Protein AF-A0A3D2JY95-F1 (afdb_monomer)

Solvent-accessible surface area (backbone atoms only — not comparable to full-atom values): 22530 Å² total; per-residue (Å²): 127,67,73,64,56,60,53,50,53,56,52,49,57,53,34,53,53,24,46,53,44,18,43,74,23,46,90,79,36,56,69,62,10,51,57,19,38,54,50,34,49,48,37,31,49,43,74,55,65,35,70,68,65,44,42,55,45,31,49,66,33,18,31,88,82,45,77,68,47,86,55,98,54,49,91,80,36,68,70,51,53,50,50,51,42,48,57,61,66,71,39,62,92,80,47,58,69,67,50,43,29,54,26,26,48,54,50,41,61,71,54,58,82,61,59,80,87,37,64,70,59,46,49,45,43,46,52,28,45,30,64,58,69,70,40,70,64,64,39,47,54,51,51,54,55,58,55,67,75,48,88,88,47,72,70,57,51,52,54,49,35,60,71,29,55,94,40,63,64,61,19,51,54,49,46,59,64,67,41,48,70,57,57,70,74,49,53,60,70,57,42,56,53,46,25,47,40,28,45,52,87,66,63,36,56,68,60,16,51,54,43,52,74,68,52,78,67,81,90,52,54,53,74,58,47,49,55,50,37,61,56,44,54,77,78,51,54,70,67,62,37,50,56,51,41,70,68,36,80,54,61,66,59,24,40,50,51,52,28,52,58,22,56,78,53,22,82,98,28,58,72,32,30,53,57,23,56,68,34,43,73,64,37,57,73,34,78,93,57,29,74,69,39,41,44,52,48,13,54,42,29,44,72,67,66,42,29,73,62,12,35,55,25,18,62,72,41,64,47,80,68,61,24,51,52,53,33,24,55,31,27,47,75,69,64,39,46,75,58,21,41,59,53,31,55,59,39,41,78,73,36,73,70,56,19,42,50,23,45,47,48,43,21,53,50,24,52,78,67,70,35,58,73,59,16,56,54,34,31,46,48,31,26,67,75,31,65,91,38,74,52,14,56,54,30,50,55,52,38,55,77,67,73,46,87,83,76,66,77,80,72,75,80,80,128

Structure (mmCIF, N/CA/C/O backbone):
data_AF-A0A3D2JY95-F1
#
_entry.id   AF-A0A3D2JY95-F1
#
loop_
_atom_site.group_PDB
_atom_site.id
_atom_site.type_symbol
_atom_site.label_atom_id
_atom_site.label_alt_id
_atom_site.label_comp_id
_atom_site.label_asym_id
_atom_site.label_entity_id
_atom_site.label_seq_id
_atom_site.pdbx_PDB_ins_code
_atom_site.Cartn_x
_atom_site.Cartn_y
_atom_site.Cartn_z
_atom_site.occupancy
_atom_site.B_iso_or_equiv
_atom_site.auth_seq_id
_atom_site.auth_comp_id
_atom_site.auth_asym_id
_atom_site.auth_atom_id
_atom_site.pdbx_PDB_model_num
ATOM 1 N N . THR A 1 1 ? 53.333 -5.840 -16.979 1.00 43.12 1 THR A N 1
ATOM 2 C CA . THR A 1 1 ? 52.426 -6.506 -17.954 1.00 43.12 1 THR A CA 1
ATOM 3 C C . THR A 1 1 ? 52.250 -8.017 -17.753 1.00 43.12 1 THR A C 1
ATOM 5 O O . THR A 1 1 ? 51.285 -8.548 -18.286 1.00 43.12 1 THR A O 1
ATOM 8 N N . SER A 1 2 ? 53.069 -8.711 -16.944 1.00 40.81 2 SER A N 1
ATOM 9 C CA . SER A 1 2 ? 52.968 -10.172 -16.707 1.00 40.81 2 SER A CA 1
ATOM 10 C C . SER A 1 2 ? 51.783 -10.614 -15.810 1.00 40.81 2 SER A C 1
ATOM 12 O O . SER A 1 2 ? 51.039 -11.524 -16.170 1.00 40.81 2 SER A O 1
ATOM 14 N N . GLY A 1 3 ? 51.497 -9.908 -14.706 1.00 38.59 3 GLY A N 1
ATOM 15 C CA . GLY A 1 3 ? 50.463 -10.329 -13.737 1.00 38.59 3 GLY A CA 1
ATOM 16 C C . GLY A 1 3 ? 49.000 -10.265 -14.214 1.00 38.59 3 GLY A C 1
ATOM 17 O O . GLY A 1 3 ? 48.144 -10.959 -13.676 1.00 38.59 3 GLY A O 1
ATOM 18 N N . ARG A 1 4 ? 48.685 -9.469 -15.249 1.00 46.84 4 ARG A N 1
ATOM 19 C CA . ARG A 1 4 ? 47.310 -9.360 -15.786 1.00 46.84 4 ARG A CA 1
ATOM 20 C C . ARG A 1 4 ? 46.940 -10.548 -16.684 1.00 46.84 4 ARG A C 1
ATOM 22 O O . ARG A 1 4 ? 45.778 -10.935 -16.715 1.00 46.84 4 ARG A O 1
ATOM 29 N N . ARG A 1 5 ? 47.921 -11.136 -17.387 1.00 45.56 5 ARG A N 1
ATOM 30 C CA . ARG A 1 5 ? 47.721 -12.309 -18.261 1.00 45.56 5 ARG A CA 1
ATOM 31 C C . ARG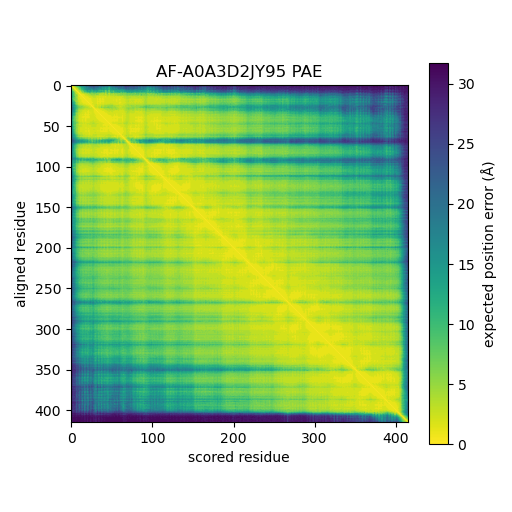 A 1 5 ? 47.575 -13.607 -17.461 1.00 45.56 5 ARG A C 1
ATOM 33 O O . ARG A 1 5 ? 46.701 -14.400 -17.786 1.00 45.56 5 ARG A O 1
ATOM 40 N N . SER A 1 6 ? 48.352 -13.789 -16.389 1.00 51.56 6 SER A N 1
ATOM 41 C CA . SER A 1 6 ? 48.241 -14.976 -15.524 1.00 51.56 6 SER A CA 1
ATOM 42 C C . SER A 1 6 ? 46.922 -15.022 -14.742 1.00 51.56 6 SER A C 1
ATOM 44 O O . SER A 1 6 ? 46.347 -16.093 -14.572 1.00 51.56 6 SER A O 1
ATOM 46 N N . GLY A 1 7 ? 46.400 -13.864 -14.318 1.00 59.66 7 GLY A N 1
ATOM 47 C CA . GLY A 1 7 ? 45.073 -13.767 -13.706 1.00 59.66 7 GLY A CA 1
ATOM 48 C C . GLY A 1 7 ? 43.942 -14.118 -14.677 1.00 59.66 7 GLY A C 1
ATOM 49 O O . GLY A 1 7 ? 43.044 -14.870 -14.314 1.00 59.66 7 GLY A O 1
ATOM 50 N N . LEU A 1 8 ? 44.002 -13.627 -15.921 1.00 62.28 8 LEU A N 1
ATOM 51 C CA . LEU A 1 8 ? 42.998 -13.921 -16.954 1.00 62.28 8 LEU A CA 1
ATOM 52 C C . LEU A 1 8 ? 42.913 -15.418 -17.294 1.00 62.28 8 LEU A C 1
ATOM 54 O O . LEU A 1 8 ? 41.803 -15.929 -17.395 1.00 62.28 8 LEU A O 1
ATOM 58 N N . GLY A 1 9 ? 44.049 -16.119 -17.394 1.00 65.50 9 GLY A N 1
ATOM 59 C CA . GLY A 1 9 ? 44.073 -17.568 -17.650 1.00 65.50 9 GLY A CA 1
ATOM 60 C C . GLY A 1 9 ? 43.337 -18.379 -16.577 1.00 65.50 9 GLY A C 1
ATOM 61 O O . GLY A 1 9 ? 42.472 -19.187 -16.900 1.00 65.50 9 GLY A O 1
ATOM 62 N N . LYS A 1 10 ? 43.568 -18.067 -15.294 1.00 75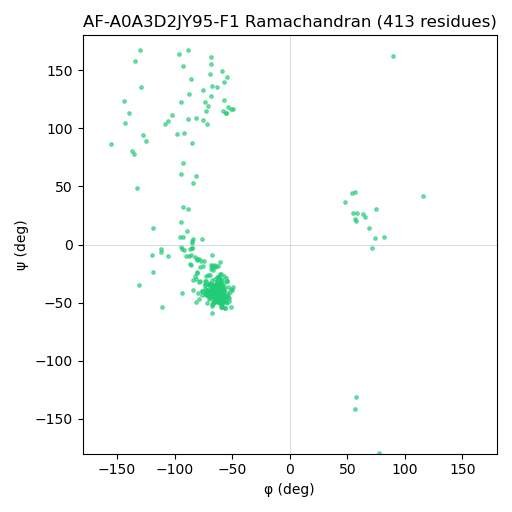.38 10 LYS A N 1
ATOM 63 C CA . LYS A 1 10 ? 42.876 -18.724 -14.168 1.00 75.38 10 LYS A CA 1
ATOM 64 C C . LYS A 1 10 ? 41.362 -18.484 -14.168 1.00 75.38 10 LYS A C 1
ATOM 66 O O . LYS A 1 10 ? 40.597 -19.349 -13.751 1.00 75.38 10 LYS A O 1
ATOM 71 N N . PHE A 1 11 ? 40.912 -17.308 -14.613 1.00 80.38 11 PHE A N 1
ATOM 72 C CA . PHE A 1 11 ? 39.479 -17.017 -14.714 1.00 80.38 11 PHE A CA 1
ATOM 73 C C . PHE A 1 11 ? 38.807 -17.740 -15.883 1.00 80.38 11 PHE A C 1
ATOM 75 O O . PHE A 1 11 ? 37.628 -18.073 -15.765 1.00 80.38 11 PHE A O 1
ATOM 82 N N . GLU A 1 12 ? 39.521 -17.984 -16.982 1.00 84.19 12 GLU A N 1
ATOM 83 C CA . GLU A 1 12 ? 38.985 -18.743 -18.115 1.00 84.19 12 GLU A CA 1
ATOM 84 C C . GLU A 1 12 ? 38.821 -20.224 -17.749 1.00 84.19 12 GLU A C 1
ATOM 86 O O . GLU A 1 12 ? 37.728 -20.760 -17.894 1.00 84.19 12 GLU A O 1
ATOM 91 N N . GLU A 1 13 ? 39.837 -20.841 -17.137 1.00 84.56 13 GLU A N 1
ATOM 92 C CA . GLU A 1 13 ? 39.771 -22.229 -16.645 1.00 84.56 13 GLU A CA 1
ATOM 93 C C . GLU A 1 13 ? 38.618 -22.436 -15.649 1.00 84.56 13 GLU A C 1
ATOM 95 O O . GLU A 1 13 ? 37.829 -23.379 -15.763 1.00 84.56 13 GLU A O 1
ATOM 100 N N . ALA A 1 14 ? 38.460 -21.512 -14.694 1.00 88.56 14 ALA A N 1
ATOM 101 C CA . ALA A 1 14 ? 37.341 -21.539 -13.755 1.00 88.56 14 ALA A CA 1
ATOM 102 C C . ALA A 1 14 ? 35.983 -21.374 -14.464 1.00 88.56 14 ALA A C 1
ATOM 104 O O . ALA A 1 14 ? 34.993 -22.002 -14.081 1.00 88.56 14 ALA A O 1
ATOM 105 N N . THR A 1 15 ? 35.921 -20.548 -15.511 1.00 93.38 15 THR A N 1
ATOM 106 C CA . THR A 1 15 ? 34.693 -20.344 -16.290 1.00 93.38 15 THR A CA 1
ATOM 107 C C . THR A 1 15 ? 34.332 -21.584 -17.101 1.00 93.38 15 THR A C 1
ATOM 109 O O . THR A 1 15 ? 33.161 -21.958 -17.122 1.00 93.38 15 THR A O 1
ATOM 112 N N . GLU A 1 16 ? 35.304 -22.279 -17.692 1.00 92.81 16 GLU A N 1
ATOM 113 C CA . GLU A 1 16 ? 35.070 -23.554 -18.377 1.00 92.81 16 GLU A CA 1
ATOM 114 C C . GLU A 1 16 ? 34.552 -24.637 -17.422 1.00 92.81 16 GLU A C 1
ATOM 116 O O . GLU A 1 16 ? 33.631 -25.384 -17.765 1.00 92.81 16 GLU A O 1
ATOM 121 N N . TYR A 1 17 ? 35.085 -24.704 -16.198 1.00 93.88 17 TYR A N 1
ATOM 122 C CA . TYR A 1 17 ? 34.559 -25.607 -15.173 1.00 93.88 17 TYR A CA 1
ATOM 123 C C . TYR A 1 17 ? 33.089 -25.296 -14.846 1.00 93.88 17 TYR A C 1
ATOM 125 O O . TYR A 1 17 ? 32.240 -26.197 -14.820 1.00 93.88 17 TYR A O 1
ATOM 133 N N . HIS A 1 18 ? 32.753 -24.017 -14.651 1.00 94.50 18 HIS A N 1
ATOM 134 C CA . HIS A 1 18 ? 31.371 -23.598 -14.424 1.00 94.50 18 HIS A CA 1
ATOM 135 C C . HIS A 1 18 ? 30.473 -23.853 -15.639 1.00 94.50 18 HIS A C 1
ATOM 137 O O . HIS A 1 18 ? 29.326 -24.258 -15.468 1.00 94.50 18 HIS A O 1
ATOM 143 N N . TRP A 1 19 ? 30.983 -23.707 -16.860 1.00 96.38 19 TRP A N 1
ATOM 144 C CA . TRP A 1 19 ? 30.250 -24.066 -18.070 1.00 96.38 19 TRP A CA 1
ATOM 145 C C . TRP A 1 19 ? 29.855 -25.539 -18.055 1.00 96.38 19 TRP A C 1
ATOM 147 O O . TRP A 1 19 ? 28.674 -25.866 -18.180 1.00 96.38 19 TRP A O 1
ATOM 157 N N . ARG A 1 20 ? 30.828 -26.438 -17.863 1.00 94.81 20 ARG A N 1
ATOM 158 C CA . ARG A 1 20 ? 30.582 -27.888 -17.820 1.00 94.81 20 ARG A CA 1
ATOM 159 C C . ARG A 1 20 ? 29.593 -28.241 -16.713 1.00 94.81 20 ARG A C 1
ATOM 161 O O . ARG A 1 20 ? 28.662 -29.000 -16.953 1.00 94.81 20 ARG A O 1
ATOM 168 N N . THR A 1 21 ? 29.743 -27.627 -15.540 1.00 93.81 21 THR A N 1
ATOM 169 C CA . THR A 1 21 ? 28.829 -27.804 -14.401 1.00 93.81 21 THR A CA 1
ATOM 170 C C . THR A 1 21 ? 27.402 -27.368 -14.750 1.00 93.81 21 THR A C 1
ATOM 172 O O . THR A 1 21 ? 26.452 -28.106 -14.502 1.00 93.81 21 THR A O 1
ATOM 175 N N . ALA A 1 22 ? 27.230 -26.197 -15.368 1.00 93.38 22 ALA A N 1
ATOM 176 C CA . ALA A 1 22 ? 25.919 -25.678 -15.752 1.00 93.38 22 ALA A CA 1
ATOM 177 C C . ALA A 1 22 ? 25.178 -26.593 -16.738 1.00 93.38 22 ALA A C 1
ATOM 179 O O . ALA A 1 22 ? 23.964 -26.759 -16.619 1.00 93.38 22 ALA A O 1
ATOM 180 N N . VAL A 1 23 ? 25.904 -27.184 -17.692 1.00 92.44 23 VAL A N 1
ATOM 181 C CA . VAL A 1 23 ? 25.340 -28.074 -18.716 1.00 92.44 23 VAL A CA 1
ATOM 182 C C . VAL A 1 23 ? 25.082 -29.477 -18.157 1.00 92.44 23 VAL A C 1
ATOM 184 O O . VAL A 1 23 ? 23.992 -30.015 -18.335 1.00 92.44 23 VAL A O 1
ATOM 187 N N . ALA A 1 24 ? 26.045 -30.062 -17.439 1.00 92.00 24 ALA A N 1
ATOM 188 C CA . ALA A 1 24 ? 25.946 -31.432 -16.930 1.00 92.00 24 ALA A CA 1
ATOM 189 C C . ALA A 1 24 ? 24.852 -31.593 -15.864 1.00 92.00 24 ALA A C 1
ATOM 191 O O . ALA A 1 24 ? 24.145 -32.600 -15.844 1.00 92.00 24 ALA A O 1
ATOM 192 N N . PHE A 1 25 ? 24.678 -30.589 -15.000 1.00 90.56 25 PHE A N 1
ATOM 193 C CA . PHE A 1 25 ? 23.698 -30.637 -13.913 1.00 90.56 25 PHE A CA 1
ATOM 194 C C . PHE A 1 25 ? 22.333 -30.045 -14.272 1.00 90.56 25 PHE A C 1
ATOM 196 O O . PHE A 1 25 ? 21.457 -29.971 -13.411 1.00 90.56 25 PHE A O 1
ATOM 203 N N . LEU A 1 26 ? 22.117 -29.665 -15.537 1.00 85.06 26 LEU A N 1
ATOM 204 C CA . LEU A 1 26 ? 20.910 -28.976 -15.999 1.00 85.06 26 LEU A CA 1
ATOM 205 C C . LEU A 1 26 ? 19.604 -29.677 -15.583 1.00 85.06 26 LEU A C 1
ATOM 207 O O . LEU A 1 26 ? 18.636 -29.008 -15.237 1.00 85.06 26 LEU A O 1
ATOM 211 N N . LYS A 1 27 ? 19.582 -31.016 -15.604 1.00 85.69 27 LYS A N 1
ATOM 212 C CA . LYS A 1 27 ? 18.397 -31.835 -15.282 1.00 85.69 27 LYS A CA 1
ATOM 213 C C . LYS A 1 27 ? 18.454 -32.519 -13.914 1.00 85.69 27 LYS A C 1
ATOM 215 O O . LYS A 1 27 ? 17.462 -33.102 -13.494 1.00 85.69 27 LYS A O 1
ATOM 220 N N . THR A 1 28 ? 19.606 -32.497 -13.248 1.00 88.81 28 THR A N 1
ATOM 221 C CA . THR A 1 28 ? 19.886 -33.343 -12.075 1.00 88.81 28 THR A CA 1
ATOM 222 C C . THR A 1 28 ? 20.171 -32.536 -10.811 1.00 88.81 28 THR A C 1
ATOM 224 O O . THR A 1 28 ? 19.962 -33.046 -9.715 1.00 88.81 28 THR A O 1
ATOM 227 N N . ASN A 1 29 ? 20.606 -31.275 -10.928 1.00 88.50 29 ASN A N 1
ATOM 228 C CA . ASN A 1 29 ? 20.814 -30.373 -9.795 1.00 88.50 29 ASN A CA 1
ATOM 229 C C . ASN A 1 29 ? 20.701 -28.899 -10.231 1.00 88.50 29 ASN A C 1
ATOM 231 O O . ASN A 1 29 ? 21.701 -28.237 -10.528 1.00 88.50 29 ASN A O 1
ATOM 235 N N . ASP A 1 30 ? 19.473 -28.367 -10.241 1.00 86.69 30 ASP A N 1
ATOM 236 C CA . ASP A 1 30 ? 19.208 -27.008 -10.736 1.00 86.69 30 ASP A CA 1
ATOM 237 C C . ASP A 1 30 ? 19.917 -25.924 -9.912 1.00 86.69 30 ASP A C 1
ATOM 239 O O . ASP A 1 30 ? 20.403 -24.945 -10.471 1.00 86.69 30 ASP A O 1
ATOM 243 N N . ARG A 1 31 ? 20.074 -26.108 -8.594 1.00 89.19 31 ARG A N 1
ATOM 244 C CA . ARG A 1 31 ? 20.762 -25.121 -7.746 1.00 89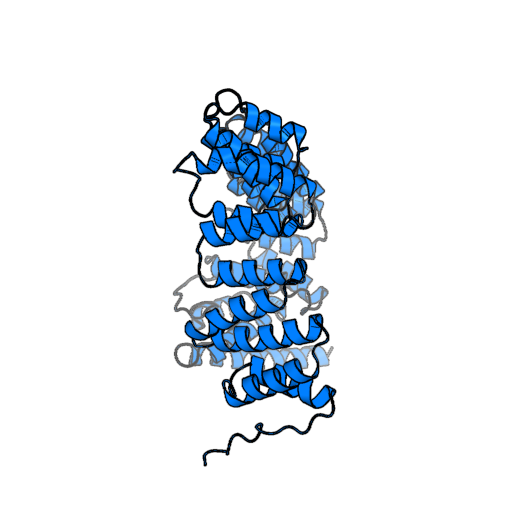.19 31 ARG A CA 1
ATOM 245 C C . ARG A 1 31 ? 22.236 -24.977 -8.130 1.00 89.19 31 ARG A C 1
ATOM 247 O O . ARG A 1 31 ? 22.717 -23.852 -8.282 1.00 89.19 31 ARG A O 1
ATOM 254 N N . ALA A 1 32 ? 22.946 -26.095 -8.293 1.00 88.81 32 ALA A N 1
ATOM 255 C CA . ALA A 1 32 ? 24.346 -26.086 -8.716 1.00 88.81 32 ALA A CA 1
ATOM 256 C C . ALA A 1 32 ? 24.489 -25.533 -10.143 1.00 88.81 32 ALA A C 1
ATOM 258 O O . ALA A 1 32 ? 25.347 -24.686 -10.401 1.00 88.81 32 ALA A O 1
ATOM 259 N N . ALA A 1 33 ? 23.595 -25.944 -11.046 1.00 90.94 33 ALA A N 1
ATOM 260 C CA . ALA A 1 33 ? 23.586 -25.465 -12.419 1.00 90.94 33 ALA A CA 1
ATOM 261 C C . ALA A 1 33 ? 23.307 -23.951 -12.500 1.00 90.94 33 ALA A C 1
ATOM 263 O O . ALA A 1 33 ? 23.991 -23.243 -13.234 1.00 90.94 33 ALA A O 1
ATOM 264 N N . ALA A 1 34 ? 22.374 -23.420 -11.705 1.00 92.19 34 ALA A N 1
ATOM 265 C CA . ALA A 1 34 ? 22.054 -21.993 -11.651 1.00 92.19 34 ALA A CA 1
ATOM 266 C C . ALA A 1 34 ? 23.229 -21.145 -11.144 1.00 92.19 34 ALA A C 1
ATOM 268 O O . ALA A 1 34 ? 23.543 -20.110 -11.737 1.00 92.19 34 ALA A O 1
ATOM 269 N N . ALA A 1 35 ? 23.908 -21.587 -10.081 1.00 92.38 35 ALA A N 1
ATOM 270 C CA . ALA A 1 35 ? 25.099 -20.906 -9.576 1.00 92.38 35 ALA A CA 1
ATOM 271 C C . ALA A 1 35 ? 26.208 -20.860 -10.641 1.00 92.38 35 ALA A C 1
ATOM 273 O O . ALA A 1 35 ? 26.792 -19.802 -10.888 1.00 92.38 35 ALA A O 1
ATOM 274 N N . ALA A 1 36 ? 2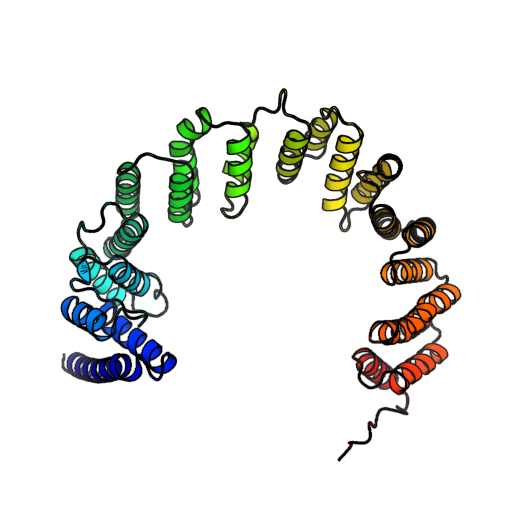6.437 -21.982 -11.325 1.00 93.88 36 ALA A N 1
ATOM 275 C CA . ALA A 1 36 ? 27.425 -22.079 -12.389 1.00 93.88 36 ALA A CA 1
ATOM 276 C C . ALA A 1 36 ? 27.054 -21.220 -13.617 1.00 93.88 36 ALA A C 1
ATOM 278 O O . ALA A 1 36 ? 27.903 -20.485 -14.121 1.00 93.88 36 ALA A O 1
ATOM 279 N N . ARG A 1 37 ? 25.775 -21.196 -14.036 1.00 94.62 37 ARG A N 1
ATOM 280 C CA . ARG A 1 37 ? 25.271 -20.286 -15.087 1.00 94.62 37 ARG A CA 1
ATOM 281 C C . ARG A 1 37 ? 25.563 -18.827 -14.750 1.00 94.62 37 ARG A C 1
ATOM 283 O O . ARG A 1 37 ? 26.121 -18.108 -15.574 1.00 94.62 37 ARG A O 1
ATOM 290 N N . ASN A 1 38 ? 25.253 -18.400 -13.526 1.00 93.38 38 ASN A N 1
ATOM 291 C CA . ASN A 1 38 ? 25.497 -17.026 -13.082 1.00 93.38 38 ASN A CA 1
ATOM 292 C C . ASN A 1 38 ? 26.984 -16.643 -13.106 1.00 93.38 38 ASN A C 1
ATOM 294 O O . ASN A 1 38 ? 27.299 -15.483 -13.387 1.00 93.38 38 ASN A O 1
ATOM 298 N N . ALA A 1 39 ? 27.886 -17.590 -12.826 1.00 93.81 39 ALA A N 1
ATOM 299 C CA . ALA A 1 39 ? 29.329 -17.379 -12.897 1.00 93.81 39 ALA A CA 1
ATOM 300 C C . ALA A 1 39 ? 29.814 -17.208 -14.347 1.00 93.81 39 ALA A C 1
ATOM 302 O O . ALA A 1 39 ? 30.535 -16.251 -14.634 1.00 93.81 39 ALA A O 1
ATOM 303 N N . VAL A 1 40 ? 29.356 -18.065 -15.268 1.00 96.12 40 VAL A N 1
ATOM 304 C CA . VAL A 1 40 ? 29.685 -17.966 -16.702 1.00 96.12 40 VAL A CA 1
ATOM 305 C C . VAL A 1 40 ? 29.160 -16.661 -17.302 1.00 96.12 40 VAL A C 1
ATOM 307 O O . VAL A 1 40 ? 29.906 -15.941 -17.965 1.00 96.12 40 VAL A O 1
ATOM 310 N N . ILE A 1 41 ? 27.904 -16.304 -17.004 1.00 95.56 41 ILE A N 1
ATOM 311 C CA . ILE A 1 41 ? 27.297 -15.039 -17.441 1.00 95.56 41 ILE A CA 1
ATOM 312 C C . ILE A 1 41 ? 28.115 -13.860 -16.909 1.00 95.56 41 ILE A C 1
ATOM 314 O O . ILE A 1 41 ? 28.488 -12.980 -17.676 1.00 95.56 41 ILE A O 1
ATOM 318 N N . ALA A 1 42 ? 28.454 -13.841 -15.617 1.00 93.38 42 ALA A N 1
ATOM 319 C CA . ALA A 1 42 ? 29.261 -12.766 -15.042 1.00 93.38 42 ALA A CA 1
ATOM 320 C C . ALA A 1 42 ? 30.619 -12.616 -15.746 1.00 93.38 42 ALA A C 1
ATOM 322 O O . ALA A 1 42 ? 31.072 -11.495 -15.987 1.00 93.38 42 ALA A O 1
ATOM 323 N N . HIS A 1 43 ? 31.260 -13.730 -16.102 1.00 94.69 43 HIS A N 1
ATOM 324 C CA . HIS A 1 43 ? 32.537 -13.700 -16.802 1.00 94.69 43 HIS A CA 1
ATOM 325 C C . HIS A 1 43 ? 32.399 -13.140 -18.219 1.00 94.69 43 HIS A C 1
ATOM 327 O O . HIS A 1 43 ? 32.999 -12.106 -18.508 1.00 94.69 43 HIS A O 1
ATOM 333 N N . TYR A 1 44 ? 31.572 -13.751 -19.071 1.00 96.81 44 TYR A N 1
ATOM 334 C CA . TYR A 1 44 ? 31.472 -13.359 -20.482 1.00 96.81 44 TYR A CA 1
ATOM 335 C C . TYR A 1 44 ? 30.636 -12.109 -20.743 1.00 96.81 44 TYR A C 1
ATOM 337 O O . TYR A 1 44 ? 30.700 -11.573 -21.844 1.00 96.81 44 TYR A O 1
ATOM 345 N N . VAL A 1 45 ? 29.867 -11.618 -19.770 1.00 96.12 45 VAL A N 1
ATOM 346 C CA . VAL A 1 45 ? 29.141 -10.346 -19.891 1.00 96.12 45 VAL A CA 1
ATOM 347 C C . VAL A 1 45 ? 29.950 -9.183 -19.320 1.00 96.12 45 VAL A C 1
ATOM 349 O O . VAL A 1 45 ? 29.987 -8.118 -19.932 1.00 96.12 45 VAL A O 1
ATOM 352 N N . VAL A 1 46 ? 30.606 -9.365 -18.170 1.00 93.25 46 VAL A N 1
ATOM 353 C CA . VAL A 1 46 ? 31.255 -8.265 -17.435 1.00 93.25 46 VAL A CA 1
ATOM 354 C C . VAL A 1 46 ? 32.775 -8.366 -17.467 1.00 93.25 46 VAL A C 1
ATOM 356 O O . VAL A 1 46 ? 33.447 -7.388 -17.798 1.00 93.25 46 VAL A O 1
ATOM 359 N N . ARG A 1 47 ? 33.337 -9.514 -17.065 1.00 91.19 47 ARG A N 1
ATOM 360 C CA . ARG A 1 47 ? 34.780 -9.621 -16.806 1.00 91.19 47 ARG A CA 1
ATOM 361 C C . ARG A 1 47 ? 35.605 -9.589 -18.085 1.00 91.19 47 ARG A C 1
ATOM 363 O O . ARG A 1 47 ? 36.558 -8.816 -18.171 1.00 91.19 47 ARG A O 1
ATOM 370 N N . SER A 1 48 ? 35.218 -10.426 -19.039 1.00 93.44 48 SER A N 1
ATOM 371 C CA . SER A 1 48 ? 35.822 -10.591 -20.356 1.00 93.44 48 SER A CA 1
ATOM 372 C C . SER A 1 48 ? 34.698 -10.660 -21.398 1.00 93.44 48 SER A C 1
ATOM 374 O O . SER A 1 48 ? 34.309 -11.758 -21.802 1.00 93.44 48 SER A O 1
ATOM 376 N N . PRO A 1 49 ? 34.101 -9.506 -21.776 1.00 96.06 49 PRO A N 1
ATOM 377 C CA . PRO A 1 49 ? 32.964 -9.462 -22.690 1.00 96.06 49 PRO A CA 1
ATOM 378 C C . PRO A 1 49 ? 33.217 -10.249 -23.985 1.00 96.06 49 PRO A C 1
ATOM 380 O O . PRO A 1 49 ? 34.108 -9.900 -24.759 1.00 96.06 49 PRO A O 1
ATOM 383 N N . ASN A 1 50 ? 32.441 -11.311 -24.224 1.00 97.12 50 ASN A N 1
ATOM 384 C CA . ASN A 1 50 ? 32.595 -12.175 -25.395 1.00 97.12 50 ASN A CA 1
ATOM 385 C C . ASN A 1 50 ? 31.232 -12.654 -25.909 1.00 97.12 50 ASN A C 1
ATOM 387 O O . ASN A 1 50 ? 30.611 -13.550 -25.340 1.00 97.12 50 ASN A O 1
ATOM 391 N N . HIS A 1 51 ? 30.784 -12.057 -27.015 1.00 97.06 51 HIS A N 1
ATOM 392 C CA . HIS A 1 51 ? 29.480 -12.345 -27.613 1.00 97.06 51 HIS A CA 1
ATOM 393 C C . HIS A 1 51 ? 29.357 -13.802 -28.073 1.00 97.06 51 HIS A C 1
ATOM 395 O O . HIS A 1 51 ? 28.409 -14.481 -27.694 1.00 97.06 51 HIS A O 1
ATOM 401 N N . ASN A 1 52 ? 30.344 -14.303 -28.821 1.00 96.75 52 ASN A N 1
ATOM 402 C CA . ASN A 1 52 ? 30.289 -15.633 -29.429 1.00 96.75 52 ASN A CA 1
ATOM 403 C C . ASN A 1 52 ? 30.267 -16.731 -28.363 1.00 96.75 52 ASN A C 1
ATOM 405 O O . ASN A 1 52 ? 29.385 -17.586 -28.382 1.00 96.75 52 ASN A O 1
ATOM 409 N N . LYS A 1 53 ? 31.160 -16.644 -27.367 1.00 96.69 53 LYS A N 1
ATOM 410 C CA . LYS A 1 53 ? 31.179 -17.604 -26.255 1.00 96.69 53 LYS A CA 1
ATOM 411 C C . LYS A 1 53 ? 29.900 -17.567 -25.433 1.00 96.69 53 LYS A C 1
ATOM 413 O O . LYS A 1 53 ? 29.408 -18.609 -25.013 1.00 96.69 53 LYS A O 1
ATOM 418 N N . LEU A 1 54 ? 29.317 -16.388 -25.239 1.00 96.50 54 LEU A N 1
ATOM 419 C CA . LEU A 1 54 ? 28.062 -16.284 -24.511 1.00 96.50 54 LEU A CA 1
ATOM 420 C C . LEU A 1 54 ? 26.873 -16.874 -25.296 1.00 96.50 54 LEU A C 1
ATOM 422 O O . LEU A 1 54 ? 25.990 -17.464 -24.679 1.00 96.50 54 LEU A O 1
ATOM 426 N N . MET A 1 55 ? 26.839 -16.750 -26.629 1.00 95.75 55 MET A N 1
ATOM 427 C CA . MET A 1 55 ? 25.817 -17.392 -27.477 1.00 95.75 55 MET A CA 1
ATOM 428 C C . MET A 1 55 ? 25.959 -18.921 -27.495 1.00 95.75 55 MET A C 1
ATOM 430 O O . MET A 1 55 ? 24.970 -19.636 -27.315 1.00 95.75 55 MET A O 1
ATOM 434 N N . GLU A 1 56 ? 27.191 -19.424 -27.636 1.00 95.12 56 GLU A N 1
ATOM 435 C CA . GLU A 1 56 ? 27.509 -20.851 -27.492 1.00 95.12 56 GLU A CA 1
ATOM 436 C C . GLU A 1 56 ? 27.002 -21.376 -26.136 1.00 95.12 56 GLU A C 1
ATOM 438 O O . GLU A 1 56 ? 26.330 -22.408 -26.074 1.00 95.12 56 GLU A O 1
ATOM 443 N N . PHE A 1 57 ? 27.246 -20.626 -25.053 1.00 95.31 57 PHE A N 1
ATOM 444 C CA . PHE A 1 57 ? 26.795 -21.003 -23.715 1.00 95.31 57 PHE A CA 1
ATOM 445 C C . PHE A 1 57 ? 25.280 -21.006 -23.588 1.00 95.31 57 PHE A C 1
ATOM 447 O O . PHE A 1 57 ? 24.717 -21.946 -23.036 1.00 95.31 57 PHE A O 1
ATOM 454 N N . TYR A 1 58 ? 24.617 -19.962 -24.091 1.00 94.56 58 TYR A N 1
ATOM 455 C CA . TYR A 1 58 ? 23.163 -19.858 -24.049 1.00 94.56 58 TYR A CA 1
ATOM 456 C C . TYR A 1 58 ? 22.508 -21.083 -24.686 1.00 94.56 58 TYR A C 1
ATOM 458 O O . TYR A 1 58 ? 21.593 -21.664 -24.108 1.00 94.56 58 TYR A O 1
ATOM 466 N N . THR A 1 59 ? 23.031 -21.515 -25.833 1.00 92.62 59 THR A N 1
ATOM 467 C CA . THR A 1 59 ? 22.546 -22.697 -26.550 1.00 92.62 59 THR A CA 1
ATOM 468 C C . THR A 1 59 ? 22.819 -23.973 -25.751 1.00 92.62 59 THR A C 1
ATOM 470 O O . THR A 1 59 ? 21.899 -24.741 -25.470 1.00 92.62 59 THR A O 1
ATOM 473 N N . ALA A 1 60 ? 24.063 -24.174 -25.299 1.00 91.75 60 ALA A N 1
ATOM 474 C CA . ALA A 1 60 ? 24.463 -25.372 -24.558 1.00 91.75 60 ALA A CA 1
ATOM 475 C C . ALA A 1 60 ? 23.720 -25.530 -23.218 1.00 91.75 60 ALA A C 1
ATOM 477 O O . ALA A 1 60 ? 23.354 -26.638 -22.828 1.00 91.75 60 ALA A O 1
ATOM 478 N N . ALA A 1 61 ? 23.466 -24.424 -22.519 1.00 90.62 61 ALA A N 1
ATOM 479 C CA . ALA A 1 61 ? 22.767 -24.402 -21.238 1.00 90.62 61 ALA A CA 1
ATOM 480 C C . ALA A 1 61 ? 21.232 -24.382 -21.375 1.00 90.62 61 ALA A C 1
ATOM 482 O O . ALA A 1 61 ? 20.541 -24.321 -20.359 1.00 90.62 61 ALA A O 1
ATOM 483 N N . SER A 1 62 ? 20.689 -24.455 -22.600 1.00 88.81 62 SER A N 1
ATOM 484 C CA . SER A 1 62 ? 19.245 -24.361 -22.880 1.00 88.81 62 SER A CA 1
ATOM 485 C C . SER A 1 62 ? 18.598 -23.072 -22.347 1.00 88.81 62 SER A C 1
ATOM 487 O O . SER A 1 62 ? 17.526 -23.096 -21.727 1.00 88.81 62 SER A O 1
ATOM 489 N N . GLY A 1 63 ? 19.274 -21.947 -22.583 1.00 90.50 63 GLY A N 1
ATOM 490 C CA . GLY A 1 63 ? 18.947 -20.614 -22.090 1.00 90.50 63 GLY A CA 1
ATOM 491 C C . GLY A 1 63 ? 19.596 -20.289 -20.741 1.00 90.50 63 GLY A C 1
ATOM 492 O O . GLY A 1 63 ? 20.003 -21.163 -19.977 1.00 90.50 63 GLY A O 1
ATOM 493 N N . PHE A 1 64 ? 19.655 -19.004 -20.382 1.00 91.69 64 PHE A N 1
ATOM 494 C CA . PHE A 1 64 ? 20.263 -18.582 -19.107 1.00 91.69 64 PHE A CA 1
ATOM 495 C C . PHE A 1 64 ? 19.489 -19.027 -17.858 1.00 91.69 64 PHE A C 1
ATOM 497 O O . PHE A 1 64 ? 20.053 -19.075 -16.764 1.00 91.69 64 PHE A O 1
ATOM 504 N N . ASN A 1 65 ? 18.212 -19.384 -18.003 1.00 85.69 65 ASN A N 1
ATOM 505 C CA . ASN A 1 65 ? 17.401 -19.933 -16.916 1.00 85.69 65 ASN A CA 1
ATOM 506 C C . ASN A 1 65 ? 17.397 -21.471 -16.872 1.00 85.69 65 ASN A C 1
ATOM 508 O O . ASN A 1 65 ? 16.805 -22.028 -15.952 1.00 85.69 65 ASN A O 1
ATOM 512 N N . GLY A 1 66 ? 18.030 -22.149 -17.836 1.00 77.44 66 GLY A N 1
ATOM 513 C CA . GLY A 1 66 ? 18.102 -23.607 -17.903 1.00 77.44 66 GLY A CA 1
ATOM 514 C C . GLY A 1 66 ? 16.783 -24.326 -18.212 1.00 77.44 66 GLY A C 1
ATOM 515 O O . GLY A 1 66 ? 16.690 -25.534 -18.021 1.00 77.44 66 GLY A O 1
ATOM 516 N N . ARG A 1 67 ? 15.740 -23.623 -18.674 1.00 78.88 67 ARG A N 1
ATOM 517 C CA . ARG A 1 67 ? 14.384 -24.188 -18.835 1.00 78.88 67 ARG A CA 1
ATOM 518 C C . ARG A 1 67 ? 14.099 -24.761 -20.228 1.00 78.88 67 ARG A C 1
ATOM 520 O O . ARG A 1 67 ? 12.962 -24.711 -20.687 1.00 78.88 67 ARG A O 1
ATOM 527 N N . GLY A 1 68 ? 15.109 -25.307 -20.904 1.00 71.06 68 GLY A N 1
ATOM 528 C CA . GLY A 1 68 ? 14.894 -26.047 -22.155 1.00 71.06 68 GLY A CA 1
ATOM 529 C C . GLY A 1 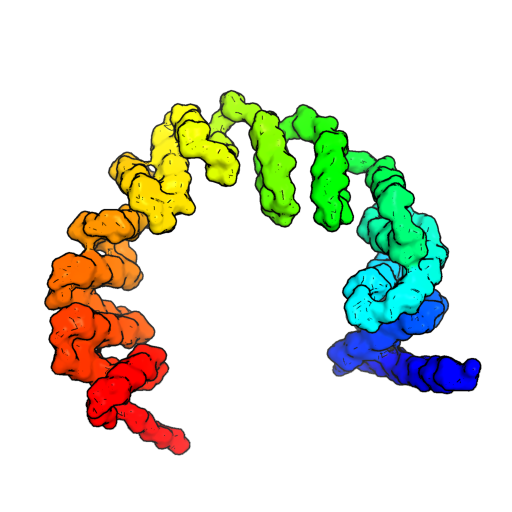68 ? 14.600 -25.167 -23.375 1.00 71.06 68 GLY A C 1
ATOM 530 O O . GLY A 1 68 ? 13.857 -25.585 -24.260 1.00 71.06 68 GLY A O 1
ATOM 531 N N . GLN A 1 69 ? 15.138 -23.945 -23.432 1.00 73.62 69 GLN A N 1
ATOM 532 C CA . GLN A 1 69 ? 14.924 -23.049 -24.572 1.00 73.62 69 GLN A CA 1
ATOM 533 C C . GLN A 1 69 ? 15.719 -23.549 -25.788 1.00 73.62 69 GLN A C 1
ATOM 535 O O . GLN A 1 69 ? 16.947 -23.557 -25.757 1.00 73.62 69 GLN A O 1
ATOM 540 N N . LYS A 1 70 ? 15.024 -23.965 -26.855 1.00 68.44 70 LYS A N 1
ATOM 541 C CA . LYS A 1 70 ? 15.638 -24.248 -28.161 1.00 68.44 70 LYS A CA 1
ATOM 542 C C . LYS A 1 70 ? 15.660 -22.962 -28.975 1.00 68.44 70 LYS A C 1
ATOM 544 O O . LYS A 1 70 ? 14.603 -22.474 -29.366 1.00 68.44 70 LYS A O 1
ATOM 549 N N . VAL A 1 71 ? 16.844 -22.390 -29.155 1.00 75.06 71 VAL A N 1
ATOM 550 C CA . VAL A 1 71 ? 17.039 -21.148 -29.902 1.00 75.06 71 VAL A CA 1
ATOM 551 C C . VAL A 1 71 ? 18.297 -21.305 -30.736 1.00 75.06 71 VAL A C 1
ATOM 553 O O . VAL A 1 71 ? 19.390 -21.374 -30.183 1.00 75.06 71 VAL A O 1
ATOM 556 N N . ASP A 1 72 ? 18.131 -21.343 -32.054 1.00 78.81 72 ASP A N 1
ATOM 557 C CA . ASP A 1 72 ? 19.247 -21.527 -32.990 1.00 78.81 72 ASP A CA 1
ATOM 558 C C . ASP A 1 72 ? 20.019 -20.218 -33.242 1.00 78.81 72 ASP A C 1
ATOM 560 O O . ASP A 1 72 ? 21.125 -20.237 -33.775 1.00 78.81 72 ASP A O 1
ATOM 564 N N . LYS A 1 73 ? 19.446 -19.077 -32.829 1.00 90.00 73 LYS A N 1
ATOM 565 C CA . LYS A 1 73 ? 20.025 -17.730 -32.955 1.00 90.00 73 LYS A CA 1
ATOM 566 C C . LYS A 1 73 ? 19.840 -16.905 -31.675 1.00 90.00 73 LYS A C 1
ATOM 568 O O . LYS A 1 73 ? 18.892 -16.117 -31.577 1.00 90.00 73 LYS A O 1
ATOM 573 N N . PRO A 1 74 ? 20.684 -17.099 -30.648 1.00 92.38 74 PRO A N 1
ATOM 574 C CA . PRO A 1 74 ? 20.560 -16.390 -29.373 1.00 92.38 74 PRO A CA 1
ATOM 575 C C . PRO A 1 74 ? 20.526 -14.857 -29.506 1.00 92.38 74 PRO A C 1
ATOM 577 O O . PRO A 1 74 ? 19.854 -14.180 -28.735 1.00 92.38 74 PRO A O 1
ATOM 580 N N . GLU A 1 75 ? 21.203 -14.295 -30.504 1.00 93.44 75 GLU A N 1
ATOM 581 C CA . GLU A 1 75 ? 21.253 -12.861 -30.789 1.00 93.44 75 GLU A CA 1
ATOM 582 C C . GLU A 1 75 ? 19.925 -12.262 -31.285 1.00 93.44 75 GLU A C 1
ATOM 584 O O . GLU A 1 75 ? 19.760 -11.039 -31.230 1.00 93.44 75 GLU A O 1
ATOM 589 N N . GLU A 1 76 ? 18.983 -13.092 -31.744 1.00 92.88 76 GLU A N 1
ATOM 590 C CA . GLU A 1 76 ? 17.615 -12.701 -32.116 1.00 92.88 76 GLU A CA 1
ATOM 591 C C . GLU A 1 76 ? 16.618 -12.901 -30.949 1.00 92.88 76 GLU A C 1
ATOM 593 O O . GLU A 1 76 ? 15.453 -12.525 -31.059 1.00 92.88 76 GLU A O 1
ATOM 598 N N . ASP A 1 77 ? 17.060 -13.425 -29.798 1.00 93.19 77 ASP A N 1
ATOM 599 C CA . ASP A 1 77 ? 16.212 -13.671 -28.626 1.00 93.19 77 ASP A CA 1
ATOM 600 C C . ASP A 1 77 ? 16.245 -12.502 -27.628 1.00 93.19 77 ASP A C 1
ATOM 602 O O . ASP A 1 77 ? 17.287 -12.154 -27.064 1.00 93.19 77 ASP A O 1
ATOM 606 N N . THR A 1 78 ? 15.083 -11.922 -27.322 1.00 94.25 78 THR A N 1
ATOM 607 C CA . THR A 1 78 ? 14.971 -10.822 -26.349 1.00 94.25 78 THR A CA 1
ATOM 608 C C . THR A 1 78 ? 15.448 -11.217 -24.950 1.00 94.25 78 THR A C 1
ATOM 610 O O . THR A 1 78 ? 16.012 -10.396 -24.223 1.00 94.25 78 THR A O 1
ATOM 613 N N . ARG A 1 79 ? 15.289 -12.490 -24.568 1.00 93.06 79 ARG A N 1
ATOM 614 C CA . ARG A 1 79 ? 15.674 -13.016 -23.248 1.00 93.06 79 ARG A CA 1
ATOM 615 C C . ARG A 1 79 ? 17.188 -13.040 -23.069 1.00 93.06 79 ARG A C 1
ATOM 617 O O . ARG A 1 79 ? 17.671 -12.783 -21.965 1.00 93.06 79 ARG A O 1
ATOM 624 N N . TYR A 1 80 ? 17.929 -13.299 -24.147 1.00 95.38 80 TYR A N 1
ATOM 625 C CA . TYR A 1 80 ? 19.387 -13.220 -24.162 1.00 95.38 80 TYR A CA 1
ATOM 626 C C . TYR A 1 80 ? 19.841 -11.801 -23.805 1.00 95.38 80 TYR A C 1
ATOM 628 O O . TYR A 1 80 ? 20.568 -11.591 -22.830 1.00 95.38 80 TYR A O 1
ATOM 636 N N . TRP A 1 81 ? 19.325 -10.807 -24.531 1.00 97.00 81 TRP A N 1
ATOM 637 C CA . TRP A 1 81 ? 19.696 -9.405 -24.341 1.00 97.00 81 TRP A CA 1
ATOM 638 C C . TRP A 1 81 ? 19.231 -8.837 -23.001 1.00 97.00 81 TRP A C 1
ATOM 640 O O . TRP A 1 81 ? 19.973 -8.083 -22.368 1.00 97.00 81 TRP A O 1
ATOM 650 N N . ALA A 1 82 ? 18.058 -9.244 -22.513 1.00 95.62 82 ALA A N 1
ATOM 651 C CA . ALA A 1 82 ? 17.565 -8.833 -21.202 1.00 95.62 82 ALA A CA 1
ATOM 652 C C . ALA A 1 82 ? 18.531 -9.251 -20.078 1.00 95.62 82 ALA A C 1
ATOM 654 O O . ALA A 1 82 ? 18.821 -8.463 -19.173 1.00 95.62 82 ALA A O 1
ATOM 655 N N . VAL A 1 83 ? 19.087 -10.467 -20.143 1.00 95.38 83 VAL A N 1
ATOM 656 C CA . VAL A 1 83 ? 20.077 -10.941 -19.163 1.00 95.38 83 VAL A CA 1
ATOM 657 C C . VAL A 1 83 ? 21.419 -10.231 -19.326 1.00 95.38 83 VAL A C 1
ATOM 659 O O . VAL A 1 83 ? 22.014 -9.840 -18.320 1.00 95.38 83 VAL A O 1
ATOM 662 N N . VAL A 1 84 ? 21.881 -10.005 -20.561 1.00 96.94 84 VAL A N 1
ATOM 663 C CA . VAL A 1 84 ? 23.118 -9.251 -20.828 1.00 96.94 84 VAL A CA 1
ATOM 664 C C . VAL A 1 84 ? 23.054 -7.861 -20.191 1.00 96.94 84 VAL A C 1
ATOM 666 O O . VAL A 1 84 ? 23.910 -7.518 -19.369 1.00 96.94 84 VAL A O 1
ATOM 669 N N . PHE A 1 85 ? 22.019 -7.074 -20.501 1.00 96.69 85 PHE A N 1
ATOM 670 C CA . PHE A 1 85 ? 21.916 -5.712 -19.980 1.00 96.69 85 PHE A CA 1
ATOM 671 C C . PHE A 1 85 ? 21.614 -5.670 -18.482 1.00 96.69 85 PHE A C 1
ATOM 673 O O . PHE A 1 85 ? 22.238 -4.891 -17.763 1.00 96.69 85 PHE A O 1
ATOM 680 N N . SER A 1 86 ? 20.727 -6.527 -17.966 1.00 94.62 86 SER A N 1
ATOM 681 C CA . SER A 1 86 ? 20.474 -6.570 -16.517 1.00 94.62 86 SER A CA 1
ATOM 682 C C . SER A 1 86 ? 21.733 -6.937 -15.725 1.00 94.62 86 SER A C 1
ATOM 684 O O . SER A 1 86 ? 21.986 -6.345 -14.675 1.00 94.62 86 SER A O 1
ATOM 686 N N . THR A 1 87 ? 22.578 -7.833 -16.246 1.00 93.94 87 THR A N 1
ATOM 687 C CA . THR A 1 87 ? 23.841 -8.218 -15.600 1.00 93.94 87 THR A CA 1
ATOM 688 C C . THR A 1 87 ? 24.815 -7.041 -15.499 1.00 93.94 87 THR A C 1
ATOM 690 O O . THR A 1 87 ? 25.396 -6.843 -14.431 1.00 93.94 87 THR A O 1
ATOM 693 N N . ILE A 1 88 ? 24.990 -6.237 -16.558 1.00 93.56 88 ILE A N 1
ATOM 694 C CA . ILE A 1 88 ? 25.917 -5.084 -16.530 1.00 93.56 88 ILE A CA 1
ATOM 695 C C . ILE A 1 88 ? 25.338 -3.854 -15.813 1.00 93.56 88 ILE A C 1
ATOM 697 O O . ILE A 1 88 ? 26.084 -3.089 -15.194 1.00 93.56 88 ILE A O 1
ATOM 701 N N . LEU A 1 89 ? 24.020 -3.638 -15.880 1.00 92.56 89 LEU A N 1
ATOM 702 C CA . LEU A 1 89 ? 23.383 -2.443 -15.323 1.00 92.56 89 LEU A CA 1
ATOM 703 C C . LEU A 1 89 ? 23.098 -2.580 -13.823 1.00 92.56 89 LEU A C 1
ATOM 705 O O . LEU A 1 89 ? 23.347 -1.623 -13.087 1.00 92.56 89 LEU A O 1
ATOM 709 N N . ASN A 1 90 ? 22.663 -3.756 -13.352 1.00 88.25 90 ASN A N 1
ATOM 710 C CA . ASN A 1 90 ? 22.208 -3.940 -11.965 1.00 88.25 90 ASN A CA 1
ATOM 711 C C . ASN A 1 90 ? 23.341 -4.246 -10.974 1.00 88.25 90 ASN A C 1
ATOM 713 O O . ASN A 1 90 ? 23.178 -4.068 -9.771 1.00 88.25 90 ASN A O 1
ATOM 717 N N . ARG A 1 91 ? 24.520 -4.666 -11.444 1.00 80.94 91 ARG A N 1
ATOM 718 C CA . ARG A 1 91 ? 25.661 -5.037 -10.585 1.00 80.94 91 ARG A CA 1
ATOM 719 C C . ARG A 1 91 ? 26.583 -3.858 -10.237 1.00 80.94 91 ARG A C 1
ATOM 721 O O . ARG A 1 91 ? 27.776 -4.044 -10.018 1.00 80.94 91 ARG A O 1
ATOM 728 N N . ARG A 1 92 ? 26.051 -2.631 -10.157 1.00 74.44 92 ARG A N 1
ATOM 729 C CA . ARG A 1 92 ? 26.842 -1.395 -9.962 1.00 74.44 92 ARG A CA 1
ATOM 730 C C . ARG A 1 92 ? 27.782 -1.440 -8.748 1.00 74.44 92 ARG A C 1
ATOM 732 O O . ARG A 1 92 ? 28.874 -0.900 -8.834 1.00 74.44 92 ARG A O 1
ATOM 739 N N . ALA A 1 93 ? 27.372 -2.071 -7.648 1.00 74.50 93 ALA A N 1
ATOM 740 C CA . ALA A 1 93 ? 28.174 -2.166 -6.422 1.00 74.50 93 ALA A CA 1
ATOM 741 C C . ALA A 1 93 ? 29.223 -3.298 -6.439 1.00 74.50 93 ALA A C 1
ATOM 743 O O . ALA A 1 93 ? 30.060 -3.365 -5.549 1.00 74.50 93 ALA A O 1
ATOM 744 N N . GLN A 1 94 ? 29.165 -4.203 -7.422 1.00 79.69 94 GLN A N 1
ATOM 745 C CA . GLN A 1 94 ? 29.978 -5.428 -7.476 1.00 79.69 94 GLN A CA 1
ATOM 746 C C . GLN A 1 94 ? 31.021 -5.407 -8.601 1.00 79.69 94 GLN A C 1
ATOM 748 O O . GLN A 1 94 ? 31.776 -6.365 -8.757 1.00 79.69 94 GLN A O 1
ATOM 753 N N . ILE A 1 95 ? 31.028 -4.357 -9.424 1.00 84.81 95 ILE A N 1
ATOM 754 C CA . ILE A 1 95 ? 31.878 -4.245 -10.608 1.00 84.81 95 ILE A CA 1
ATOM 755 C C . ILE A 1 95 ? 32.602 -2.904 -10.555 1.00 84.81 95 ILE A C 1
ATOM 757 O O . ILE A 1 95 ? 31.987 -1.870 -10.297 1.00 84.81 95 ILE A O 1
ATOM 761 N N . ASP A 1 96 ? 33.896 -2.931 -10.859 1.00 89.25 96 ASP A N 1
ATOM 762 C CA . ASP A 1 96 ? 34.699 -1.734 -11.085 1.00 89.25 96 ASP A CA 1
ATOM 763 C C . ASP A 1 96 ? 34.084 -0.818 -12.168 1.00 89.25 96 ASP A C 1
ATOM 765 O O . ASP A 1 96 ? 33.515 -1.284 -13.162 1.00 89.25 96 ASP A O 1
ATOM 769 N N . ALA A 1 97 ? 34.204 0.501 -11.991 1.00 89.38 97 ALA A N 1
ATOM 770 C CA . ALA A 1 97 ? 33.563 1.485 -12.862 1.00 89.38 97 ALA A CA 1
ATOM 771 C C . ALA A 1 97 ? 34.093 1.429 -14.305 1.00 89.38 97 ALA A C 1
ATOM 773 O O . ALA A 1 97 ? 33.301 1.503 -15.251 1.00 89.38 97 ALA A O 1
ATOM 774 N N . ASP A 1 98 ? 35.403 1.238 -14.486 1.00 91.38 98 ASP A N 1
ATOM 775 C CA . ASP A 1 98 ? 36.013 1.140 -15.814 1.00 91.38 98 ASP A CA 1
ATOM 776 C C . ASP A 1 98 ? 35.658 -0.181 -16.491 1.00 91.38 98 ASP A C 1
ATOM 778 O O . ASP A 1 98 ? 35.381 -0.222 -17.693 1.00 91.38 98 ASP A O 1
ATOM 782 N N . GLN A 1 99 ? 35.626 -1.276 -15.729 1.00 91.44 99 GLN A N 1
ATOM 783 C CA . GLN A 1 99 ? 35.141 -2.561 -16.224 1.00 91.44 99 GLN A CA 1
ATOM 784 C C . GLN A 1 99 ? 33.681 -2.477 -16.679 1.00 91.44 99 GLN A C 1
ATOM 786 O O . GLN A 1 99 ? 33.361 -2.918 -17.784 1.00 91.44 99 GLN A O 1
ATOM 791 N N . ARG A 1 100 ? 32.812 -1.847 -15.881 1.00 93.75 100 ARG A N 1
ATOM 792 C CA . ARG A 1 100 ? 31.409 -1.616 -16.238 1.00 93.75 100 ARG A CA 1
ATOM 793 C C . ARG A 1 100 ? 31.285 -0.761 -17.498 1.00 93.75 100 ARG A C 1
ATOM 795 O O . ARG A 1 100 ? 30.506 -1.114 -18.381 1.00 93.75 100 ARG A O 1
ATOM 802 N N . LYS A 1 101 ? 32.073 0.314 -17.619 1.00 95.25 101 LYS A N 1
ATOM 803 C CA . LYS A 1 101 ? 32.100 1.167 -18.816 1.00 95.25 101 LYS A CA 1
ATOM 804 C C . LYS A 1 101 ? 32.507 0.381 -20.066 1.00 95.25 101 LYS A C 1
ATOM 806 O O . LYS A 1 101 ? 31.811 0.460 -21.075 1.00 95.25 101 LYS A O 1
ATOM 811 N N . ARG A 1 102 ? 33.584 -0.416 -20.001 1.00 95.69 102 ARG A N 1
ATOM 812 C CA . ARG A 1 102 ? 34.039 -1.261 -21.125 1.00 95.69 102 ARG A CA 1
ATOM 813 C C . ARG A 1 102 ? 32.988 -2.292 -21.539 1.00 95.69 102 ARG A C 1
ATOM 815 O O . ARG A 1 102 ? 32.732 -2.441 -22.730 1.00 95.69 102 ARG A O 1
ATOM 822 N N . ALA A 1 103 ? 32.364 -2.967 -20.573 1.00 96.62 103 ALA A N 1
ATOM 823 C CA . ALA A 1 103 ? 31.303 -3.931 -20.849 1.00 96.62 103 ALA A CA 1
ATOM 824 C C . ALA A 1 103 ? 30.080 -3.258 -21.498 1.00 96.62 103 ALA A C 1
ATOM 826 O O . ALA A 1 103 ? 29.592 -3.742 -22.516 1.00 96.62 103 ALA A O 1
ATOM 827 N N . CYS A 1 104 ? 29.630 -2.110 -20.975 1.00 97.31 104 CYS A N 1
ATOM 828 C CA . CYS A 1 104 ? 28.526 -1.348 -21.571 1.00 97.31 104 CYS A CA 1
ATOM 829 C C . CYS A 1 104 ? 28.837 -0.918 -23.009 1.00 97.31 104 CYS A C 1
ATOM 831 O O . CYS A 1 104 ? 28.000 -1.116 -23.885 1.00 97.31 104 CYS A O 1
ATOM 833 N N . ALA A 1 105 ? 30.045 -0.409 -23.275 1.00 97.62 105 ALA A N 1
ATOM 834 C CA . ALA A 1 105 ? 30.462 -0.029 -24.624 1.00 97.62 105 ALA A CA 1
ATOM 835 C C . ALA A 1 105 ? 30.451 -1.226 -25.588 1.00 97.62 105 ALA A C 1
ATOM 837 O O . ALA A 1 105 ? 29.888 -1.137 -26.678 1.00 97.62 105 ALA A O 1
ATOM 838 N N . PHE A 1 106 ? 31.018 -2.363 -25.171 1.00 98.31 106 PHE A N 1
ATOM 839 C CA . PHE A 1 106 ? 31.038 -3.584 -25.977 1.00 98.31 106 PHE A CA 1
ATOM 840 C C . PHE A 1 106 ? 29.622 -4.053 -26.334 1.00 98.31 106 PHE A C 1
ATOM 842 O O . PHE A 1 106 ? 29.313 -4.275 -27.506 1.00 98.31 106 PHE A O 1
ATOM 849 N N . TRP A 1 107 ? 28.743 -4.172 -25.337 1.00 98.00 107 TRP A N 1
ATOM 850 C CA . TRP A 1 107 ? 27.397 -4.712 -25.532 1.00 98.00 107 TRP A CA 1
ATOM 851 C C . TRP A 1 107 ? 26.453 -3.751 -26.253 1.00 98.00 107 TRP A C 1
ATOM 853 O O . TRP A 1 107 ? 25.649 -4.203 -27.069 1.00 98.00 107 TRP A O 1
ATOM 863 N N . ALA A 1 108 ? 26.590 -2.438 -26.040 1.00 97.00 108 ALA A N 1
ATOM 864 C CA . ALA A 1 108 ? 25.833 -1.440 -26.792 1.00 97.00 108 ALA A CA 1
ATOM 865 C C . ALA A 1 108 ? 26.141 -1.515 -28.298 1.00 97.00 108 ALA A C 1
ATOM 867 O O . ALA A 1 108 ? 25.218 -1.494 -29.115 1.00 97.00 108 ALA A O 1
ATOM 868 N N . VAL A 1 109 ? 27.418 -1.687 -28.668 1.00 97.25 109 VAL A N 1
ATOM 869 C CA . VAL A 1 109 ? 27.831 -1.882 -30.069 1.00 97.25 109 VAL A CA 1
ATOM 870 C C . VAL A 1 109 ? 27.318 -3.214 -30.620 1.00 97.25 109 VAL A C 1
ATOM 872 O O . VAL A 1 109 ? 26.804 -3.253 -31.736 1.00 97.25 109 VAL A O 1
ATOM 875 N N . LYS A 1 110 ? 27.416 -4.309 -29.852 1.00 97.44 110 LYS A N 1
ATOM 876 C CA . LYS A 1 110 ? 26.972 -5.636 -30.315 1.00 97.44 110 LYS A CA 1
ATOM 877 C C . LYS A 1 110 ? 25.465 -5.718 -30.551 1.00 97.44 110 LYS A C 1
ATOM 879 O O . LYS A 1 110 ? 25.065 -6.306 -31.555 1.00 97.44 110 LYS A O 1
ATOM 884 N N . MET A 1 111 ? 24.645 -5.121 -29.681 1.00 95.94 111 MET A N 1
ATOM 885 C CA . MET A 1 111 ? 23.191 -5.086 -29.878 1.00 95.94 111 MET A CA 1
ATOM 886 C C . MET A 1 111 ? 22.821 -4.247 -31.106 1.00 95.94 111 MET A C 1
ATOM 888 O O . MET A 1 111 ? 22.021 -4.688 -31.937 1.00 95.94 111 MET A O 1
ATOM 892 N N . GLY A 1 112 ? 23.429 -3.064 -31.242 1.00 93.00 112 GLY A N 1
ATOM 893 C CA . GLY A 1 112 ? 23.160 -2.131 -32.333 1.00 93.00 112 GLY A CA 1
ATOM 894 C C . GLY A 1 112 ? 21.685 -1.716 -32.401 1.00 93.00 112 GLY A C 1
ATOM 895 O O . GLY A 1 112 ? 21.075 -1.347 -31.397 1.00 93.00 112 GLY A O 1
ATOM 896 N N . ASN A 1 113 ? 21.103 -1.800 -33.599 1.00 90.69 113 ASN A N 1
ATOM 897 C CA . ASN A 1 113 ? 19.714 -1.412 -33.873 1.00 90.69 113 ASN A CA 1
ATOM 898 C C . ASN A 1 113 ? 18.722 -2.585 -33.792 1.00 90.69 113 ASN A C 1
ATOM 900 O O . ASN A 1 113 ? 17.633 -2.505 -34.349 1.00 90.69 113 ASN A O 1
ATOM 904 N N . ARG A 1 114 ? 19.073 -3.692 -33.130 1.00 93.94 114 ARG A N 1
ATOM 905 C CA . ARG A 1 114 ? 18.122 -4.794 -32.923 1.00 93.94 114 ARG A CA 1
ATOM 906 C C . ARG A 1 114 ? 17.000 -4.381 -31.966 1.00 93.94 114 ARG A C 1
ATOM 908 O O . ARG A 1 114 ? 17.189 -3.502 -31.121 1.00 93.94 114 ARG A O 1
ATOM 915 N N . PHE A 1 115 ? 15.859 -5.060 -32.092 1.00 95.00 115 PHE A N 1
ATOM 916 C CA . PHE A 1 115 ? 14.679 -4.908 -31.231 1.00 95.00 115 PHE A CA 1
ATOM 917 C C . PHE A 1 115 ? 14.176 -3.464 -31.126 1.00 95.00 115 PHE A C 1
ATOM 919 O O . PHE A 1 115 ? 13.880 -2.991 -30.035 1.00 95.00 115 PHE A O 1
ATOM 926 N N . VAL A 1 116 ? 14.096 -2.749 -32.253 1.00 93.25 116 VAL A N 1
ATOM 927 C CA . VAL A 1 116 ? 13.642 -1.343 -32.297 1.00 93.25 116 VAL A CA 1
ATOM 928 C C . VAL A 1 116 ? 12.263 -1.172 -31.650 1.00 93.25 116 VAL A C 1
ATOM 930 O O . VAL A 1 116 ? 12.007 -0.167 -30.998 1.00 93.25 116 VAL A O 1
ATOM 933 N N . GLU A 1 117 ? 11.422 -2.201 -31.749 1.00 91.62 117 GLU A N 1
ATOM 934 C CA . GLU A 1 117 ? 10.081 -2.241 -31.171 1.00 91.62 117 GLU A CA 1
ATOM 935 C C . GLU A 1 117 ? 10.037 -2.732 -29.708 1.00 91.62 117 GLU A C 1
ATOM 937 O O . GLU A 1 117 ? 8.963 -2.754 -29.114 1.00 91.62 117 GLU A O 1
ATOM 942 N N . ASP A 1 118 ? 11.146 -3.147 -29.091 1.00 94.88 118 ASP A N 1
ATOM 943 C CA . ASP A 1 118 ? 11.157 -3.604 -27.691 1.00 94.88 118 ASP A CA 1
ATOM 944 C C . ASP A 1 118 ? 11.620 -2.480 -26.762 1.00 94.88 118 ASP A C 1
ATOM 946 O O . ASP A 1 118 ? 12.809 -2.271 -26.527 1.00 94.88 118 ASP A O 1
ATOM 950 N N . ASP A 1 119 ? 10.666 -1.751 -26.195 1.00 95.31 119 ASP A N 1
ATOM 951 C CA . ASP A 1 119 ? 10.964 -0.568 -25.390 1.00 95.31 119 ASP A CA 1
ATOM 952 C C . ASP A 1 119 ? 11.806 -0.870 -24.142 1.00 95.31 119 ASP A C 1
ATOM 954 O O . ASP A 1 119 ? 12.641 -0.053 -23.752 1.00 95.31 119 ASP A O 1
ATOM 958 N N . ALA A 1 120 ? 11.643 -2.050 -23.536 1.00 95.25 120 ALA A N 1
ATOM 959 C CA . ALA A 1 120 ? 12.406 -2.431 -22.352 1.00 95.25 120 ALA A CA 1
ATOM 960 C C . ALA A 1 120 ? 13.875 -2.697 -22.703 1.00 95.25 120 ALA A C 1
ATOM 962 O O . ALA A 1 120 ? 14.778 -2.209 -22.015 1.00 95.25 120 ALA A O 1
ATOM 963 N N . LEU A 1 121 ? 14.131 -3.419 -23.797 1.00 96.38 121 LEU A N 1
ATOM 964 C CA . LEU A 1 121 ? 15.494 -3.640 -24.277 1.00 96.38 121 LEU A CA 1
ATOM 965 C C . LEU A 1 121 ? 16.130 -2.358 -24.806 1.00 96.38 121 LEU A C 1
ATOM 967 O O . LEU A 1 121 ? 17.300 -2.096 -24.520 1.00 96.38 121 LEU A O 1
ATOM 971 N N . ARG A 1 122 ? 15.375 -1.526 -25.530 1.00 96.69 122 ARG A N 1
ATOM 972 C CA . ARG A 1 122 ? 15.871 -0.232 -26.014 1.00 96.69 122 ARG A CA 1
ATOM 973 C C . ARG A 1 122 ? 16.206 0.702 -24.858 1.00 96.69 122 ARG A C 1
ATOM 975 O O . ARG A 1 122 ? 17.267 1.318 -24.895 1.00 96.69 122 ARG A O 1
ATOM 982 N N . LYS A 1 123 ? 15.402 0.742 -23.790 1.00 96.38 123 LYS A N 1
ATOM 983 C CA . LYS A 1 123 ? 15.745 1.465 -22.555 1.00 96.38 123 LYS A CA 1
ATOM 984 C C . LYS A 1 123 ? 17.064 0.975 -21.960 1.00 96.38 123 LYS A C 1
ATOM 986 O O . LYS A 1 123 ? 17.927 1.790 -21.649 1.00 96.38 123 LYS A O 1
ATOM 991 N N . ALA A 1 124 ? 17.239 -0.338 -21.827 1.00 96.81 124 ALA A N 1
ATOM 992 C CA . ALA A 1 124 ? 18.457 -0.912 -21.259 1.00 96.81 124 ALA A CA 1
ATOM 993 C C . ALA A 1 124 ? 19.701 -0.617 -22.124 1.00 96.81 124 ALA A C 1
ATOM 995 O O . ALA A 1 124 ? 20.775 -0.314 -21.602 1.00 96.81 124 ALA A O 1
ATOM 996 N N . TRP A 1 125 ? 19.548 -0.625 -23.449 1.00 97.75 125 TRP A N 1
ATOM 997 C CA . TRP A 1 125 ? 20.589 -0.208 -24.388 1.00 97.75 125 TRP A CA 1
ATOM 998 C C . TRP A 1 125 ? 20.943 1.280 -24.247 1.00 97.75 125 TRP A C 1
ATOM 1000 O O . TRP A 1 125 ? 22.121 1.620 -24.142 1.00 97.75 125 TRP A O 1
ATOM 1010 N N . ILE A 1 126 ? 19.939 2.160 -24.162 1.00 96.94 126 ILE A N 1
ATOM 1011 C CA . ILE A 1 126 ? 20.123 3.604 -23.945 1.00 96.94 126 ILE A CA 1
ATOM 1012 C C . ILE A 1 126 ? 20.814 3.870 -22.593 1.00 96.94 126 ILE A C 1
ATOM 1014 O O . ILE A 1 126 ? 21.720 4.699 -22.508 1.00 96.94 126 ILE A O 1
ATOM 1018 N N . ASP A 1 127 ? 20.465 3.124 -21.543 1.00 96.12 127 ASP A N 1
ATOM 1019 C CA . ASP A 1 127 ? 21.136 3.211 -20.239 1.00 96.12 127 ASP A CA 1
ATOM 1020 C C . ASP A 1 127 ? 22.598 2.765 -20.301 1.00 96.12 127 ASP A C 1
ATOM 1022 O O . ASP A 1 127 ? 23.463 3.379 -19.672 1.00 96.12 127 ASP A O 1
ATOM 1026 N N . ALA A 1 128 ? 22.902 1.716 -21.069 1.00 96.56 128 ALA A N 1
ATOM 1027 C CA . ALA A 1 128 ? 24.279 1.292 -21.290 1.00 96.56 128 ALA A CA 1
ATOM 1028 C C . ALA A 1 128 ? 25.089 2.377 -22.019 1.00 96.56 128 ALA A C 1
ATOM 1030 O O . ALA A 1 128 ? 26.239 2.618 -21.653 1.00 96.56 128 ALA A O 1
ATOM 1031 N N . GLN A 1 129 ? 24.491 3.081 -22.987 1.00 96.75 129 GLN A N 1
ATOM 1032 C CA . GLN A 1 129 ? 25.129 4.229 -23.642 1.00 96.75 129 GLN A CA 1
ATOM 1033 C C . GLN A 1 129 ? 25.375 5.387 -22.669 1.00 96.75 129 GLN A C 1
ATOM 1035 O O . GLN A 1 129 ? 26.479 5.927 -22.649 1.00 96.75 129 GLN A O 1
ATOM 1040 N N . LEU A 1 130 ? 24.420 5.701 -21.785 1.00 95.69 130 LEU A N 1
ATOM 1041 C CA . LEU A 1 130 ? 24.600 6.723 -20.745 1.00 95.69 130 LEU A CA 1
ATOM 1042 C C . LEU A 1 130 ? 25.792 6.417 -19.827 1.00 95.69 130 LEU A C 1
ATOM 1044 O O . LEU A 1 130 ? 26.530 7.326 -19.455 1.00 95.69 130 LEU A O 1
ATOM 1048 N N . VAL A 1 131 ? 26.034 5.147 -19.485 1.00 94.94 131 VAL A N 1
ATOM 1049 C CA . VAL A 1 131 ? 27.215 4.760 -18.689 1.00 94.94 131 VAL A CA 1
ATOM 1050 C C . VAL A 1 131 ? 28.527 5.095 -19.412 1.00 94.94 131 VAL A C 1
ATOM 1052 O O . VAL A 1 131 ? 29.520 5.440 -18.764 1.00 94.94 131 VAL A O 1
ATOM 1055 N N . VAL A 1 132 ? 28.550 4.987 -20.742 1.00 95.81 132 VAL A N 1
ATOM 1056 C CA . VAL A 1 132 ? 29.742 5.216 -21.569 1.00 95.81 132 VAL A CA 1
ATOM 1057 C C . VAL A 1 132 ? 29.971 6.701 -21.822 1.00 95.81 132 VAL A C 1
ATOM 1059 O O . VAL A 1 132 ? 31.087 7.188 -21.621 1.00 95.81 132 VAL A O 1
ATOM 1062 N N . GLU A 1 133 ? 28.916 7.389 -22.248 1.00 95.81 133 GLU A N 1
ATOM 1063 C CA . GLU A 1 133 ? 28.940 8.770 -22.730 1.00 95.81 133 GLU A CA 1
ATOM 1064 C C . GLU A 1 133 ? 28.860 9.782 -21.587 1.00 95.81 133 GLU A C 1
ATOM 1066 O O . GLU A 1 133 ? 29.443 10.856 -21.682 1.00 95.81 133 GLU A O 1
ATOM 1071 N N . LYS A 1 134 ? 28.187 9.423 -20.483 1.00 94.31 134 LYS A N 1
ATOM 1072 C CA . LYS A 1 134 ? 27.862 10.318 -19.358 1.00 94.31 134 LYS A CA 1
ATOM 1073 C C . LYS A 1 134 ? 27.099 11.582 -19.779 1.00 94.31 134 LYS A C 1
ATOM 1075 O O . LYS A 1 134 ? 27.156 12.592 -19.085 1.00 94.31 134 LYS A O 1
ATOM 1080 N N . ASP A 1 135 ? 26.360 11.495 -20.879 1.00 95.06 135 ASP A N 1
ATOM 1081 C CA . ASP A 1 135 ? 25.561 12.583 -21.432 1.00 95.06 135 ASP A CA 1
ATOM 1082 C C . ASP A 1 135 ? 24.070 12.337 -21.156 1.00 95.06 135 ASP A C 1
ATOM 1084 O O . ASP A 1 135 ? 23.429 11.457 -21.743 1.00 95.06 135 ASP A O 1
ATOM 1088 N N . ALA A 1 136 ? 23.525 13.102 -20.210 1.00 91.56 136 ALA A N 1
ATOM 1089 C CA . ALA A 1 136 ? 22.130 12.994 -19.799 1.00 91.56 136 ALA A CA 1
ATOM 1090 C C . ALA A 1 136 ? 21.150 13.553 -20.845 1.00 91.56 136 ALA A C 1
ATOM 1092 O O . ALA A 1 136 ? 20.003 13.097 -20.899 1.00 91.56 136 ALA A O 1
ATOM 1093 N N . ASP A 1 137 ? 21.582 14.505 -21.673 1.00 91.56 137 ASP A N 1
ATOM 1094 C CA . ASP A 1 137 ? 20.738 15.126 -22.692 1.00 91.56 137 ASP A CA 1
ATOM 1095 C C . ASP A 1 137 ? 20.640 14.219 -23.919 1.00 91.56 137 ASP A C 1
ATOM 1097 O O . ASP A 1 137 ? 19.539 13.964 -24.412 1.00 91.56 137 ASP A O 1
ATOM 1101 N N . ALA A 1 138 ? 21.754 13.607 -24.335 1.00 95.12 138 ALA A N 1
ATOM 1102 C CA . ALA A 1 138 ? 21.745 12.576 -25.370 1.00 95.12 138 ALA A CA 1
ATOM 1103 C C . ALA A 1 138 ? 20.951 11.331 -24.936 1.00 95.12 138 ALA A C 1
ATOM 1105 O O . ALA A 1 138 ? 20.240 10.727 -25.743 1.00 95.12 138 ALA A O 1
ATOM 1106 N N . TRP A 1 139 ? 21.032 10.937 -23.660 1.00 95.00 139 TRP A N 1
ATOM 1107 C CA . TRP A 1 139 ? 20.190 9.870 -23.106 1.00 95.00 139 TRP A CA 1
ATOM 1108 C C . TRP A 1 139 ? 18.700 10.207 -23.219 1.00 95.00 139 TRP A C 1
ATOM 1110 O O . TRP A 1 139 ? 17.927 9.389 -23.726 1.00 95.00 139 TRP A O 1
ATOM 1120 N N . LYS A 1 140 ? 18.307 11.427 -22.829 1.00 90.94 140 LYS A N 1
ATOM 1121 C CA . LYS A 1 140 ? 16.921 11.898 -22.939 1.00 90.94 140 LYS A CA 1
ATOM 1122 C C . LYS A 1 140 ? 16.455 11.903 -24.395 1.00 90.94 140 LYS A C 1
ATOM 1124 O O . LYS A 1 140 ? 15.437 11.297 -24.709 1.00 90.94 140 LYS A O 1
ATOM 1129 N N . ALA A 1 141 ? 17.231 12.500 -25.298 1.00 93.94 141 ALA A N 1
ATOM 1130 C CA . ALA A 1 141 ? 16.885 12.576 -26.715 1.00 93.94 141 ALA A CA 1
ATOM 1131 C C . ALA A 1 141 ? 16.655 11.186 -27.338 1.00 93.94 141 ALA A C 1
ATOM 1133 O O . ALA A 1 141 ? 15.752 11.009 -28.157 1.00 93.94 141 ALA A O 1
ATOM 1134 N N . ARG A 1 142 ? 17.427 10.169 -26.929 1.00 95.62 142 ARG A N 1
ATOM 1135 C CA . ARG A 1 142 ? 17.212 8.782 -27.373 1.00 95.62 142 ARG A CA 1
ATOM 1136 C C . ARG A 1 142 ? 15.940 8.167 -26.801 1.00 95.62 142 ARG A C 1
ATOM 1138 O O . ARG A 1 142 ? 15.269 7.437 -27.528 1.00 95.62 142 ARG A O 1
ATOM 1145 N N . LEU A 1 143 ? 15.604 8.441 -25.540 1.00 95.25 143 LEU A N 1
ATOM 1146 C CA . LEU A 1 143 ? 14.350 7.970 -24.946 1.00 95.25 143 LEU A CA 1
ATOM 1147 C C . LEU A 1 143 ? 13.127 8.621 -25.573 1.00 95.25 143 LEU A C 1
ATOM 1149 O O . LEU A 1 143 ? 12.158 7.914 -25.843 1.00 95.25 143 LEU A O 1
ATOM 1153 N N . ASP A 1 144 ? 13.184 9.923 -25.839 1.00 92.88 144 ASP A N 1
ATOM 1154 C CA . ASP A 1 144 ? 12.106 10.655 -26.503 1.00 92.88 144 ASP A CA 1
ATOM 1155 C C . ASP A 1 144 ? 11.940 10.149 -27.947 1.00 92.88 144 ASP A C 1
ATOM 1157 O O . ASP A 1 144 ? 10.829 9.849 -28.387 1.00 92.88 144 ASP A O 1
ATOM 1161 N N . LYS A 1 145 ? 13.054 9.909 -28.657 1.00 95.06 145 LYS A N 1
ATOM 1162 C CA . LYS A 1 145 ? 13.034 9.269 -29.981 1.00 95.06 145 LYS A CA 1
ATOM 1163 C C . LYS A 1 145 ? 12.427 7.865 -29.936 1.00 95.06 145 LYS A C 1
ATOM 1165 O O . LYS A 1 145 ? 11.645 7.524 -30.816 1.00 95.06 145 LYS A O 1
ATOM 1170 N N . GLN A 1 146 ? 12.770 7.056 -28.931 1.00 96.50 146 GLN A N 1
ATOM 1171 C CA . GLN A 1 146 ? 12.194 5.720 -28.757 1.00 96.50 146 GLN A CA 1
ATOM 1172 C C . GLN A 1 146 ? 10.696 5.795 -28.440 1.00 96.50 146 GLN A C 1
ATOM 1174 O O . GLN A 1 146 ? 9.920 5.003 -28.972 1.00 96.50 146 GLN A O 1
ATOM 1179 N N . PHE A 1 147 ? 10.265 6.746 -27.609 1.00 96.06 147 PHE A N 1
ATOM 1180 C CA . PHE A 1 147 ? 8.852 6.942 -27.295 1.00 96.06 147 PHE A CA 1
ATOM 1181 C C . PHE A 1 147 ? 8.037 7.205 -28.565 1.00 96.06 147 PHE A C 1
ATOM 1183 O O . PHE A 1 147 ? 7.037 6.521 -28.781 1.00 96.06 147 PHE A O 1
ATOM 1190 N N . ALA A 1 148 ? 8.537 8.103 -29.423 1.00 94.06 148 ALA A N 1
ATOM 1191 C CA . ALA A 1 148 ? 7.900 8.550 -30.661 1.00 94.06 148 ALA A CA 1
ATOM 1192 C C . ALA A 1 148 ? 7.796 7.484 -31.771 1.00 94.06 148 ALA A C 1
ATOM 1194 O O . ALA A 1 148 ? 7.127 7.719 -32.773 1.00 94.06 148 ALA A O 1
ATOM 1195 N N . THR A 1 149 ? 8.429 6.314 -31.618 1.00 94.00 149 THR A N 1
ATOM 1196 C CA . THR A 1 149 ? 8.319 5.212 -32.599 1.00 94.00 149 THR A CA 1
ATOM 1197 C C . THR A 1 149 ? 6.917 4.610 -32.676 1.00 94.00 149 THR A C 1
ATOM 1199 O O . THR A 1 149 ? 6.561 4.001 -33.681 1.00 94.00 149 THR A O 1
ATOM 1202 N N . LYS A 1 150 ? 6.109 4.783 -31.625 1.00 91.88 150 LYS A N 1
ATOM 1203 C CA . LYS A 1 150 ? 4.762 4.224 -31.511 1.00 91.88 150 LYS A CA 1
ATOM 1204 C C . LYS A 1 150 ? 3.792 5.280 -31.012 1.00 91.88 150 LYS A C 1
ATOM 1206 O O . LYS A 1 150 ? 4.184 6.235 -30.344 1.00 91.88 150 LYS A O 1
ATOM 1211 N N . ALA A 1 151 ? 2.510 5.064 -31.289 1.00 91.06 151 ALA A N 1
ATOM 1212 C CA . ALA A 1 151 ? 1.452 5.900 -30.744 1.00 91.06 151 ALA A CA 1
ATOM 1213 C C . ALA A 1 151 ? 1.499 5.920 -29.206 1.00 91.06 151 ALA A C 1
ATOM 1215 O O . ALA A 1 151 ? 1.734 4.896 -28.556 1.00 91.06 151 ALA A O 1
ATOM 1216 N N . ALA A 1 152 ? 1.268 7.100 -28.633 1.00 92.81 152 ALA A N 1
ATOM 1217 C CA . ALA A 1 152 ? 1.189 7.273 -27.194 1.00 92.81 152 ALA A CA 1
ATOM 1218 C C . ALA A 1 152 ? -0.149 6.744 -26.661 1.00 92.81 152 ALA A C 1
ATOM 1220 O O . ALA A 1 152 ? -1.217 7.087 -27.166 1.00 92.81 152 ALA A O 1
ATOM 1221 N N . ASP A 1 153 ? -0.081 5.967 -25.586 1.00 94.81 153 ASP A N 1
ATOM 1222 C CA . ASP A 1 153 ? -1.210 5.670 -24.713 1.00 94.81 153 ASP A CA 1
ATOM 1223 C C . ASP A 1 153 ? -0.800 5.924 -23.255 1.00 94.81 153 ASP A C 1
ATOM 1225 O O . ASP A 1 153 ? 0.380 6.105 -22.940 1.00 94.81 153 ASP A O 1
ATOM 1229 N N . ILE A 1 154 ? -1.772 5.952 -22.343 1.00 95.44 154 ILE A N 1
ATOM 1230 C CA . ILE A 1 154 ? -1.511 6.268 -20.932 1.00 95.44 154 ILE A CA 1
ATOM 1231 C C . ILE A 1 154 ? -0.570 5.253 -20.280 1.00 95.44 154 ILE A C 1
ATOM 1233 O O . ILE A 1 154 ? 0.279 5.637 -19.480 1.00 95.44 154 ILE A O 1
ATOM 1237 N N . LYS A 1 155 ? -0.666 3.970 -20.641 1.00 95.12 155 LYS A N 1
ATOM 1238 C CA . LYS A 1 155 ? 0.205 2.931 -20.087 1.00 95.12 155 LYS A CA 1
ATOM 1239 C C . LYS A 1 155 ? 1.657 3.168 -20.509 1.00 95.12 155 LYS A C 1
ATOM 1241 O O . LYS A 1 155 ? 2.556 3.072 -19.675 1.00 95.12 155 LYS A O 1
ATOM 1246 N N . ARG A 1 15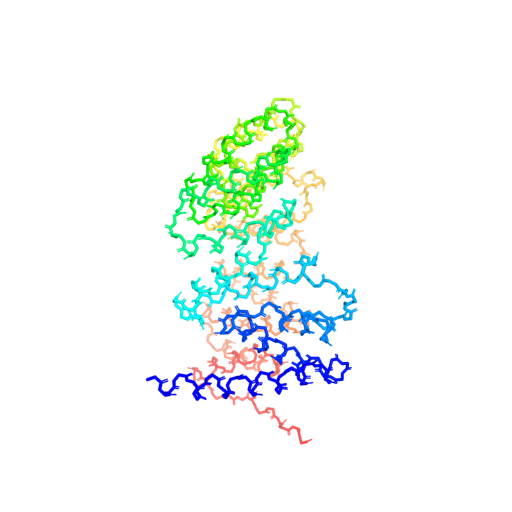6 ? 1.883 3.525 -21.775 1.00 95.25 156 ARG A N 1
ATOM 1247 C CA . ARG A 1 156 ? 3.194 3.881 -22.326 1.00 95.25 156 ARG A CA 1
ATOM 1248 C C . ARG A 1 156 ? 3.737 5.149 -21.672 1.00 95.25 156 ARG A C 1
ATOM 1250 O O . ARG A 1 156 ? 4.903 5.173 -21.290 1.00 95.25 156 ARG A O 1
ATOM 1257 N N . VAL A 1 157 ? 2.902 6.172 -21.483 1.00 96.88 157 VAL A N 1
ATOM 1258 C CA . VAL A 1 157 ? 3.300 7.402 -20.776 1.00 96.88 157 VAL A CA 1
ATOM 1259 C C . VAL A 1 157 ? 3.764 7.079 -19.354 1.00 96.88 157 VAL A C 1
ATOM 1261 O O . VAL A 1 157 ? 4.872 7.454 -18.981 1.00 96.88 157 VAL A O 1
ATOM 1264 N N . LEU A 1 158 ? 2.983 6.312 -18.586 1.00 96.88 158 LEU A N 1
ATOM 1265 C CA . LEU A 1 158 ? 3.344 5.919 -17.218 1.00 96.88 158 LEU A CA 1
ATOM 1266 C C . LEU A 1 158 ? 4.623 5.068 -17.162 1.00 96.88 158 LEU A C 1
ATOM 1268 O O . LEU A 1 158 ? 5.441 5.239 -16.257 1.00 96.88 158 LEU A O 1
ATOM 1272 N N . GLN A 1 159 ? 4.845 4.192 -18.145 1.00 95.88 159 GLN A N 1
ATOM 1273 C CA . GLN A 1 159 ? 6.090 3.429 -18.261 1.00 95.88 159 GLN A CA 1
ATOM 1274 C C . GLN A 1 159 ? 7.310 4.346 -18.438 1.00 95.88 159 GLN A C 1
ATOM 1276 O O . GLN A 1 159 ? 8.335 4.137 -17.787 1.00 95.88 159 GLN A O 1
ATOM 1281 N N . TRP A 1 160 ? 7.208 5.387 -19.269 1.00 96.62 160 TRP A N 1
ATOM 1282 C CA . TRP A 1 160 ? 8.284 6.371 -19.415 1.00 96.62 160 TRP A CA 1
ATOM 1283 C C . TRP A 1 160 ? 8.448 7.246 -18.177 1.00 96.62 160 TRP A C 1
ATOM 1285 O O . TRP A 1 160 ? 9.575 7.570 -17.805 1.00 96.62 160 TRP A O 1
ATOM 1295 N N . CYS A 1 161 ? 7.362 7.573 -17.479 1.00 96.62 161 CYS A N 1
ATOM 1296 C CA . CYS A 1 161 ? 7.462 8.245 -16.189 1.00 96.62 161 CYS A CA 1
ATOM 1297 C C . CYS A 1 161 ? 8.277 7.416 -15.180 1.00 96.62 161 CYS A C 1
ATOM 1299 O O . CYS A 1 161 ? 9.087 7.984 -14.448 1.00 96.62 161 CYS A O 1
ATOM 1301 N N . GLU A 1 162 ? 8.154 6.083 -15.175 1.00 95.00 162 GLU A N 1
ATOM 1302 C CA . GLU A 1 162 ? 9.030 5.225 -14.361 1.00 95.00 162 GLU A CA 1
ATOM 1303 C C . GLU A 1 162 ? 10.493 5.265 -14.826 1.00 95.00 162 GLU A C 1
ATOM 1305 O O . GLU A 1 162 ? 11.403 5.255 -13.997 1.00 95.00 162 GLU A O 1
ATOM 1310 N N . TYR A 1 163 ? 10.750 5.372 -16.130 1.00 94.81 163 TYR A N 1
ATOM 1311 C CA . TYR A 1 163 ? 12.108 5.553 -16.657 1.00 94.81 163 TYR A CA 1
ATOM 1312 C C . TYR A 1 163 ? 12.740 6.879 -16.232 1.00 94.81 163 TYR A C 1
ATOM 1314 O O . TYR A 1 163 ? 13.938 6.913 -15.943 1.00 94.81 163 TYR A O 1
ATOM 1322 N N . TYR A 1 164 ? 11.937 7.937 -16.128 1.00 94.62 164 TYR A N 1
ATOM 1323 C CA . TYR A 1 164 ? 12.358 9.246 -15.637 1.00 94.62 164 TYR A CA 1
ATOM 1324 C C . TYR A 1 164 ? 12.319 9.381 -14.109 1.00 94.62 164 TYR A C 1
ATOM 1326 O O . TYR A 1 164 ? 12.697 10.424 -13.593 1.00 94.62 164 TYR A O 1
ATOM 1334 N N . LYS A 1 165 ? 11.941 8.343 -13.352 1.00 91.81 165 LYS A N 1
ATOM 1335 C CA . LYS A 1 165 ? 11.841 8.382 -11.880 1.00 91.81 165 LYS A CA 1
ATOM 1336 C C . LYS A 1 165 ? 13.060 8.955 -11.138 1.00 91.81 165 LYS A C 1
ATOM 1338 O O . LYS A 1 165 ? 12.838 9.639 -10.141 1.00 91.81 165 LYS A O 1
ATOM 1343 N N . PRO A 1 166 ? 14.319 8.726 -11.569 1.00 89.25 166 PRO A N 1
ATOM 1344 C CA . PRO A 1 166 ? 15.478 9.356 -10.933 1.00 89.25 166 PRO A CA 1
ATOM 1345 C C . PRO A 1 166 ? 15.523 10.890 -11.049 1.00 89.25 166 PRO A C 1
ATOM 1347 O O . PRO A 1 166 ? 16.243 11.519 -10.281 1.00 89.25 166 PRO A O 1
ATOM 1350 N N . ASP A 1 167 ? 14.776 11.484 -11.984 1.00 90.56 167 ASP A N 1
ATOM 1351 C CA . ASP A 1 167 ? 14.674 12.928 -12.217 1.00 90.56 167 ASP A CA 1
ATOM 1352 C C . ASP A 1 167 ? 13.192 13.361 -12.156 1.00 90.56 167 ASP A C 1
ATOM 1354 O O . ASP A 1 167 ? 12.485 13.362 -13.172 1.00 90.56 167 ASP A O 1
ATOM 1358 N N . PRO A 1 168 ? 12.686 13.717 -10.957 1.00 92.00 168 PRO A N 1
ATOM 1359 C CA . PRO A 1 168 ? 11.278 14.051 -10.759 1.00 92.00 168 PRO A CA 1
ATOM 1360 C C . PRO A 1 168 ? 10.786 15.199 -11.641 1.00 92.00 168 PRO A C 1
ATOM 1362 O O . PRO A 1 168 ? 9.634 15.170 -12.067 1.00 92.00 168 PRO A O 1
ATOM 1365 N N . LYS A 1 169 ? 11.652 16.175 -11.948 1.00 93.38 169 LYS A N 1
ATOM 1366 C CA . LYS A 1 169 ? 11.297 17.310 -12.803 1.00 93.38 169 LYS A CA 1
ATOM 1367 C C . LYS A 1 169 ? 11.062 16.843 -14.236 1.00 93.38 169 LYS A C 1
ATOM 1369 O O . LYS A 1 169 ? 9.991 17.087 -14.778 1.00 93.38 169 LYS A O 1
ATOM 1374 N N . LYS A 1 170 ? 12.005 16.091 -14.820 1.00 91.25 170 LYS A N 1
ATOM 1375 C CA . LYS A 1 170 ? 11.827 15.533 -16.175 1.00 91.25 170 LYS A CA 1
ATOM 1376 C C . LYS A 1 170 ? 10.619 14.609 -16.260 1.00 91.25 170 LYS A C 1
ATOM 1378 O O . LYS A 1 170 ? 9.911 14.625 -17.261 1.00 91.25 170 LYS A O 1
ATOM 1383 N N . ARG A 1 171 ? 10.373 13.816 -15.214 1.00 95.44 171 ARG A N 1
ATOM 1384 C CA . ARG A 1 171 ? 9.194 12.949 -15.130 1.00 95.44 171 ARG A CA 1
ATOM 1385 C C . ARG A 1 171 ? 7.891 13.750 -15.192 1.00 95.44 171 ARG A C 1
ATOM 1387 O O . ARG A 1 171 ? 6.997 13.359 -15.943 1.00 95.44 171 ARG A O 1
ATOM 1394 N N . ALA A 1 172 ? 7.799 14.834 -14.424 1.00 95.94 172 ALA A N 1
ATOM 1395 C CA . ALA A 1 172 ? 6.632 15.709 -14.397 1.00 95.94 172 ALA A CA 1
ATOM 1396 C C . ALA A 1 172 ? 6.437 16.430 -15.740 1.00 95.94 172 ALA A C 1
ATOM 1398 O O . ALA A 1 172 ? 5.339 16.391 -16.296 1.00 95.94 172 ALA A O 1
ATOM 1399 N N . ASP A 1 173 ? 7.509 17.004 -16.300 1.00 94.88 173 ASP A N 1
ATOM 1400 C CA . ASP A 1 173 ? 7.486 17.690 -17.599 1.00 94.88 173 ASP A CA 1
ATOM 1401 C C . ASP A 1 173 ? 7.015 16.740 -18.715 1.00 94.88 173 ASP A C 1
ATOM 1403 O O . ASP A 1 173 ? 6.097 17.061 -19.472 1.00 94.88 173 ASP A O 1
ATOM 1407 N N . PHE A 1 174 ? 7.573 15.523 -18.763 1.00 95.69 174 PHE A N 1
ATOM 1408 C CA . PHE A 1 174 ? 7.181 14.497 -19.729 1.00 95.69 174 PHE A CA 1
ATOM 1409 C C . PHE A 1 174 ? 5.712 14.089 -19.572 1.00 95.69 174 PHE A C 1
ATOM 1411 O O . PHE A 1 174 ? 4.984 14.001 -20.562 1.00 95.69 174 PHE A O 1
ATOM 1418 N N . PHE A 1 175 ? 5.253 13.850 -18.338 1.00 97.19 175 PHE A N 1
ATOM 1419 C CA . PHE A 1 175 ? 3.853 13.509 -18.101 1.00 97.19 175 PHE A CA 1
ATOM 1420 C C . PHE A 1 175 ? 2.930 14.634 -18.571 1.00 97.19 175 PHE A C 1
ATOM 1422 O O . PHE A 1 175 ? 1.960 14.365 -19.278 1.00 97.19 175 PHE A O 1
ATOM 1429 N N . ALA A 1 176 ? 3.226 15.886 -18.219 1.00 95.25 176 ALA A N 1
ATOM 1430 C CA . ALA A 1 176 ? 2.415 17.037 -18.601 1.00 95.25 176 ALA A CA 1
ATOM 1431 C C . ALA A 1 176 ? 2.315 17.196 -20.128 1.00 95.25 176 ALA A C 1
ATOM 1433 O O . ALA A 1 176 ? 1.225 17.436 -20.651 1.00 95.25 176 ALA A O 1
ATOM 1434 N N . GLU A 1 177 ? 3.427 17.014 -20.841 1.00 94.12 177 GLU A N 1
ATOM 1435 C CA . GLU A 1 177 ? 3.482 17.114 -22.299 1.00 94.12 177 GLU A CA 1
ATOM 1436 C C . GLU A 1 177 ? 2.701 15.980 -22.980 1.00 94.12 177 GLU A C 1
ATOM 1438 O O . GLU A 1 177 ? 1.799 16.230 -23.783 1.00 94.12 177 GLU A O 1
ATOM 1443 N N . GLN A 1 178 ? 3.001 14.728 -22.623 1.00 95.81 178 GLN A N 1
ATOM 1444 C CA . GLN A 1 178 ? 2.490 13.558 -23.344 1.00 95.81 178 GLN A CA 1
ATOM 1445 C C . GLN A 1 178 ? 1.069 13.161 -22.927 1.00 95.81 178 GLN A C 1
ATOM 1447 O O . GLN A 1 178 ? 0.321 12.589 -23.721 1.00 95.81 178 GLN A O 1
ATOM 1452 N N . SER A 1 179 ? 0.655 13.464 -21.692 1.00 94.81 179 SER A N 1
ATOM 1453 C CA . SER A 1 179 ? -0.687 13.108 -21.212 1.00 94.81 179 SER A CA 1
ATOM 1454 C C . SER A 1 179 ? -1.771 14.076 -21.682 1.00 94.81 179 SER A C 1
ATOM 1456 O O . SER A 1 179 ? -2.925 13.669 -21.783 1.00 94.81 179 SER A O 1
ATOM 1458 N N . LYS A 1 180 ? -1.443 15.333 -22.014 1.00 92.69 180 LYS A N 1
ATOM 1459 C CA . LYS A 1 180 ? -2.428 16.369 -22.372 1.00 92.69 180 LYS A CA 1
ATOM 1460 C C . LYS A 1 180 ? -3.438 15.941 -23.456 1.00 92.69 180 LYS A C 1
ATOM 1462 O O . LYS A 1 180 ? -4.639 16.045 -23.188 1.00 92.69 180 LYS A O 1
ATOM 1467 N N . PRO A 1 181 ? -3.029 15.449 -24.645 1.00 92.75 181 PRO A N 1
ATOM 1468 C CA . PRO A 1 181 ? -3.988 15.014 -25.666 1.00 92.75 181 PRO A CA 1
ATOM 1469 C C . PRO A 1 181 ? -4.805 13.792 -25.219 1.00 92.75 181 PRO A C 1
ATOM 1471 O O . PRO A 1 181 ? -5.998 13.700 -25.507 1.00 92.75 181 PRO A O 1
ATOM 1474 N N . LEU A 1 182 ? -4.191 12.885 -24.454 1.00 95.00 182 LEU A N 1
ATOM 1475 C CA . LEU A 1 182 ? -4.838 11.672 -23.953 1.00 95.00 182 LEU A CA 1
ATOM 1476 C C . LEU A 1 182 ? -5.903 12.000 -22.899 1.00 95.00 182 LEU A C 1
ATOM 1478 O O . LEU A 1 182 ? -7.007 11.459 -22.934 1.00 95.00 182 LEU A O 1
ATOM 1482 N N . LEU A 1 183 ? -5.603 12.932 -21.993 1.00 94.75 183 LEU A N 1
ATOM 1483 C CA . LEU A 1 183 ? -6.522 13.419 -20.969 1.00 94.75 183 LEU A CA 1
ATOM 1484 C C . LEU A 1 183 ? -7.700 14.179 -21.572 1.00 94.75 183 LEU A C 1
ATOM 1486 O O . LEU A 1 183 ? -8.797 14.092 -21.027 1.00 94.75 183 LEU A O 1
ATOM 1490 N N . ALA A 1 184 ? -7.510 14.902 -22.679 1.00 92.38 184 ALA A N 1
ATOM 1491 C CA . ALA A 1 184 ? -8.594 15.621 -23.347 1.00 92.38 184 ALA A CA 1
ATOM 1492 C C . ALA A 1 184 ? -9.682 14.663 -23.869 1.00 92.38 184 ALA A C 1
ATOM 1494 O O . ALA A 1 184 ? -10.869 14.915 -23.669 1.00 92.38 184 ALA A O 1
ATOM 1495 N N . ALA A 1 185 ? -9.277 13.535 -24.461 1.00 92.25 185 ALA A N 1
ATOM 1496 C CA . ALA A 1 185 ? -10.188 12.509 -24.972 1.00 92.25 185 ALA A CA 1
ATOM 1497 C C . ALA A 1 185 ? -10.727 11.553 -23.886 1.00 92.25 185 ALA A C 1
ATOM 1499 O O . ALA A 1 185 ? -11.665 10.793 -24.130 1.00 92.25 185 ALA A O 1
ATOM 1500 N N . MET A 1 186 ? -10.142 11.568 -22.685 1.00 95.31 186 MET A N 1
ATOM 1501 C CA . MET A 1 186 ? -10.474 10.626 -21.617 1.00 95.31 186 MET A CA 1
ATOM 1502 C C . MET A 1 186 ? -11.879 10.862 -21.041 1.00 95.31 186 MET A C 1
ATOM 1504 O O . MET A 1 186 ? -12.349 11.996 -20.918 1.00 95.31 186 MET A O 1
ATOM 1508 N N . LYS A 1 187 ? -12.552 9.787 -20.628 1.00 93.88 187 LYS A N 1
ATOM 1509 C CA . LYS A 1 187 ? -13.791 9.840 -19.835 1.00 93.88 187 LYS A CA 1
ATOM 1510 C C . LYS A 1 187 ? -13.480 9.888 -18.332 1.00 93.88 187 LYS A C 1
ATOM 1512 O O . LYS A 1 187 ? -12.336 9.723 -17.915 1.00 93.88 187 LYS A O 1
ATOM 1517 N N . ASN A 1 188 ? -14.480 10.189 -17.504 1.00 92.94 188 ASN A N 1
ATOM 1518 C CA . ASN A 1 188 ? -14.278 10.348 -16.059 1.00 92.94 188 ASN A CA 1
ATOM 1519 C C . ASN A 1 188 ? -13.803 9.067 -15.364 1.00 92.94 188 ASN A C 1
ATOM 1521 O O . ASN A 1 188 ? -12.926 9.150 -14.516 1.00 92.94 188 ASN A O 1
ATOM 1525 N N . ASP A 1 189 ? -14.332 7.907 -15.739 1.00 93.06 189 ASP A N 1
ATOM 1526 C CA . ASP A 1 189 ? -13.885 6.592 -15.269 1.00 93.06 189 ASP A CA 1
ATOM 1527 C C . ASP A 1 189 ? -12.388 6.366 -15.531 1.00 93.06 189 ASP A C 1
ATOM 1529 O O . ASP A 1 189 ? -11.641 6.006 -14.621 1.00 93.06 189 ASP A O 1
ATOM 1533 N N . GLY A 1 190 ? -11.923 6.688 -16.741 1.00 95.50 190 GLY A N 1
ATOM 1534 C CA . GLY A 1 190 ? -10.506 6.654 -17.096 1.00 95.50 190 GLY A CA 1
ATOM 1535 C C . GLY A 1 190 ? -9.668 7.616 -16.250 1.00 95.50 190 GLY A C 1
ATOM 1536 O O . GLY A 1 190 ? -8.611 7.231 -15.750 1.00 95.50 190 GLY A O 1
ATOM 1537 N N . ARG A 1 191 ? -10.157 8.844 -16.021 1.00 96.75 191 ARG A N 1
ATOM 1538 C CA . ARG A 1 191 ? -9.464 9.829 -15.168 1.00 96.75 191 ARG A CA 1
ATOM 1539 C C . ARG A 1 191 ? -9.393 9.370 -13.714 1.00 96.75 191 ARG A C 1
ATOM 1541 O O . ARG A 1 191 ? -8.346 9.522 -13.092 1.00 96.75 191 ARG A O 1
ATOM 1548 N N . MET A 1 192 ? -10.470 8.780 -13.193 1.00 96.00 192 MET A N 1
ATOM 1549 C CA . MET A 1 192 ? -10.513 8.210 -11.845 1.00 96.00 192 MET A CA 1
ATOM 1550 C C . MET A 1 192 ? -9.541 7.031 -11.703 1.00 96.00 192 MET A C 1
ATOM 1552 O O . MET A 1 192 ? -8.805 6.953 -10.726 1.00 96.00 192 MET A O 1
ATOM 1556 N N . SER A 1 193 ? -9.450 6.153 -12.704 1.00 96.25 193 SER A N 1
ATOM 1557 C CA . SER A 1 193 ? -8.437 5.091 -12.691 1.00 96.25 193 SER A CA 1
ATOM 1558 C C . SER A 1 193 ? -7.012 5.652 -12.757 1.00 96.25 193 SER A C 1
ATOM 1560 O O . SER A 1 193 ? -6.105 5.108 -12.128 1.00 96.25 193 SER A O 1
ATOM 1562 N N . LEU A 1 194 ? -6.790 6.717 -13.531 1.00 97.69 194 LEU A N 1
ATOM 1563 C CA . LEU A 1 194 ? -5.469 7.311 -13.702 1.00 97.69 194 LEU A CA 1
ATOM 1564 C C . LEU A 1 194 ? -5.001 8.063 -12.449 1.00 97.69 194 LEU A C 1
ATOM 1566 O O . LEU A 1 194 ? -3.846 7.908 -12.061 1.00 97.69 194 LEU A O 1
ATOM 1570 N N . MET A 1 195 ? -5.870 8.838 -11.788 1.00 97.50 195 MET A N 1
ATOM 1571 C CA . MET A 1 195 ? -5.509 9.524 -10.537 1.00 97.50 195 MET A CA 1
ATOM 1572 C C . MET A 1 195 ? -5.061 8.519 -9.460 1.00 97.50 195 MET A C 1
ATOM 1574 O O . MET A 1 195 ? -4.074 8.767 -8.762 1.00 97.50 195 MET A O 1
ATOM 1578 N N . ASP A 1 196 ? -5.718 7.353 -9.381 1.00 96.31 196 ASP A N 1
ATOM 1579 C CA . ASP A 1 196 ? -5.343 6.279 -8.461 1.00 96.31 196 ASP A CA 1
ATOM 1580 C C . ASP A 1 196 ? -3.974 5.696 -8.806 1.00 96.31 196 ASP A C 1
ATOM 1582 O O . ASP A 1 196 ? -3.121 5.632 -7.922 1.00 96.31 196 ASP A O 1
ATOM 1586 N N . GLN A 1 197 ? -3.727 5.360 -10.079 1.00 96.69 197 GLN A N 1
ATOM 1587 C CA . GLN A 1 197 ? -2.435 4.836 -10.545 1.00 96.69 197 GLN A CA 1
ATOM 1588 C C . GLN A 1 197 ? -1.282 5.815 -10.292 1.00 96.69 197 GLN A C 1
ATOM 1590 O O . GLN A 1 197 ? -0.221 5.420 -9.797 1.00 96.69 197 GLN A O 1
ATOM 1595 N N . LEU A 1 198 ? -1.497 7.100 -10.594 1.00 97.94 198 LEU A N 1
ATOM 1596 C CA . LEU A 1 198 ? -0.515 8.160 -10.367 1.00 97.94 198 LEU A CA 1
ATOM 1597 C C . LEU A 1 198 ? -0.159 8.262 -8.886 1.00 97.94 198 LEU A C 1
ATOM 1599 O O . LEU A 1 198 ? 1.021 8.269 -8.536 1.00 97.94 198 LEU A O 1
ATOM 1603 N N . ARG A 1 199 ? -1.154 8.246 -7.993 1.00 96.81 199 ARG A N 1
ATOM 1604 C CA . ARG A 1 199 ? -0.900 8.241 -6.549 1.00 96.81 199 ARG A CA 1
ATOM 1605 C C . ARG A 1 199 ? -0.200 6.957 -6.101 1.00 96.81 199 ARG A C 1
ATOM 1607 O O . ARG A 1 199 ? 0.782 7.018 -5.362 1.00 96.81 199 ARG A O 1
ATOM 1614 N N . ARG A 1 200 ? -0.709 5.792 -6.509 1.00 93.88 200 ARG A N 1
ATOM 1615 C CA . ARG A 1 200 ? -0.165 4.461 -6.204 1.00 93.88 200 ARG A CA 1
ATOM 1616 C C . ARG A 1 200 ? -0.356 3.532 -7.413 1.00 93.88 200 ARG A C 1
ATOM 1618 O O . ARG A 1 200 ? -1.492 3.295 -7.802 1.00 93.88 200 ARG A O 1
ATOM 1625 N N . PRO A 1 201 ? 0.712 2.924 -7.958 1.00 93.75 201 PRO A N 1
ATOM 1626 C CA . PRO A 1 201 ? 2.033 2.752 -7.347 1.00 93.75 201 PRO A CA 1
ATOM 1627 C C . PRO A 1 201 ? 3.056 3.860 -7.661 1.00 93.75 201 PRO A C 1
ATOM 1629 O O . PRO A 1 201 ? 4.152 3.820 -7.106 1.00 93.75 201 PRO A O 1
ATOM 1632 N N . HIS A 1 202 ? 2.739 4.830 -8.525 1.00 93.62 202 HIS A N 1
ATOM 1633 C CA . HIS A 1 202 ? 3.757 5.716 -9.113 1.00 93.62 202 HIS A CA 1
ATOM 1634 C C . HIS A 1 202 ? 4.264 6.842 -8.188 1.00 93.62 202 HIS A C 1
ATOM 1636 O O . HIS A 1 202 ? 5.356 7.383 -8.407 1.00 93.62 202 HIS A O 1
ATOM 1642 N N . GLY A 1 203 ? 3.517 7.194 -7.135 1.00 95.38 203 GLY A N 1
ATOM 1643 C CA . GLY A 1 203 ? 3.897 8.260 -6.197 1.00 95.38 203 GLY A CA 1
ATOM 1644 C C . GLY A 1 203 ? 3.981 9.648 -6.848 1.00 95.38 203 GLY A C 1
ATOM 1645 O O . GLY A 1 203 ? 4.753 10.497 -6.408 1.00 95.38 203 GLY A O 1
ATOM 1646 N N . MET A 1 204 ? 3.230 9.862 -7.926 1.00 97.38 204 MET A N 1
ATOM 1647 C CA . MET A 1 204 ? 3.121 11.097 -8.706 1.00 97.38 204 MET A CA 1
ATOM 1648 C C . MET A 1 204 ? 1.944 11.923 -8.173 1.00 97.38 204 MET A C 1
ATOM 1650 O O . MET A 1 204 ? 0.860 11.961 -8.754 1.00 97.38 204 MET A O 1
ATOM 1654 N N . HIS A 1 205 ? 2.118 12.475 -6.965 1.00 97.19 205 HIS A N 1
ATOM 1655 C CA . HIS A 1 205 ? 1.037 13.104 -6.198 1.00 97.19 205 HIS A CA 1
ATOM 1656 C C . HIS A 1 205 ? 0.526 14.414 -6.807 1.00 97.19 205 HIS A C 1
ATOM 1658 O O . HIS A 1 205 ? -0.666 14.701 -6.680 1.00 97.19 205 HIS A O 1
ATOM 1664 N N . ASP A 1 206 ? 1.387 15.192 -7.456 1.00 96.75 206 ASP A N 1
ATOM 1665 C CA . ASP A 1 206 ? 0.999 16.466 -8.067 1.00 96.75 206 ASP A CA 1
ATOM 1666 C C . ASP A 1 206 ? 0.243 16.226 -9.374 1.00 96.75 206 ASP A C 1
ATOM 1668 O O . ASP A 1 206 ? -0.798 16.833 -9.625 1.00 96.75 206 ASP A O 1
ATOM 1672 N N . GLU A 1 207 ? 0.690 15.253 -10.164 1.00 97.62 207 GLU A N 1
ATOM 1673 C CA . GLU A 1 207 ? 0.026 14.816 -11.386 1.00 97.62 207 GLU A CA 1
ATOM 1674 C C . GLU A 1 207 ? -1.325 14.164 -11.077 1.00 97.62 207 GLU A C 1
ATOM 1676 O O . GLU A 1 207 ? -2.321 14.442 -11.743 1.00 97.62 207 GLU A O 1
ATOM 1681 N N . ALA A 1 208 ? -1.393 13.359 -10.014 1.00 98.25 208 ALA A N 1
ATOM 1682 C CA . ALA A 1 208 ? -2.641 12.824 -9.483 1.00 98.25 208 ALA A CA 1
ATOM 1683 C C . ALA A 1 208 ? -3.647 13.937 -9.131 1.00 98.25 208 ALA A C 1
ATOM 1685 O O . ALA A 1 208 ? -4.816 13.848 -9.512 1.00 98.25 208 ALA A O 1
ATOM 1686 N N . GLN A 1 209 ? -3.205 15.005 -8.457 1.00 97.50 209 GLN A N 1
ATOM 1687 C CA . GLN A 1 209 ? -4.046 16.169 -8.153 1.00 97.50 209 GLN A CA 1
ATOM 1688 C C . GLN A 1 209 ? -4.438 16.956 -9.412 1.00 97.50 209 GLN A C 1
ATOM 1690 O O . GLN A 1 209 ? -5.573 17.425 -9.516 1.00 97.50 209 GLN A O 1
ATOM 1695 N N . ALA A 1 210 ? -3.539 17.085 -10.389 1.00 96.12 210 ALA A N 1
ATOM 1696 C CA . ALA A 1 210 ? -3.845 17.729 -11.664 1.00 96.12 210 ALA A CA 1
ATOM 1697 C C . ALA A 1 210 ? -4.943 16.968 -12.426 1.00 96.12 210 ALA A C 1
ATOM 1699 O O . ALA A 1 210 ? -5.910 17.576 -12.892 1.00 96.12 210 ALA A O 1
ATOM 1700 N N . VAL A 1 211 ? -4.854 15.633 -12.484 1.00 97.56 211 VAL A N 1
ATOM 1701 C CA . VAL A 1 211 ? -5.898 14.784 -13.078 1.00 97.56 211 VAL A CA 1
ATOM 1702 C C . VAL A 1 211 ? -7.193 14.871 -12.272 1.00 97.56 211 VAL A C 1
ATOM 1704 O O . VAL A 1 211 ? -8.250 15.056 -12.875 1.00 97.56 211 VAL A O 1
ATOM 1707 N N . MET A 1 212 ? -7.127 14.830 -10.936 1.00 97.12 212 MET A N 1
ATOM 1708 C CA . MET A 1 212 ? -8.286 14.997 -10.047 1.00 97.12 212 MET A CA 1
ATOM 1709 C C . MET A 1 212 ? -9.069 16.276 -10.372 1.00 97.12 212 MET A C 1
ATOM 1711 O O . MET A 1 212 ? -10.277 16.215 -10.583 1.00 97.12 212 MET A O 1
ATOM 1715 N N . ARG A 1 213 ? -8.387 17.420 -10.514 1.00 94.81 213 ARG A N 1
ATOM 1716 C CA . ARG A 1 213 ? -9.023 18.709 -10.849 1.00 94.81 213 ARG A CA 1
ATOM 1717 C C . ARG A 1 213 ? -9.672 18.737 -12.238 1.00 94.81 213 ARG A C 1
ATOM 1719 O O . ARG A 1 213 ? -10.524 19.584 -12.489 1.00 94.81 213 ARG A O 1
ATOM 1726 N N . SER A 1 214 ? -9.296 17.825 -13.135 1.00 94.50 214 SER A N 1
ATOM 1727 C CA . SER A 1 214 ? -9.896 17.703 -14.472 1.00 94.50 214 SER A CA 1
ATOM 1728 C C . SER A 1 214 ? -11.165 16.835 -14.511 1.00 94.50 214 SER A C 1
ATOM 1730 O O . SER A 1 214 ? -11.849 16.792 -15.537 1.00 94.50 214 SER A O 1
ATOM 1732 N N . VAL A 1 215 ? -11.500 16.137 -13.418 1.00 95.94 215 VAL A N 1
ATOM 1733 C CA . VAL A 1 215 ? -12.692 15.281 -13.340 1.00 95.94 215 VAL A CA 1
ATOM 1734 C C . VAL A 1 215 ? -13.954 16.139 -13.242 1.00 95.94 215 VAL A C 1
ATOM 1736 O O . VAL A 1 215 ? -14.141 16.922 -12.310 1.00 95.94 215 VAL A O 1
ATOM 1739 N N . LYS A 1 216 ? -14.879 15.957 -14.190 1.00 93.69 216 LYS A N 1
ATOM 1740 C CA . LYS A 1 216 ? -16.173 16.652 -14.174 1.00 93.69 216 LYS A CA 1
ATOM 1741 C C . LYS A 1 216 ? -17.129 15.929 -13.236 1.00 93.69 216 LYS A C 1
ATOM 1743 O O . LYS A 1 216 ? -17.610 14.854 -13.564 1.00 93.69 216 LYS A O 1
ATOM 1748 N N . THR A 1 217 ? -17.443 16.519 -12.091 1.00 95.06 217 THR A N 1
ATOM 1749 C CA . THR A 1 217 ? -18.315 15.872 -11.091 1.00 95.06 217 THR A CA 1
ATOM 1750 C C . THR A 1 217 ? -19.805 16.180 -11.275 1.00 95.06 217 THR A C 1
ATOM 1752 O O . THR A 1 217 ? -20.641 15.587 -10.597 1.00 95.06 217 THR A O 1
ATOM 1755 N N . GLN A 1 218 ? -20.172 17.127 -12.144 1.00 92.44 218 GLN A N 1
ATOM 1756 C CA . GLN A 1 218 ? -21.575 17.484 -12.365 1.00 92.44 218 GLN A CA 1
ATOM 1757 C C . GLN A 1 218 ? -22.323 16.334 -13.049 1.00 92.44 218 GLN A C 1
ATOM 1759 O O . GLN A 1 218 ? -21.882 15.841 -14.083 1.00 92.44 218 GLN A O 1
ATOM 1764 N N . GLY A 1 219 ? -23.453 15.919 -12.471 1.00 90.38 219 GLY A N 1
ATOM 1765 C CA . GLY A 1 219 ? -24.248 14.794 -12.980 1.00 90.38 219 GLY A CA 1
ATOM 1766 C C . GLY A 1 219 ? -23.640 13.409 -12.726 1.00 90.38 219 GLY A C 1
ATOM 1767 O O . GLY A 1 219 ? -24.194 12.422 -13.199 1.00 90.38 219 GLY A O 1
ATOM 1768 N N . MET A 1 220 ? -22.531 13.326 -11.984 1.00 94.62 220 MET A N 1
ATOM 1769 C CA . MET A 1 220 ? -21.911 12.059 -11.596 1.00 94.62 220 MET A CA 1
ATOM 1770 C C . MET A 1 220 ? -22.863 11.245 -10.695 1.00 94.62 220 MET A C 1
ATOM 1772 O O . MET A 1 220 ? -23.453 11.831 -9.782 1.00 94.62 220 MET A O 1
ATOM 1776 N N . PRO A 1 221 ? -23.026 9.927 -10.921 1.00 96.00 221 PRO A N 1
ATOM 1777 C CA . PRO A 1 221 ? -23.784 9.059 -10.024 1.00 96.00 221 PRO A CA 1
ATOM 1778 C C . PRO A 1 221 ? -23.201 9.061 -8.609 1.00 96.00 221 PRO A C 1
ATOM 1780 O O . PRO A 1 221 ? -21.987 9.168 -8.439 1.00 96.00 221 PRO A O 1
ATOM 1783 N N . ASP A 1 222 ? -24.052 8.875 -7.600 1.00 97.06 222 ASP A N 1
ATOM 1784 C CA . ASP A 1 222 ? -23.643 8.942 -6.193 1.00 97.06 222 ASP A CA 1
ATOM 1785 C C . ASP A 1 222 ? -22.470 8.000 -5.865 1.00 97.06 222 ASP A C 1
ATOM 1787 O O . ASP A 1 222 ? -21.516 8.397 -5.200 1.00 97.06 222 ASP A O 1
ATOM 1791 N N . GLU A 1 223 ? -22.479 6.777 -6.400 1.00 95.06 223 GLU A N 1
ATOM 1792 C CA . GLU A 1 223 ? -21.407 5.798 -6.177 1.00 95.06 223 GLU A CA 1
ATOM 1793 C C . GLU A 1 223 ? -20.053 6.249 -6.742 1.00 95.06 223 GLU A C 1
ATOM 1795 O O . GLU A 1 223 ? -19.010 6.041 -6.118 1.00 95.06 223 GLU A O 1
ATOM 1800 N N . GLU A 1 224 ? -20.052 6.880 -7.917 1.00 95.44 224 GLU A N 1
ATOM 1801 C CA . GLU A 1 224 ? -18.840 7.445 -8.513 1.00 95.44 224 GLU A CA 1
ATOM 1802 C C . GLU A 1 224 ? -18.383 8.686 -7.749 1.00 95.44 224 GLU A C 1
ATOM 1804 O O . GLU A 1 224 ? -17.189 8.851 -7.493 1.00 95.44 224 GLU A O 1
ATOM 1809 N N . LEU A 1 225 ? -19.329 9.521 -7.312 1.00 97.19 225 LEU A N 1
ATOM 1810 C CA . LEU A 1 225 ? -19.019 10.718 -6.546 1.00 97.19 225 LEU A CA 1
ATOM 1811 C C . LEU A 1 225 ? -18.411 10.363 -5.189 1.00 97.19 225 LEU A C 1
ATOM 1813 O O . LEU A 1 225 ? -17.473 11.034 -4.763 1.00 97.19 225 LEU A O 1
ATOM 1817 N N . VAL A 1 226 ? -18.855 9.284 -4.538 1.00 96.62 226 VAL A N 1
ATOM 1818 C CA . VAL A 1 226 ? -18.210 8.762 -3.323 1.00 96.62 226 VAL A CA 1
ATOM 1819 C C . VAL A 1 226 ? -16.769 8.341 -3.600 1.00 96.62 226 VAL A C 1
ATOM 1821 O O . VAL A 1 226 ? -15.880 8.763 -2.861 1.00 96.62 226 VAL A O 1
ATOM 1824 N N . LYS A 1 227 ? -16.510 7.562 -4.660 1.00 95.62 227 LYS A N 1
ATOM 1825 C CA . LYS A 1 227 ? -15.142 7.135 -5.022 1.00 95.62 227 LYS A CA 1
ATOM 1826 C C . LYS A 1 227 ? -14.233 8.337 -5.275 1.00 95.62 227 LYS A C 1
ATOM 1828 O O . LYS A 1 227 ? -13.141 8.422 -4.716 1.00 95.62 227 LYS A O 1
ATOM 1833 N N . TYR A 1 228 ? -14.717 9.307 -6.048 1.00 97.56 228 TYR A N 1
ATOM 1834 C CA . TYR A 1 228 ? -14.007 10.558 -6.285 1.00 97.56 228 TYR A CA 1
ATOM 1835 C C . TYR A 1 228 ? -13.751 11.323 -4.976 1.00 97.56 228 TYR A C 1
ATOM 1837 O O . TYR A 1 228 ? -12.629 11.743 -4.711 1.00 97.56 228 TYR A O 1
ATOM 1845 N N . THR A 1 229 ? -14.756 11.444 -4.107 1.00 97.44 229 THR A N 1
ATOM 1846 C CA . THR A 1 229 ? -14.643 12.163 -2.826 1.00 97.44 229 THR A CA 1
ATOM 1847 C C . THR A 1 229 ? -13.643 11.501 -1.875 1.00 97.44 229 THR A C 1
ATOM 1849 O O . THR A 1 229 ? -12.883 12.186 -1.191 1.00 97.44 229 THR A O 1
ATOM 1852 N N . GLN A 1 230 ? -13.592 10.168 -1.849 1.00 95.25 230 GLN A N 1
ATOM 1853 C CA . GLN A 1 230 ? -12.598 9.419 -1.077 1.00 95.25 230 GLN A CA 1
ATOM 1854 C C . GLN A 1 230 ? -11.174 9.718 -1.551 1.00 95.25 230 GLN A C 1
ATOM 1856 O O . GLN A 1 230 ? -10.277 9.871 -0.720 1.00 95.25 230 GLN A O 1
ATOM 1861 N N . PHE A 1 231 ? -10.973 9.857 -2.863 1.00 96.62 231 PHE A N 1
ATOM 1862 C CA . PHE A 1 231 ? -9.690 10.272 -3.415 1.00 96.62 231 PHE A CA 1
ATOM 1863 C C . PHE A 1 231 ? -9.344 11.717 -3.041 1.00 96.62 231 PHE A C 1
ATOM 1865 O O . PHE A 1 231 ? -8.262 11.976 -2.514 1.00 96.62 231 PHE A O 1
ATOM 1872 N N . VAL A 1 232 ? -10.286 12.642 -3.254 1.00 97.00 232 VAL A N 1
ATOM 1873 C CA . VAL A 1 232 ? -10.176 14.068 -2.902 1.00 97.00 232 VAL A CA 1
ATOM 1874 C C . VAL A 1 232 ? -9.732 14.254 -1.454 1.00 97.00 232 VAL A C 1
ATOM 1876 O O . VAL A 1 232 ? -8.877 15.088 -1.167 1.00 97.00 232 VAL A O 1
ATOM 1879 N N . ALA A 1 233 ? -10.240 13.425 -0.544 1.00 96.56 233 ALA A N 1
ATOM 1880 C CA . ALA A 1 233 ? -9.909 13.480 0.872 1.00 96.56 233 ALA A CA 1
ATOM 1881 C C . ALA A 1 233 ? -8.416 13.263 1.191 1.00 96.56 233 ALA A C 1
ATOM 1883 O O . ALA A 1 233 ? -7.985 13.541 2.311 1.00 96.56 233 ALA A O 1
ATOM 1884 N N . HIS A 1 234 ? -7.612 12.747 0.257 1.00 95.19 234 HIS A N 1
ATOM 1885 C CA . HIS A 1 234 ? -6.162 12.652 0.430 1.00 95.19 234 HIS A CA 1
ATOM 1886 C C . HIS A 1 234 ? -5.427 13.988 0.277 1.00 95.19 234 HIS A C 1
ATOM 1888 O O . HIS A 1 234 ? -4.286 14.074 0.726 1.00 95.19 234 HIS A O 1
ATOM 1894 N N . TYR A 1 235 ? -6.052 14.989 -0.343 1.00 95.81 235 TYR A N 1
ATOM 1895 C CA . TYR A 1 235 ? -5.384 16.220 -0.772 1.00 95.81 235 TYR A CA 1
ATOM 1896 C C . TYR A 1 235 ? -6.116 17.490 -0.344 1.00 95.81 235 TYR A C 1
ATOM 1898 O O . TYR A 1 235 ? -5.477 18.489 -0.035 1.00 95.81 235 TYR A O 1
ATOM 1906 N N . GLU A 1 236 ? -7.445 17.453 -0.321 1.00 96.31 236 GLU A N 1
ATOM 1907 C CA . GLU A 1 236 ? -8.274 18.623 -0.051 1.00 96.31 236 GLU A CA 1
ATOM 1908 C C . GLU A 1 236 ? -8.701 18.710 1.421 1.00 96.31 236 GLU A C 1
ATOM 1910 O O . GLU A 1 236 ? -8.631 17.745 2.189 1.00 96.31 236 GLU A O 1
ATOM 1915 N N . THR A 1 237 ? -9.167 19.895 1.815 1.00 96.12 237 THR A N 1
ATOM 1916 C CA . THR A 1 237 ? -9.641 20.178 3.174 1.00 96.12 237 THR A CA 1
ATOM 1917 C C . THR A 1 237 ? -10.937 19.434 3.505 1.00 96.12 237 THR A C 1
ATOM 1919 O O . THR A 1 237 ? -11.691 19.023 2.619 1.00 96.12 237 THR A O 1
ATOM 1922 N N . GLU A 1 238 ? -11.241 19.315 4.804 1.00 96.31 238 GLU A N 1
ATOM 1923 C CA . GLU A 1 238 ? -12.516 18.752 5.266 1.00 96.31 238 GLU A CA 1
ATOM 1924 C C . GLU A 1 238 ? -13.709 19.460 4.615 1.00 96.31 238 GLU A C 1
ATOM 1926 O O . GLU A 1 238 ? -14.606 18.797 4.106 1.00 96.31 238 GLU A O 1
ATOM 1931 N N . GLU A 1 239 ? -13.701 20.792 4.572 1.00 97.56 239 GLU A N 1
ATOM 1932 C CA . GLU A 1 239 ? -14.789 21.570 3.984 1.00 97.56 239 GLU A CA 1
ATOM 1933 C C . GLU A 1 239 ? -15.052 21.177 2.523 1.00 97.56 239 GLU A C 1
ATOM 1935 O O . GLU A 1 239 ? -16.194 20.903 2.147 1.00 97.56 239 GLU A O 1
ATOM 1940 N N . THR A 1 240 ? -13.999 21.078 1.709 1.00 97.31 240 THR A N 1
ATOM 1941 C CA . THR A 1 240 ? -14.110 20.660 0.307 1.00 97.31 240 THR A CA 1
ATOM 1942 C C . THR A 1 240 ? -14.674 19.246 0.189 1.00 97.31 240 THR A C 1
ATOM 1944 O O . THR A 1 240 ? -15.571 19.006 -0.619 1.00 97.31 240 THR A O 1
ATOM 1947 N N . VAL A 1 241 ? -14.201 18.311 1.016 1.00 97.88 241 VAL A N 1
ATOM 1948 C CA . VAL A 1 241 ? -14.695 16.926 1.036 1.00 97.88 241 VAL A CA 1
ATOM 1949 C C . VAL A 1 241 ? -16.184 16.874 1.392 1.00 97.88 241 VAL A C 1
ATOM 1951 O O . VAL A 1 241 ? -16.967 16.213 0.707 1.00 97.88 241 VAL A O 1
ATOM 1954 N N . LEU A 1 242 ? -16.601 17.606 2.427 1.00 97.62 242 LEU A N 1
ATOM 1955 C CA . LEU A 1 242 ? -17.994 17.630 2.872 1.00 97.62 242 LEU A CA 1
ATOM 1956 C C . LEU A 1 242 ? -18.930 18.238 1.824 1.00 97.62 242 LEU A C 1
ATOM 1958 O O . LEU A 1 242 ? -20.047 17.746 1.663 1.00 97.62 242 LEU A O 1
ATOM 1962 N N . ARG A 1 243 ? -18.475 19.238 1.057 1.00 97.44 243 ARG A N 1
ATOM 1963 C CA . ARG A 1 243 ? -19.245 19.787 -0.073 1.00 97.44 243 ARG A CA 1
ATOM 1964 C C . ARG A 1 243 ? -19.548 18.732 -1.138 1.00 97.44 243 ARG A C 1
ATOM 1966 O O . ARG A 1 243 ? -20.613 18.787 -1.746 1.00 97.44 243 ARG A O 1
ATOM 1973 N N . TYR A 1 244 ? -18.660 17.763 -1.365 1.00 97.62 244 TYR A N 1
ATOM 1974 C CA . TYR A 1 244 ? -18.954 16.660 -2.282 1.00 97.62 244 TYR A CA 1
ATOM 1975 C C . TYR A 1 244 ? -19.961 15.671 -1.696 1.00 97.62 244 TYR A C 1
ATOM 1977 O O . TYR A 1 244 ? -20.913 15.313 -2.386 1.00 97.62 244 TYR A O 1
ATOM 1985 N N . PHE A 1 245 ? -19.824 15.290 -0.422 1.00 97.69 245 PHE A N 1
ATOM 1986 C CA . PHE A 1 245 ? -20.823 14.428 0.219 1.00 97.69 245 PHE A CA 1
ATOM 1987 C C . PHE A 1 245 ? -22.211 15.076 0.281 1.00 97.69 245 PHE A C 1
ATOM 1989 O O . PHE A 1 245 ? -23.209 14.380 0.131 1.00 97.69 245 PHE A O 1
ATOM 1996 N N . ALA A 1 246 ? -22.292 16.399 0.440 1.00 96.88 246 ALA A N 1
ATOM 1997 C CA . ALA A 1 246 ? -23.554 17.140 0.433 1.00 96.88 246 ALA A CA 1
ATOM 1998 C C . ALA A 1 246 ? -24.282 17.122 -0.926 1.00 96.88 246 ALA A C 1
ATOM 2000 O O . ALA A 1 246 ? -25.471 17.418 -0.986 1.00 96.88 246 ALA A O 1
ATOM 2001 N N . ARG A 1 247 ? -23.588 16.780 -2.019 1.00 97.00 247 ARG A N 1
ATOM 2002 C CA . ARG A 1 247 ? -24.170 16.689 -3.369 1.00 97.00 247 ARG A CA 1
ATOM 2003 C C . ARG A 1 247 ? -24.770 15.320 -3.686 1.00 97.00 247 ARG A C 1
ATOM 2005 O O . ARG A 1 247 ? -25.407 15.187 -4.729 1.00 97.00 247 ARG A O 1
ATOM 2012 N N . LEU A 1 248 ? -24.540 14.321 -2.834 1.00 97.12 248 LEU A N 1
ATOM 2013 C CA . LEU A 1 248 ? -25.112 12.988 -2.997 1.00 97.12 248 LEU A CA 1
ATOM 2014 C C . LEU A 1 248 ? -26.629 13.043 -2.806 1.00 97.12 248 LEU A C 1
ATOM 2016 O O . LEU A 1 248 ? -27.124 13.683 -1.875 1.00 97.12 248 LEU A O 1
ATOM 2020 N N . LYS A 1 249 ? -27.366 12.359 -3.681 1.00 96.31 249 LYS A N 1
ATOM 2021 C CA . LYS A 1 249 ? -28.831 12.289 -3.605 1.00 96.31 249 LYS A CA 1
ATOM 2022 C C . LYS A 1 249 ? -29.266 11.328 -2.498 1.00 96.31 249 LYS A C 1
ATOM 2024 O O . LYS A 1 249 ? -30.145 11.665 -1.704 1.00 96.31 249 LYS A O 1
ATOM 2029 N N . ASP A 1 250 ? -28.621 10.168 -2.406 1.00 95.62 250 ASP A N 1
ATOM 2030 C CA . ASP A 1 250 ? -28.800 9.196 -1.329 1.00 95.62 250 ASP A CA 1
ATOM 2031 C C . ASP A 1 250 ? -28.181 9.725 -0.024 1.00 95.62 250 ASP A C 1
ATOM 2033 O O . ASP A 1 250 ? -26.966 9.697 0.194 1.00 95.62 250 ASP A O 1
ATOM 2037 N N . GLN A 1 251 ? -29.047 10.187 0.881 1.00 94.62 251 GLN A N 1
ATOM 2038 C CA . GLN A 1 251 ? -28.643 10.736 2.177 1.00 94.62 251 GLN A CA 1
ATOM 2039 C C . GLN A 1 251 ? -27.990 9.697 3.096 1.00 94.62 251 GLN A C 1
ATOM 2041 O O . GLN A 1 251 ? -27.127 10.049 3.903 1.00 94.62 251 GLN A O 1
ATOM 2046 N N . ALA A 1 252 ? -28.354 8.418 2.974 1.00 94.94 252 ALA A N 1
ATOM 2047 C CA . ALA A 1 252 ? -27.715 7.366 3.753 1.00 94.94 252 ALA A CA 1
ATOM 2048 C C . ALA A 1 252 ? -26.299 7.091 3.230 1.00 94.94 252 ALA A C 1
ATOM 2050 O O . ALA A 1 252 ? -25.374 6.923 4.025 1.00 94.94 252 ALA A O 1
ATOM 2051 N N . MET A 1 253 ? -26.105 7.120 1.908 1.00 96.81 253 MET A N 1
ATOM 2052 C CA . MET A 1 253 ? -24.773 7.056 1.304 1.00 96.81 253 MET A CA 1
ATOM 2053 C C . MET A 1 253 ? -23.924 8.276 1.677 1.00 96.81 253 MET A C 1
ATOM 2055 O O . MET A 1 253 ? -22.744 8.119 1.991 1.00 96.81 253 MET A O 1
ATOM 2059 N N . ALA A 1 254 ? -24.518 9.471 1.724 1.00 97.31 254 ALA A N 1
ATOM 2060 C CA . ALA A 1 254 ? -23.842 10.683 2.178 1.00 97.31 254 ALA A CA 1
ATOM 2061 C C . ALA A 1 254 ? -23.366 10.575 3.631 1.00 97.31 254 ALA A C 1
ATOM 2063 O O . ALA A 1 254 ? -22.196 10.839 3.919 1.00 97.31 254 ALA A O 1
ATOM 2064 N N . GLY A 1 255 ? -24.246 10.129 4.535 1.00 97.38 255 GLY A N 1
ATOM 2065 C CA . GLY A 1 255 ? -23.891 9.861 5.931 1.00 97.38 255 GLY A CA 1
ATOM 2066 C C . GLY A 1 255 ? -22.795 8.807 6.055 1.00 97.38 255 GLY A C 1
ATOM 2067 O O . GLY A 1 255 ? -21.835 8.991 6.802 1.00 97.38 255 GLY A O 1
ATOM 2068 N N . LYS A 1 256 ? -22.862 7.742 5.248 1.00 97.62 256 LYS A N 1
ATOM 2069 C CA . LYS A 1 256 ? -21.834 6.697 5.238 1.00 97.62 256 LYS A CA 1
ATOM 2070 C C . LYS A 1 256 ? -20.487 7.232 4.754 1.00 97.62 256 LYS A C 1
ATOM 2072 O O . LYS A 1 256 ? -19.461 6.913 5.348 1.00 97.62 256 LYS A O 1
ATOM 2077 N N . GLY A 1 257 ? -20.488 8.067 3.717 1.00 97.44 257 GLY A N 1
ATOM 2078 C CA . GLY A 1 257 ? -19.290 8.718 3.194 1.00 97.44 257 GLY A CA 1
ATOM 2079 C C . GLY A 1 257 ? -18.606 9.610 4.232 1.00 97.44 257 GLY A C 1
ATOM 2080 O O . GLY A 1 257 ? -17.399 9.481 4.448 1.00 97.44 257 GLY A O 1
ATOM 2081 N N . ARG A 1 258 ? -19.375 10.452 4.939 1.00 98.12 258 ARG A N 1
ATOM 2082 C CA . ARG A 1 258 ? -18.858 11.276 6.047 1.00 98.12 258 ARG A CA 1
ATOM 2083 C C . ARG A 1 258 ? -18.326 10.419 7.192 1.00 98.12 258 ARG A C 1
ATOM 2085 O O . ARG A 1 258 ? -17.212 10.651 7.658 1.00 98.12 258 ARG A O 1
ATOM 2092 N N . PHE A 1 259 ? -19.074 9.393 7.594 1.00 98.12 259 PHE A N 1
ATOM 2093 C CA . PHE A 1 259 ? -18.642 8.441 8.613 1.00 98.12 259 PHE A CA 1
ATOM 2094 C C . PHE A 1 259 ? -17.287 7.808 8.269 1.00 98.12 259 PHE A C 1
ATOM 2096 O O . PHE A 1 259 ? -16.372 7.847 9.090 1.00 98.12 259 PHE A O 1
ATOM 2103 N N . ASP A 1 260 ? -17.123 7.287 7.050 1.00 97.12 260 ASP A N 1
ATOM 2104 C CA . ASP A 1 260 ? -15.871 6.665 6.602 1.00 97.12 260 ASP A CA 1
ATOM 2105 C C . ASP A 1 260 ? -14.713 7.664 6.557 1.00 97.12 260 ASP A C 1
ATOM 2107 O O . ASP A 1 260 ? -13.597 7.349 6.984 1.00 97.12 260 ASP A O 1
ATOM 2111 N N . TYR A 1 261 ? -14.979 8.886 6.086 1.00 97.38 261 TYR A N 1
ATOM 2112 C CA . TYR A 1 261 ? -14.002 9.971 6.064 1.00 97.38 261 TYR A CA 1
ATOM 2113 C C . TYR A 1 261 ? -13.454 10.276 7.465 1.00 97.38 261 TYR A C 1
ATOM 2115 O O . TYR A 1 261 ? -12.230 10.368 7.639 1.00 97.38 261 TYR A O 1
ATOM 2123 N N . TYR A 1 262 ? -14.345 10.392 8.453 1.00 97.88 262 TYR A N 1
ATOM 2124 C CA . TYR A 1 262 ? -13.983 10.668 9.840 1.00 97.88 262 TYR A CA 1
ATOM 2125 C C . TYR A 1 262 ? -13.317 9.473 10.517 1.00 97.88 262 TYR A C 1
ATOM 2127 O O . TYR A 1 262 ? -12.292 9.641 11.175 1.00 97.88 262 TYR A O 1
ATOM 2135 N N . VAL A 1 263 ? -13.826 8.257 10.303 1.00 96.81 263 VAL A N 1
ATOM 2136 C CA . VAL A 1 263 ? -13.243 7.013 10.825 1.00 96.81 263 VAL A CA 1
ATOM 2137 C C . VAL A 1 263 ? -11.800 6.829 10.363 1.00 96.81 263 VAL A C 1
ATOM 2139 O O . VAL A 1 263 ? -10.937 6.517 11.184 1.00 96.81 263 VAL A O 1
ATOM 2142 N N . ALA A 1 264 ? -11.507 7.071 9.084 1.00 95.38 264 ALA A N 1
ATOM 2143 C CA . ALA A 1 264 ? -10.149 6.969 8.550 1.00 95.38 264 ALA A CA 1
ATOM 2144 C C . ALA A 1 264 ? -9.166 7.968 9.196 1.00 95.38 264 ALA A C 1
ATOM 2146 O O . ALA A 1 264 ? -7.954 7.781 9.120 1.00 95.38 264 ALA A O 1
ATOM 2147 N N . ARG A 1 265 ? -9.684 9.022 9.841 1.00 94.94 265 ARG A N 1
ATOM 2148 C CA . ARG A 1 265 ? -8.922 10.113 10.469 1.00 94.94 265 ARG A CA 1
ATOM 2149 C C . ARG A 1 265 ? -9.165 10.215 11.973 1.00 94.94 265 ARG A C 1
ATOM 2151 O O . ARG A 1 265 ? -8.831 11.239 12.565 1.00 94.94 265 ARG A O 1
ATOM 2158 N N . SER A 1 266 ? -9.755 9.190 12.591 1.00 93.44 266 SER A N 1
ATOM 2159 C CA . SER A 1 266 ? -10.106 9.221 14.012 1.00 93.44 266 SER A CA 1
ATOM 2160 C C . SER A 1 266 ? -8.960 8.772 14.913 1.00 93.44 266 SER A C 1
ATOM 2162 O O . SER A 1 266 ? -9.006 9.038 16.110 1.00 93.44 266 SER A O 1
ATOM 2164 N N . HIS A 1 267 ? -7.928 8.100 14.387 1.00 90.94 267 HIS A N 1
ATOM 2165 C CA . HIS A 1 267 ? -6.829 7.597 15.213 1.00 90.94 267 HIS A CA 1
ATOM 2166 C C . HIS A 1 267 ? -6.147 8.743 15.973 1.00 90.94 267 HIS A C 1
ATOM 2168 O O . HIS A 1 267 ? -5.550 9.626 15.362 1.00 90.94 267 HIS A O 1
ATOM 2174 N N . ARG A 1 268 ? -6.252 8.717 17.311 1.00 85.06 268 ARG A N 1
ATOM 2175 C CA . ARG A 1 268 ? -5.763 9.771 18.225 1.00 85.06 268 ARG A CA 1
ATOM 2176 C C . ARG A 1 268 ? -6.333 11.173 17.939 1.00 85.06 268 ARG A C 1
ATOM 2178 O O . ARG A 1 268 ? -5.748 12.168 18.348 1.00 85.06 268 ARG A O 1
ATOM 2185 N N . ASN A 1 269 ? -7.480 11.256 17.266 1.00 92.75 26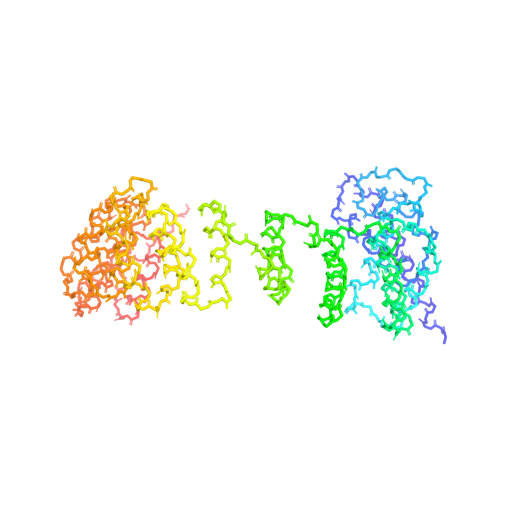9 ASN A N 1
ATOM 2186 C CA . ASN A 1 269 ? -8.181 12.499 16.956 1.00 92.75 269 ASN A CA 1
ATOM 2187 C C . ASN A 1 269 ? -9.637 12.386 17.429 1.00 92.75 269 ASN A C 1
ATOM 2189 O O . ASN A 1 269 ? -10.503 11.852 16.730 1.00 92.75 269 ASN A O 1
ATOM 2193 N N . ASN A 1 270 ? -9.888 12.873 18.645 1.00 93.81 270 ASN A N 1
ATOM 2194 C CA . ASN A 1 270 ? -11.205 12.804 19.278 1.00 93.81 270 ASN A CA 1
ATOM 2195 C C . ASN A 1 270 ? -12.277 13.629 18.548 1.00 93.81 270 ASN A C 1
ATOM 2197 O O . ASN A 1 270 ? -13.368 13.095 18.373 1.00 93.81 270 ASN A O 1
ATOM 2201 N N . PRO A 1 271 ? -12.002 14.847 18.037 1.00 97.12 271 PRO A N 1
ATOM 2202 C CA . PRO A 1 271 ? -12.980 15.575 17.227 1.00 97.12 271 PRO A CA 1
ATOM 2203 C C . PRO A 1 271 ? -13.522 14.769 16.038 1.00 97.12 271 PRO A C 1
ATOM 2205 O O . PRO A 1 271 ? -14.729 14.740 15.817 1.00 97.12 271 PRO A O 1
ATOM 2208 N N . ASN A 1 272 ? -12.664 14.057 15.300 1.00 97.12 272 ASN A N 1
ATOM 2209 C CA . ASN A 1 272 ? -13.127 13.199 14.205 1.00 97.12 272 ASN A CA 1
ATOM 2210 C C . ASN A 1 272 ? -13.888 11.966 14.705 1.00 97.12 272 ASN A C 1
ATOM 2212 O O . ASN A 1 272 ? -14.840 11.538 14.059 1.00 97.12 272 ASN A O 1
ATOM 2216 N N . ALA A 1 273 ? -13.507 11.397 15.851 1.00 97.69 273 ALA A N 1
ATOM 2217 C CA . ALA A 1 273 ? -14.271 10.307 16.451 1.00 97.69 273 ALA A CA 1
ATOM 2218 C C . ALA A 1 273 ? -15.694 10.750 16.839 1.00 97.69 273 ALA A C 1
ATOM 2220 O O . ALA A 1 273 ? -16.643 10.036 16.530 1.00 97.69 273 ALA A O 1
ATOM 2221 N N . GLU A 1 274 ? -15.858 11.940 17.423 1.00 98.12 274 GLU A N 1
ATOM 2222 C CA . GLU A 1 274 ? -17.176 12.507 17.751 1.00 98.12 274 GLU A CA 1
ATOM 2223 C C . GLU A 1 274 ? -18.016 12.776 16.495 1.00 98.12 274 GLU A C 1
ATOM 2225 O O . GLU A 1 274 ? -19.188 12.402 16.435 1.00 98.12 274 GLU A O 1
ATOM 2230 N N . LYS A 1 275 ? -17.413 13.339 15.440 1.00 98.25 275 LYS A N 1
ATOM 2231 C CA . LYS A 1 275 ? -18.104 13.532 14.155 1.00 98.25 275 LYS A CA 1
ATOM 2232 C C . LYS A 1 275 ? -18.540 12.201 13.530 1.00 98.25 275 LYS A C 1
ATOM 2234 O O . LYS A 1 275 ? -19.649 12.104 13.017 1.00 98.25 275 LYS A O 1
ATOM 2239 N N . ALA A 1 276 ? -17.714 11.155 13.617 1.00 98.06 276 ALA A N 1
ATOM 2240 C CA . ALA A 1 276 ? -18.109 9.815 13.184 1.00 98.06 276 ALA A CA 1
ATOM 2241 C C . ALA A 1 276 ? -19.273 9.262 14.024 1.00 98.06 276 ALA A C 1
ATOM 2243 O O . ALA A 1 276 ? -20.215 8.710 13.462 1.00 98.06 276 ALA A O 1
ATOM 2244 N N . LEU A 1 277 ? -19.239 9.427 15.353 1.00 98.38 277 LEU A N 1
ATOM 2245 C CA . LEU A 1 277 ? -20.318 9.000 16.252 1.00 98.38 277 LEU A CA 1
ATOM 2246 C C . LEU A 1 277 ? -21.656 9.671 15.914 1.00 98.38 277 LEU A C 1
ATOM 2248 O O . LEU A 1 277 ? -22.690 9.010 15.994 1.00 98.38 277 LEU A O 1
ATOM 2252 N N . ALA A 1 278 ? -21.642 10.937 15.488 1.00 97.94 278 ALA A N 1
ATOM 2253 C CA . ALA A 1 278 ? -22.847 11.673 15.107 1.00 97.94 278 ALA A CA 1
ATOM 2254 C C . ALA A 1 278 ? -23.587 11.068 13.895 1.00 97.94 278 ALA A C 1
ATOM 2256 O O . ALA A 1 278 ? -24.809 11.173 13.813 1.00 97.94 278 ALA A O 1
ATOM 2257 N N . GLU A 1 279 ? -22.885 10.387 12.982 1.00 97.94 279 GLU A N 1
ATOM 2258 C CA . GLU A 1 279 ? -23.498 9.749 11.803 1.00 97.94 279 GLU A CA 1
ATOM 2259 C C . GLU A 1 279 ? -24.145 8.385 12.128 1.00 97.94 279 GLU A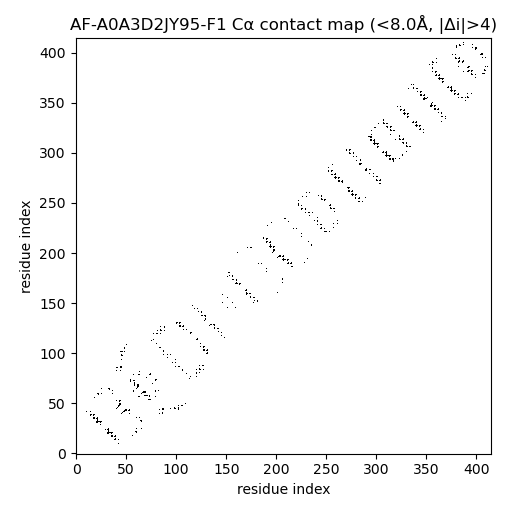 C 1
ATOM 2261 O O . GLU A 1 279 ? -25.054 7.927 11.429 1.00 97.94 279 GLU A O 1
ATOM 2266 N N . ILE A 1 280 ? -23.704 7.716 13.201 1.00 97.12 280 ILE A N 1
ATOM 2267 C CA . ILE A 1 280 ? -24.082 6.328 13.518 1.00 97.12 280 ILE A CA 1
ATOM 2268 C C . ILE A 1 280 ? -25.596 6.119 13.700 1.00 97.12 280 ILE A C 1
ATOM 2270 O O . ILE A 1 280 ? -26.109 5.148 13.138 1.00 97.12 280 ILE A O 1
ATOM 2274 N N . PRO A 1 281 ? -26.352 6.973 14.424 1.00 95.44 281 PRO A N 1
ATOM 2275 C CA . PRO A 1 281 ? -27.780 6.741 14.645 1.00 95.44 281 PRO A CA 1
ATOM 2276 C C . PRO A 1 281 ? -28.600 6.678 13.353 1.00 95.44 281 PRO A C 1
ATOM 2278 O O . PRO A 1 281 ? -29.559 5.910 13.271 1.00 95.44 281 PRO A O 1
ATOM 2281 N N . ALA A 1 282 ? -28.235 7.468 12.339 1.00 94.75 282 ALA A N 1
ATOM 2282 C CA . ALA A 1 282 ? -28.886 7.423 11.033 1.00 94.75 282 ALA A CA 1
ATOM 2283 C C . ALA A 1 282 ? -28.490 6.157 10.259 1.00 94.75 282 ALA A C 1
ATOM 2285 O O . ALA A 1 282 ? -29.345 5.500 9.666 1.00 94.75 282 ALA A O 1
ATOM 2286 N N . LEU A 1 283 ? -27.212 5.773 10.314 1.00 96.94 283 LEU A N 1
ATOM 2287 C CA . LEU A 1 283 ? -26.694 4.591 9.624 1.00 96.94 283 LEU A CA 1
ATOM 2288 C C . LEU A 1 283 ? -27.224 3.271 10.202 1.00 96.94 283 LEU A C 1
ATOM 2290 O O . LEU A 1 283 ? -27.502 2.355 9.434 1.00 96.94 283 LEU A O 1
ATOM 2294 N N . LEU A 1 284 ? -27.442 3.183 11.518 1.00 95.12 284 LEU A N 1
ATOM 2295 C CA . LEU A 1 284 ? -28.048 2.008 12.161 1.00 95.12 284 LEU A CA 1
ATOM 2296 C C . LEU A 1 284 ? -29.482 1.737 11.686 1.00 95.12 284 LEU A C 1
ATOM 2298 O O . LEU A 1 284 ? -29.917 0.590 11.688 1.00 95.12 284 LEU A O 1
ATOM 2302 N N . LYS A 1 285 ? -30.214 2.774 11.258 1.00 95.00 285 LYS A N 1
ATOM 2303 C CA . LYS A 1 285 ? -31.577 2.633 10.720 1.00 95.00 285 LYS A CA 1
ATOM 2304 C C . LYS A 1 285 ? -31.598 2.102 9.288 1.00 95.00 285 LYS A C 1
ATOM 2306 O O . LYS A 1 285 ? -32.659 1.705 8.817 1.00 95.00 285 LYS A O 1
ATOM 2311 N N . ASN A 1 286 ? -30.461 2.107 8.589 1.00 94.31 286 ASN A N 1
ATOM 2312 C CA . ASN A 1 286 ? -30.357 1.597 7.230 1.00 94.31 286 ASN A CA 1
ATOM 2313 C C . ASN A 1 286 ? -29.699 0.203 7.233 1.00 94.31 286 ASN A C 1
ATOM 2315 O O . ASN A 1 286 ? -28.489 0.106 7.461 1.00 94.31 286 ASN A O 1
ATOM 2319 N N . PRO A 1 287 ? -30.439 -0.877 6.909 1.00 94.19 287 PRO A N 1
ATOM 2320 C CA . PRO A 1 287 ? -29.897 -2.237 6.895 1.00 94.19 287 PRO A CA 1
ATOM 2321 C C . PRO A 1 287 ? -28.655 -2.409 6.010 1.00 94.19 287 PRO A C 1
ATOM 2323 O O . PRO A 1 287 ? -27.791 -3.222 6.327 1.00 94.19 287 PRO A O 1
ATOM 2326 N N . LYS A 1 288 ? -28.517 -1.603 4.944 1.00 95.19 288 LYS A N 1
ATOM 2327 C CA . LYS A 1 288 ? -27.343 -1.599 4.056 1.00 95.19 288 LYS A CA 1
ATOM 2328 C C . LYS A 1 288 ? -26.043 -1.244 4.789 1.00 95.19 288 LYS A C 1
ATOM 2330 O O . LYS A 1 288 ? -24.976 -1.688 4.376 1.00 95.19 288 LYS A O 1
ATOM 2335 N N . TYR A 1 289 ? -26.117 -0.436 5.850 1.00 95.50 289 TYR A N 1
ATOM 2336 C CA . TYR A 1 289 ? -24.952 0.115 6.554 1.00 95.50 289 TYR A CA 1
ATOM 2337 C C . TYR A 1 289 ? -24.861 -0.281 8.032 1.00 95.50 289 TYR A C 1
ATOM 2339 O O . TYR A 1 289 ? -23.832 -0.033 8.658 1.00 95.50 289 TYR A O 1
ATOM 2347 N N . ALA A 1 290 ? -25.900 -0.903 8.593 1.00 94.69 290 ALA A N 1
ATOM 2348 C CA . ALA A 1 290 ? -25.959 -1.249 10.011 1.00 94.69 290 ALA A CA 1
ATOM 2349 C C . ALA A 1 290 ? -24.982 -2.369 10.421 1.00 94.69 290 ALA A C 1
ATOM 2351 O O . ALA A 1 290 ? -24.559 -2.432 11.579 1.00 94.69 290 ALA A O 1
ATOM 2352 N N . ALA A 1 291 ? -24.607 -3.254 9.491 1.00 93.44 291 ALA A N 1
ATOM 2353 C CA . ALA A 1 291 ? -23.752 -4.403 9.778 1.00 93.44 291 ALA A CA 1
ATOM 2354 C C . ALA A 1 291 ? -22.402 -3.982 10.392 1.00 93.44 291 ALA A C 1
ATOM 2356 O O . ALA A 1 291 ? -21.659 -3.181 9.827 1.00 93.44 291 ALA A O 1
ATOM 2357 N N . GLY A 1 292 ? -22.086 -4.527 11.572 1.00 92.69 292 GLY A N 1
ATOM 2358 C CA . GLY A 1 292 ? -20.847 -4.241 12.309 1.00 92.69 292 GLY A CA 1
ATOM 2359 C C . GLY A 1 292 ? -20.765 -2.844 12.946 1.00 92.69 292 GLY A C 1
ATOM 2360 O O . GLY A 1 292 ? -19.800 -2.554 13.658 1.00 92.69 292 GLY A O 1
ATOM 2361 N N . LEU A 1 293 ? -21.768 -1.983 12.748 1.00 96.19 293 LEU A N 1
ATOM 2362 C CA . LEU A 1 293 ? -21.705 -0.587 13.168 1.00 96.19 293 LEU A CA 1
ATOM 2363 C C . LEU A 1 293 ? -21.752 -0.422 14.692 1.00 96.19 293 LEU A C 1
ATOM 2365 O O . LEU A 1 293 ? -21.047 0.431 15.221 1.00 96.19 293 LEU A O 1
ATOM 2369 N N . SER A 1 294 ? -22.479 -1.282 15.414 1.00 96.25 294 SER A N 1
ATOM 2370 C CA . SER A 1 294 ? -22.503 -1.276 16.887 1.00 96.25 294 SER A CA 1
ATOM 2371 C C . SER A 1 294 ? -21.123 -1.541 17.498 1.00 96.25 294 SER A C 1
ATOM 2373 O O . SER A 1 294 ? -20.734 -0.885 18.463 1.00 96.25 294 SER A O 1
ATOM 2375 N N . MET A 1 295 ? -20.333 -2.444 16.902 1.00 97.50 295 MET A N 1
ATOM 2376 C CA . MET A 1 295 ? -18.955 -2.689 17.346 1.00 97.50 295 MET A CA 1
ATOM 2377 C C . MET A 1 295 ? -18.086 -1.453 17.103 1.00 97.50 295 MET A C 1
ATOM 2379 O O . MET A 1 295 ? -17.302 -1.048 17.962 1.00 97.50 295 MET A O 1
ATOM 2383 N N . ARG A 1 296 ? -18.243 -0.814 15.938 1.00 97.19 296 ARG A N 1
ATOM 2384 C CA . ARG A 1 296 ? -17.486 0.394 15.605 1.00 97.19 296 ARG A CA 1
ATOM 2385 C C . ARG A 1 296 ? -17.871 1.579 16.495 1.00 97.19 296 ARG A C 1
ATOM 2387 O O . ARG A 1 296 ? -16.987 2.317 16.923 1.00 97.19 296 ARG A O 1
ATOM 2394 N N . GLN A 1 297 ? -19.155 1.722 16.819 1.00 98.12 297 GLN A N 1
ATOM 2395 C CA . GLN A 1 297 ? -19.665 2.694 17.784 1.00 98.12 297 GLN A CA 1
ATOM 2396 C C . GLN A 1 297 ? -19.002 2.507 19.148 1.00 98.12 297 GLN A C 1
ATOM 2398 O O . GLN A 1 297 ? -18.493 3.470 19.714 1.00 98.12 297 GLN A O 1
ATOM 2403 N N . ALA A 1 298 ? -18.943 1.270 19.645 1.00 98.25 298 ALA A N 1
ATOM 2404 C CA . ALA A 1 298 ? -18.327 0.960 20.928 1.00 98.25 298 ALA A CA 1
ATOM 2405 C C . ALA A 1 298 ? -16.841 1.353 20.981 1.00 98.25 298 ALA A C 1
ATOM 2407 O O . ALA A 1 298 ? -16.405 1.996 21.934 1.00 98.25 298 ALA A O 1
ATOM 2408 N N . GLN A 1 299 ? -16.083 1.043 19.926 1.00 97.44 299 GLN A N 1
ATOM 2409 C CA . GLN A 1 299 ? -14.669 1.419 19.810 1.00 97.44 299 GLN A CA 1
ATOM 2410 C C . GLN A 1 299 ? -14.466 2.939 19.805 1.00 97.44 299 GLN A C 1
ATOM 2412 O O . GLN A 1 299 ? -13.561 3.442 20.468 1.00 97.44 299 GLN A O 1
ATOM 2417 N N . LEU A 1 300 ? -15.302 3.674 19.066 1.00 98.19 300 LEU A N 1
ATOM 2418 C CA . LEU A 1 300 ? -15.232 5.134 19.003 1.00 98.19 300 LEU A CA 1
ATOM 2419 C C . LEU A 1 300 ? -15.609 5.770 20.347 1.00 98.19 300 LEU A C 1
ATOM 2421 O O . LEU A 1 300 ? -14.887 6.642 20.818 1.00 98.19 300 LEU A O 1
ATOM 2425 N N . LEU A 1 301 ? -16.672 5.289 21.002 1.00 98.44 301 LEU A N 1
ATOM 2426 C CA . LEU A 1 301 ? -17.073 5.735 22.343 1.00 98.44 301 LEU A CA 1
ATOM 2427 C C . LEU A 1 301 ? -15.974 5.475 23.376 1.00 98.44 301 LEU A C 1
ATOM 2429 O O . LEU A 1 301 ? -15.666 6.347 24.187 1.00 98.44 301 LEU A O 1
ATOM 2433 N N . GLN A 1 302 ? -15.338 4.302 23.323 1.00 97.69 302 GLN A N 1
ATOM 2434 C CA . GLN A 1 302 ? -14.199 3.986 24.181 1.00 97.69 302 GLN A CA 1
ATOM 2435 C C . GLN A 1 302 ? -13.027 4.939 23.920 1.00 97.69 302 GLN A C 1
ATOM 2437 O O . GLN A 1 302 ? -12.407 5.400 24.875 1.00 97.69 302 GLN A O 1
ATOM 2442 N N . GLN A 1 303 ? -12.742 5.257 22.653 1.00 96.31 303 GLN A N 1
ATOM 2443 C CA . GLN A 1 303 ? -11.668 6.175 22.271 1.00 96.31 303 GLN A CA 1
ATOM 2444 C C . GLN A 1 303 ? -11.868 7.581 22.859 1.00 96.31 303 GLN A C 1
ATOM 2446 O O . GLN A 1 303 ? -10.909 8.180 23.341 1.00 96.31 303 GLN A O 1
ATOM 2451 N N . VAL A 1 304 ? -13.099 8.099 22.839 1.00 97.25 304 VAL A N 1
ATOM 2452 C CA . VAL A 1 304 ? -13.426 9.435 23.375 1.00 97.25 304 VAL A CA 1
ATOM 2453 C C . VAL A 1 304 ? -13.684 9.436 24.889 1.00 97.25 304 VAL A C 1
ATOM 2455 O O . VAL A 1 304 ? -14.049 10.462 25.451 1.00 97.25 304 VAL A O 1
ATOM 2458 N N . GLY A 1 305 ? -13.491 8.301 25.572 1.00 96.88 305 GLY A N 1
ATOM 2459 C CA . GLY A 1 305 ? -13.641 8.186 27.028 1.00 96.88 305 GLY A CA 1
ATOM 2460 C C . GLY A 1 305 ? -15.080 8.000 27.522 1.00 96.88 305 GLY A C 1
ATOM 2461 O O . GLY A 1 305 ? -15.317 7.955 28.729 1.00 96.88 305 GLY A O 1
ATOM 2462 N N . ARG A 1 306 ? -16.056 7.829 26.622 1.00 98.31 306 ARG A N 1
ATOM 2463 C CA . ARG A 1 306 ? -17.476 7.588 26.945 1.00 98.31 306 ARG A CA 1
ATOM 2464 C C . ARG A 1 306 ? -17.715 6.109 27.268 1.00 98.31 306 ARG A C 1
ATOM 2466 O O . ARG A 1 306 ? -18.473 5.404 26.602 1.00 98.31 306 ARG A O 1
ATOM 2473 N N . HIS A 1 307 ? -17.017 5.616 28.292 1.00 98.50 307 HIS A N 1
ATOM 2474 C CA . HIS A 1 307 ? -16.905 4.189 28.608 1.00 98.50 307 HIS A CA 1
ATOM 2475 C C . HIS A 1 307 ? -18.239 3.512 28.956 1.00 98.50 307 HIS A C 1
ATOM 2477 O O . HIS A 1 307 ? -18.450 2.362 28.578 1.00 98.50 307 HIS A O 1
ATOM 2483 N N . GLU A 1 308 ? -19.163 4.199 29.629 1.00 98.44 308 GLU A N 1
ATOM 2484 C CA . GLU A 1 308 ? -20.475 3.621 29.961 1.00 98.44 308 GLU A CA 1
ATOM 2485 C C . GLU A 1 308 ? -21.323 3.357 28.711 1.00 98.44 308 GLU A C 1
ATOM 2487 O O . GLU A 1 308 ? -21.977 2.320 28.589 1.00 98.44 308 GLU A O 1
ATOM 2492 N N . GLU A 1 309 ? -21.276 4.268 27.742 1.00 98.38 309 GLU A N 1
ATOM 2493 C CA . GLU A 1 309 ? -21.967 4.116 26.462 1.00 98.38 309 GLU A CA 1
ATOM 2494 C C . GLU A 1 309 ? -21.264 3.093 25.564 1.00 98.38 309 GLU A C 1
ATOM 2496 O O . GLU A 1 309 ? -21.924 2.328 24.852 1.00 98.38 309 GLU A O 1
ATOM 2501 N N . ALA A 1 310 ? -19.931 3.033 25.632 1.00 98.56 310 ALA A N 1
ATOM 2502 C CA . ALA A 1 310 ? -19.146 2.010 24.954 1.00 98.56 310 ALA A CA 1
ATOM 2503 C C . ALA A 1 310 ? -19.538 0.605 25.430 1.00 98.56 310 ALA A C 1
ATOM 2505 O O . ALA A 1 310 ? -19.741 -0.275 24.599 1.00 98.56 310 ALA A O 1
ATOM 2506 N N . ILE A 1 311 ? -19.726 0.399 26.741 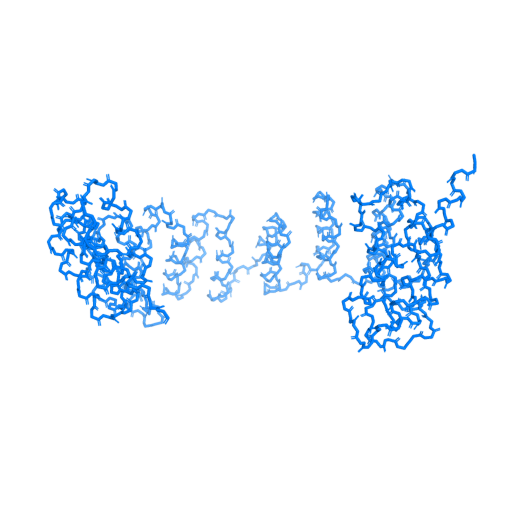1.00 98.56 311 ILE A N 1
ATOM 2507 C CA . ILE A 1 311 ? -20.177 -0.884 27.305 1.00 98.56 311 ILE A CA 1
ATOM 2508 C C . ILE A 1 311 ? -21.530 -1.296 26.716 1.00 98.56 311 ILE A C 1
ATOM 2510 O O . ILE A 1 311 ? -21.656 -2.421 26.233 1.00 98.56 311 ILE A O 1
ATOM 2514 N N . LYS A 1 312 ? -22.514 -0.385 26.690 1.00 97.94 312 LYS A N 1
ATOM 2515 C CA . LYS A 1 312 ? -23.831 -0.652 26.081 1.00 97.94 312 LYS A CA 1
ATOM 2516 C C . LYS A 1 312 ? -23.696 -1.035 24.604 1.00 97.94 312 LYS A C 1
ATOM 2518 O O . LYS A 1 312 ? -24.331 -1.979 24.144 1.00 97.94 312 LYS A O 1
ATOM 2523 N N . SER A 1 313 ? -22.830 -0.335 23.873 1.00 97.94 313 SER A N 1
ATOM 2524 C CA . SER A 1 313 ? -22.599 -0.583 22.446 1.00 97.94 313 SER A CA 1
ATOM 2525 C C . SER A 1 313 ? -21.880 -1.913 22.187 1.00 97.94 313 SER A C 1
ATOM 2527 O O . SER A 1 313 ? -22.252 -2.633 21.263 1.00 97.94 313 SER A O 1
ATOM 2529 N N . TYR A 1 314 ? -20.903 -2.295 23.019 1.00 98.31 314 TYR A N 1
ATOM 2530 C CA . TYR A 1 314 ? -20.254 -3.609 22.946 1.00 98.31 314 TYR A CA 1
ATOM 2531 C C . TYR A 1 314 ? -21.242 -4.743 23.237 1.00 98.31 314 TYR A C 1
ATOM 2533 O O . TYR A 1 314 ? -21.239 -5.757 22.544 1.00 98.31 314 TYR A O 1
ATOM 2541 N N . GLN A 1 315 ? -22.117 -4.567 24.229 1.00 96.44 315 GLN A N 1
ATOM 2542 C CA . GLN A 1 315 ? -23.168 -5.538 24.540 1.00 96.44 315 GLN A CA 1
ATOM 2543 C C . GLN A 1 315 ? -24.157 -5.693 23.380 1.00 96.44 315 GLN A C 1
ATOM 2545 O O . GLN A 1 315 ? -24.499 -6.817 23.028 1.00 96.44 315 GLN A O 1
ATOM 2550 N N . ALA A 1 316 ? -24.561 -4.586 22.748 1.00 95.69 316 ALA A N 1
ATOM 2551 C CA . ALA A 1 316 ? -25.421 -4.615 21.567 1.00 95.69 316 ALA A CA 1
ATOM 2552 C C . ALA A 1 316 ? -24.739 -5.274 20.354 1.00 95.69 316 ALA A C 1
ATOM 2554 O O . ALA A 1 316 ? -25.395 -5.968 19.584 1.00 95.69 316 ALA A O 1
ATOM 2555 N N . ALA A 1 317 ? -23.427 -5.078 20.185 1.00 96.56 317 ALA A N 1
ATOM 2556 C CA . ALA A 1 317 ? -22.663 -5.706 19.111 1.00 96.56 317 ALA A CA 1
ATOM 2557 C C . ALA A 1 317 ? -22.555 -7.230 19.280 1.00 96.56 317 ALA A C 1
ATOM 2559 O O . ALA A 1 317 ? -22.592 -7.954 18.289 1.00 96.56 317 ALA A O 1
ATOM 2560 N N . ASN A 1 318 ? -22.399 -7.701 20.523 1.00 95.06 318 ASN A N 1
ATOM 2561 C CA . ASN A 1 318 ? -22.315 -9.115 20.900 1.00 95.06 318 ASN A CA 1
ATOM 2562 C C . ASN A 1 318 ? -21.330 -9.952 20.049 1.00 95.06 318 ASN A C 1
ATOM 2564 O O . ASN A 1 318 ? -21.566 -11.120 19.744 1.00 95.06 318 ASN A O 1
ATOM 2568 N N . VAL A 1 319 ? -20.198 -9.359 19.660 1.00 94.44 319 VAL A N 1
ATOM 2569 C CA . VAL A 1 319 ? -19.155 -10.030 18.869 1.00 94.44 319 VAL A CA 1
ATOM 2570 C C . VAL A 1 319 ? -18.132 -10.639 19.821 1.00 94.44 319 VAL A C 1
ATOM 2572 O O . VAL A 1 319 ? -17.232 -9.941 20.289 1.00 94.44 319 VAL A O 1
ATOM 2575 N N . GLN A 1 320 ? -18.260 -11.925 20.142 1.00 91.19 320 GLN A N 1
ATOM 2576 C CA . GLN A 1 320 ? -17.369 -12.599 21.093 1.00 91.19 320 GLN A CA 1
ATOM 2577 C C . GLN A 1 320 ? -16.090 -13.144 20.429 1.00 91.19 320 GLN A C 1
ATOM 2579 O O . GLN A 1 320 ? -16.160 -13.621 19.298 1.00 91.19 320 GLN A O 1
ATOM 2584 N N . PRO A 1 321 ? -14.916 -13.083 21.097 1.00 93.94 321 PRO A N 1
ATOM 2585 C CA . PRO A 1 321 ? -14.662 -12.521 22.435 1.00 93.94 321 PRO A CA 1
ATOM 2586 C C . PRO A 1 321 ? -14.403 -10.998 22.442 1.00 93.94 321 PRO A C 1
ATOM 2588 O O . PRO A 1 321 ? -14.210 -10.403 23.502 1.00 93.94 321 PRO A O 1
ATOM 2591 N N . ALA A 1 322 ? -14.375 -10.348 21.273 1.00 95.31 322 ALA A N 1
ATOM 2592 C CA . ALA A 1 322 ? -13.949 -8.954 21.113 1.00 95.31 322 ALA A CA 1
ATOM 2593 C C . ALA A 1 322 ? -14.763 -7.949 21.951 1.00 95.31 322 ALA A C 1
ATOM 2595 O O . ALA A 1 322 ? -14.195 -7.038 22.551 1.00 95.31 322 ALA A O 1
ATOM 2596 N N . SER A 1 323 ? -16.081 -8.129 22.034 1.00 96.62 323 SER A N 1
ATOM 2597 C CA . SER A 1 323 ? -16.970 -7.283 22.835 1.00 96.62 323 SER A CA 1
ATOM 2598 C C . SER A 1 323 ? -16.683 -7.420 24.330 1.00 96.62 323 SER A C 1
ATOM 2600 O O . SER A 1 323 ? -16.647 -6.418 25.036 1.00 96.62 323 SER A O 1
ATOM 2602 N N . THR A 1 324 ? -16.392 -8.628 24.819 1.00 96.75 324 THR A N 1
ATOM 2603 C CA . THR A 1 324 ? -16.056 -8.854 26.235 1.00 96.75 324 THR A CA 1
ATOM 2604 C C . THR A 1 324 ? -14.713 -8.235 26.616 1.00 96.75 324 THR A C 1
ATOM 2606 O O . THR A 1 324 ? -14.592 -7.664 27.705 1.00 96.75 324 THR A O 1
ATOM 2609 N N . TRP A 1 325 ? -13.728 -8.255 25.711 1.00 97.50 325 TRP A N 1
ATOM 2610 C CA . TRP A 1 325 ? -12.481 -7.507 25.899 1.00 97.50 325 TRP A CA 1
ATOM 2611 C C . TRP A 1 325 ? -12.733 -6.000 25.993 1.00 97.50 325 TRP A C 1
ATOM 2613 O O . TRP A 1 325 ? -12.302 -5.367 26.956 1.00 97.50 325 TRP A O 1
ATOM 2623 N N . GLY A 1 326 ? -13.512 -5.446 25.059 1.00 97.81 326 GLY A N 1
ATOM 2624 C CA . GLY A 1 326 ? -13.875 -4.027 25.058 1.00 97.81 326 GLY A CA 1
ATOM 2625 C C . GLY A 1 326 ? -14.626 -3.588 26.321 1.00 97.81 326 GLY A C 1
ATOM 2626 O O . GLY A 1 326 ? -14.291 -2.562 26.918 1.00 97.81 326 GLY A O 1
ATOM 2627 N N . VAL A 1 327 ? -15.594 -4.389 26.788 1.00 98.44 327 VAL A N 1
ATOM 2628 C CA . VAL A 1 327 ? -16.309 -4.146 28.054 1.00 98.44 327 VAL A CA 1
ATOM 2629 C C . VAL A 1 327 ? -15.347 -4.188 29.238 1.00 98.44 327 VAL A C 1
ATOM 2631 O O . VAL A 1 327 ? -15.398 -3.302 30.089 1.00 98.44 327 VAL A O 1
ATOM 2634 N N . THR A 1 328 ? -14.457 -5.182 29.293 1.00 98.19 328 THR A N 1
ATOM 2635 C CA . THR A 1 328 ? -13.447 -5.299 30.356 1.00 98.19 328 THR A CA 1
ATOM 2636 C C . THR A 1 328 ? -12.584 -4.044 30.432 1.00 98.19 328 THR A C 1
ATOM 2638 O O . THR A 1 328 ? -12.448 -3.467 31.510 1.00 98.19 328 THR A O 1
ATOM 2641 N N . ASP A 1 329 ? -12.049 -3.580 29.303 1.00 98.12 329 ASP A N 1
ATOM 2642 C CA . ASP A 1 329 ? -11.192 -2.393 29.266 1.00 98.12 329 ASP A CA 1
ATOM 2643 C C . ASP A 1 329 ? -11.943 -1.120 29.686 1.00 98.12 329 ASP A C 1
ATOM 2645 O O . ASP A 1 329 ? -11.412 -0.312 30.450 1.00 98.12 329 ASP A O 1
ATOM 2649 N N . CYS A 1 330 ? -13.205 -0.966 29.272 1.00 98.62 330 CYS A N 1
ATOM 2650 C CA . CYS A 1 330 ? -14.050 0.147 29.714 1.00 98.62 330 CYS A CA 1
ATOM 2651 C C . CYS A 1 330 ? -14.325 0.100 31.227 1.00 98.62 330 CYS A C 1
ATOM 2653 O O . CYS A 1 330 ? -14.264 1.128 31.899 1.00 98.62 330 CYS A O 1
ATOM 2655 N N . LEU A 1 331 ? -14.587 -1.083 31.793 1.00 98.56 331 LEU A N 1
ATOM 2656 C CA . LEU A 1 331 ? -14.798 -1.251 33.236 1.00 98.56 331 LEU A CA 1
ATOM 2657 C C . LEU A 1 331 ? -13.533 -0.939 34.044 1.00 98.56 331 LEU A C 1
ATOM 2659 O O . LEU A 1 331 ? -13.633 -0.342 35.115 1.00 98.56 331 LEU A O 1
ATOM 2663 N N . VAL A 1 332 ? -12.352 -1.312 33.538 1.00 98.25 332 VAL A N 1
ATOM 2664 C CA . VAL A 1 332 ? -11.064 -0.944 34.148 1.00 98.25 332 VAL A CA 1
ATOM 2665 C C . VAL A 1 332 ? -10.873 0.571 34.132 1.00 98.25 332 VAL A C 1
ATOM 2667 O O . VAL A 1 332 ? -10.521 1.135 35.166 1.00 98.25 332 VAL A O 1
ATOM 2670 N N . ALA A 1 333 ? -11.158 1.238 33.010 1.00 97.88 333 ALA A N 1
ATOM 2671 C CA . ALA A 1 333 ? -11.063 2.696 32.904 1.00 97.88 333 ALA A CA 1
ATOM 2672 C C . ALA A 1 333 ? -12.015 3.419 33.877 1.00 97.88 333 ALA A C 1
ATOM 2674 O O . ALA A 1 333 ? -11.637 4.405 34.505 1.00 97.88 333 ALA A O 1
ATOM 2675 N N . LEU A 1 334 ? -13.213 2.866 34.088 1.00 98.06 334 LEU A N 1
ATOM 2676 C CA . LEU A 1 334 ? -14.183 3.329 35.089 1.00 98.06 334 LEU A CA 1
ATOM 2677 C C . LEU A 1 334 ? -13.833 2.918 36.532 1.00 98.06 334 LEU A C 1
ATOM 2679 O O . LEU A 1 334 ? -14.629 3.140 37.444 1.00 98.06 334 LEU A O 1
ATOM 2683 N N . LYS A 1 335 ? -12.675 2.282 36.759 1.00 97.94 335 LYS A N 1
ATOM 2684 C CA . LYS A 1 335 ? -12.227 1.739 38.055 1.00 97.94 335 LYS A CA 1
ATOM 2685 C C . LYS A 1 335 ? -13.195 0.722 38.681 1.00 97.94 335 LYS A C 1
ATOM 2687 O O . LYS A 1 335 ? -13.115 0.420 39.870 1.00 97.94 335 LYS A O 1
ATOM 2692 N N . GLN A 1 336 ? -14.080 0.119 37.886 1.00 98.25 336 GLN A N 1
ATOM 2693 C CA . GLN A 1 336 ? -15.012 -0.930 38.310 1.00 98.25 336 GLN A CA 1
ATOM 2694 C C . GLN A 1 336 ? -14.328 -2.308 38.277 1.00 98.25 336 GLN A C 1
ATOM 2696 O O . GLN A 1 336 ? -14.818 -3.259 37.666 1.00 98.25 336 GLN A O 1
ATOM 2701 N N . TYR A 1 337 ? -13.176 -2.425 38.945 1.00 98.06 337 TYR A N 1
ATOM 2702 C CA . TYR A 1 337 ? -12.265 -3.569 38.829 1.00 98.06 337 TYR A CA 1
ATOM 2703 C C . TYR A 1 337 ? -12.916 -4.913 39.169 1.00 98.06 337 TYR A C 1
ATOM 2705 O O . TYR A 1 337 ? -12.691 -5.900 38.477 1.00 98.06 337 TYR A O 1
ATOM 2713 N N . GLY A 1 338 ? -13.777 -4.954 40.191 1.00 97.31 338 GLY A N 1
ATOM 2714 C CA . GLY A 1 338 ? -14.495 -6.177 40.557 1.00 97.31 338 GLY A CA 1
ATOM 2715 C C . GLY A 1 338 ? -15.417 -6.686 39.445 1.00 97.31 338 GLY A C 1
ATOM 2716 O O . GLY A 1 338 ? -15.500 -7.892 39.222 1.00 97.31 338 GLY A O 1
ATOM 2717 N N . LYS A 1 339 ? -16.070 -5.778 38.705 1.00 97.88 339 LYS A N 1
ATOM 2718 C CA . LYS A 1 339 ? -16.869 -6.151 37.531 1.00 97.88 339 LYS A CA 1
ATOM 2719 C C . LYS A 1 339 ? -15.972 -6.557 36.367 1.00 97.88 339 LYS A C 1
ATOM 2721 O O . LYS A 1 339 ? -16.262 -7.556 35.728 1.00 97.88 339 LYS A O 1
ATOM 2726 N N . ALA A 1 340 ? -14.873 -5.836 36.133 1.00 98.06 340 ALA A N 1
ATOM 2727 C CA . ALA A 1 340 ? -13.919 -6.164 35.073 1.00 98.06 340 ALA A CA 1
ATOM 2728 C C . ALA A 1 340 ? -13.360 -7.590 35.221 1.00 98.06 340 ALA A C 1
ATOM 2730 O O . ALA A 1 340 ? -13.339 -8.335 34.245 1.00 98.06 340 ALA A O 1
ATOM 2731 N N . VAL A 1 341 ? -12.989 -7.995 36.445 1.00 98.00 341 VAL A N 1
ATOM 2732 C CA . VAL A 1 341 ? -12.544 -9.367 36.744 1.00 98.00 341 VAL A CA 1
ATOM 2733 C C . VAL A 1 341 ? -13.632 -10.387 36.408 1.00 98.00 341 VAL A C 1
ATOM 2735 O O . VAL A 1 341 ? -13.363 -11.331 35.672 1.00 98.00 341 VAL A O 1
ATOM 2738 N N . LYS A 1 342 ? -14.867 -10.184 36.885 1.00 96.94 342 LYS A N 1
ATOM 2739 C CA . LYS A 1 342 ? -15.981 -11.107 36.599 1.00 96.94 342 LYS A CA 1
ATOM 2740 C C . LYS A 1 342 ? -16.256 -11.232 35.099 1.00 96.94 342 LYS A C 1
ATOM 2742 O O . LYS A 1 342 ? -16.461 -12.335 34.604 1.00 96.94 342 LYS A O 1
ATOM 2747 N N . THR A 1 343 ? -16.240 -10.112 34.379 1.00 96.69 343 THR A N 1
ATOM 2748 C CA . THR A 1 343 ? -16.472 -10.075 32.931 1.00 96.69 343 THR A CA 1
ATOM 2749 C C . THR A 1 343 ? -15.405 -10.860 32.173 1.00 96.69 343 THR A C 1
ATOM 2751 O O . THR A 1 343 ? -15.744 -11.701 31.344 1.00 96.69 343 THR A O 1
ATOM 2754 N N . VAL A 1 344 ? -14.121 -10.625 32.464 1.00 95.88 344 VAL A N 1
ATOM 2755 C CA . VAL A 1 344 ? -13.033 -11.288 31.734 1.00 95.88 344 VAL A CA 1
ATOM 2756 C C . VAL A 1 344 ? -12.903 -12.767 32.096 1.00 95.88 344 VAL A C 1
ATOM 2758 O O . VAL A 1 344 ? -12.590 -13.568 31.225 1.00 95.88 344 VAL A O 1
ATOM 2761 N N . GLN A 1 345 ? -13.223 -13.162 33.332 1.00 93.88 345 GLN A N 1
ATOM 2762 C CA . GLN A 1 345 ? -13.269 -14.576 33.732 1.00 93.88 345 GLN A CA 1
ATOM 2763 C C . GLN A 1 345 ? -14.265 -15.388 32.896 1.00 93.88 345 GLN A C 1
ATOM 2765 O O . GLN A 1 345 ? -14.020 -16.561 32.628 1.00 93.88 345 GLN A O 1
ATOM 2770 N N . GLY A 1 346 ? -15.346 -14.765 32.411 1.00 90.56 346 GLY A N 1
ATOM 2771 C CA . GLY A 1 346 ? -16.278 -15.411 31.483 1.00 90.56 346 GLY A CA 1
ATOM 2772 C C . GLY A 1 346 ? -15.605 -15.929 30.205 1.00 90.56 346 GLY A C 1
ATOM 2773 O O . GLY A 1 346 ? -16.052 -16.929 29.644 1.00 90.56 346 GLY A O 1
ATOM 2774 N N . LEU A 1 347 ? -14.492 -15.319 29.778 1.00 92.94 347 LEU A N 1
ATOM 2775 C CA . LEU A 1 347 ? -13.725 -15.753 28.606 1.00 92.94 347 LEU A CA 1
ATOM 2776 C C . LEU A 1 347 ? -12.907 -17.026 28.835 1.00 92.94 347 LEU A C 1
ATOM 2778 O O . LEU A 1 347 ? -12.486 -17.639 27.857 1.00 92.94 347 LEU A O 1
ATOM 2782 N N . GLU A 1 348 ? -12.715 -17.472 30.081 1.00 87.12 348 GLU A N 1
ATOM 2783 C CA . GLU A 1 348 ? -12.069 -18.765 30.346 1.00 87.12 348 GLU A CA 1
ATOM 2784 C C . GLU A 1 348 ? -12.879 -19.930 29.752 1.00 87.12 348 GLU A C 1
ATOM 2786 O O . GLU A 1 348 ? -12.298 -20.915 29.302 1.00 87.12 348 GLU A O 1
ATOM 2791 N N . SER A 1 349 ? -14.206 -19.779 29.638 1.00 87.50 349 SER A N 1
ATOM 2792 C CA . SER A 1 349 ? -15.092 -20.776 29.016 1.00 87.50 349 SER A CA 1
ATOM 2793 C C . SER A 1 349 ? -14.889 -20.954 27.504 1.00 87.50 349 SER A C 1
ATOM 2795 O O . SER A 1 349 ? -15.264 -21.990 26.963 1.00 87.50 349 SER A O 1
ATOM 2797 N N . VAL A 1 350 ? -14.266 -19.983 26.821 1.00 87.19 350 VAL A N 1
ATOM 2798 C CA . VAL A 1 350 ? -13.941 -20.069 25.382 1.00 87.19 350 VAL A CA 1
ATOM 2799 C C . VAL A 1 350 ? -12.814 -21.080 25.129 1.00 87.19 350 VAL A C 1
ATOM 2801 O O . VAL A 1 350 ? -12.734 -21.666 24.052 1.00 87.19 350 VAL A O 1
ATOM 2804 N N . GLY A 1 351 ? -11.957 -21.314 26.127 1.00 86.25 351 GLY A N 1
ATOM 2805 C CA . GLY A 1 351 ? -10.847 -22.258 26.046 1.00 86.25 351 GLY A CA 1
ATOM 2806 C C . GLY A 1 351 ? -9.629 -21.752 25.262 1.00 86.25 351 GLY A C 1
ATOM 2807 O O . GLY A 1 351 ? -9.561 -20.615 24.783 1.00 86.25 351 GLY A O 1
ATOM 2808 N N . GLY A 1 352 ? -8.616 -22.617 25.175 1.00 88.00 352 GLY A N 1
ATOM 2809 C CA . GLY A 1 352 ? -7.381 -22.371 24.430 1.00 88.00 352 GLY A CA 1
ATOM 2810 C C . GLY A 1 352 ? -6.634 -21.100 24.857 1.00 88.00 352 GLY A C 1
ATOM 2811 O O . GLY A 1 352 ? -6.569 -20.744 26.034 1.00 88.00 352 GLY A O 1
ATOM 2812 N N . ASN A 1 353 ? -6.064 -20.400 23.875 1.00 91.88 353 ASN A N 1
ATOM 2813 C CA . ASN A 1 353 ? -5.283 -19.182 24.105 1.00 91.88 353 ASN A CA 1
ATOM 2814 C C . ASN A 1 353 ? -6.119 -18.036 24.710 1.00 91.88 353 ASN A C 1
ATOM 2816 O O . ASN A 1 353 ? -5.599 -17.242 25.491 1.00 91.88 353 ASN A O 1
ATOM 2820 N N . THR A 1 354 ? -7.417 -17.954 24.398 1.00 93.56 354 THR A N 1
ATOM 2821 C CA . THR A 1 354 ? -8.306 -16.926 24.964 1.00 93.56 354 THR A CA 1
ATOM 2822 C C . THR A 1 354 ? -8.457 -17.087 26.476 1.00 93.56 354 THR A C 1
ATOM 2824 O O . THR A 1 354 ? -8.408 -16.090 27.194 1.00 93.56 354 THR A O 1
ATOM 2827 N N . ALA A 1 355 ? -8.548 -18.323 26.972 1.00 94.31 355 ALA A N 1
ATOM 2828 C CA . ALA A 1 355 ? -8.627 -18.595 28.405 1.00 94.31 355 ALA A CA 1
ATOM 2829 C C . ALA A 1 355 ? -7.328 -18.220 29.147 1.00 94.31 355 ALA A C 1
ATOM 2831 O O . ALA A 1 355 ? -7.378 -17.579 30.198 1.00 94.31 355 ALA A O 1
ATOM 2832 N N . ALA A 1 356 ? -6.162 -18.521 28.562 1.00 95.44 356 ALA A N 1
ATOM 2833 C CA . ALA A 1 356 ? -4.867 -18.114 29.117 1.00 95.44 356 ALA A CA 1
ATOM 2834 C C . ALA A 1 356 ? -4.712 -16.580 29.163 1.00 95.44 356 ALA A C 1
ATOM 2836 O O . ALA A 1 356 ? -4.287 -16.018 30.175 1.00 95.44 356 ALA A O 1
ATOM 2837 N N . GLN A 1 357 ? -5.114 -15.884 28.092 1.00 96.56 357 GLN A N 1
ATOM 2838 C CA . GLN A 1 357 ? -5.143 -14.417 28.042 1.00 96.56 357 GLN A CA 1
ATOM 2839 C C . GLN A 1 357 ? -6.084 -13.820 29.092 1.00 96.56 357 GLN A C 1
ATOM 2841 O O . GLN A 1 357 ? -5.731 -12.831 29.734 1.00 96.56 357 GLN A O 1
ATOM 2846 N N . ALA A 1 358 ? -7.261 -14.417 29.290 1.00 97.00 358 ALA A N 1
ATOM 2847 C CA . ALA A 1 358 ? -8.234 -13.967 30.280 1.00 97.00 358 ALA A CA 1
ATOM 2848 C C . ALA A 1 358 ? -7.675 -14.072 31.700 1.00 97.00 358 ALA A C 1
ATOM 2850 O O . ALA A 1 358 ? -7.700 -13.089 32.444 1.00 97.00 358 ALA A O 1
ATOM 2851 N N . ALA A 1 359 ? -7.081 -15.216 32.040 1.00 96.50 359 ALA A N 1
ATOM 2852 C CA . ALA A 1 359 ? -6.489 -15.442 33.351 1.00 96.50 359 ALA A CA 1
ATOM 2853 C C . ALA A 1 359 ? -5.331 -14.474 33.653 1.00 96.50 359 ALA A C 1
ATOM 2855 O O . ALA A 1 359 ? -5.229 -13.982 34.780 1.00 96.50 359 ALA A O 1
ATOM 2856 N N . LEU A 1 360 ? -4.496 -14.146 32.658 1.00 97.31 360 LEU A N 1
ATOM 2857 C CA . LEU A 1 360 ? -3.445 -13.135 32.814 1.00 97.31 360 LEU A CA 1
ATOM 2858 C C . LEU A 1 360 ? -4.024 -11.716 32.941 1.00 97.31 360 LEU A C 1
ATOM 2860 O O . LEU A 1 360 ? -3.577 -10.945 33.791 1.00 97.31 360 LEU A O 1
ATOM 2864 N N . LYS A 1 361 ? -5.067 -11.375 32.172 1.00 97.88 361 LYS A N 1
ATOM 2865 C CA . LYS A 1 361 ? -5.746 -10.074 32.283 1.00 97.88 361 LYS A CA 1
ATOM 2866 C C . LYS A 1 361 ? -6.361 -9.866 33.671 1.00 97.88 361 LYS A C 1
ATOM 2868 O O . LYS A 1 361 ? -6.341 -8.745 34.172 1.00 97.88 361 LYS A O 1
ATOM 2873 N N . VAL A 1 362 ? -6.867 -10.913 34.331 1.00 98.12 362 VAL A N 1
ATOM 2874 C CA . VAL A 1 362 ? -7.310 -10.821 35.738 1.00 98.12 362 VAL A CA 1
ATOM 2875 C C . VAL A 1 362 ? -6.158 -10.373 36.644 1.00 98.12 362 VAL A C 1
ATOM 2877 O O . VAL A 1 362 ? -6.349 -9.478 37.469 1.00 98.12 362 VAL A O 1
ATOM 2880 N N . ALA A 1 363 ? -4.957 -10.935 36.464 1.00 97.69 363 ALA A N 1
ATOM 2881 C CA . ALA A 1 363 ? -3.776 -10.518 37.219 1.00 97.69 363 ALA A CA 1
ATOM 2882 C C . ALA A 1 363 ? -3.419 -9.048 36.934 1.00 97.69 363 ALA A C 1
ATOM 2884 O O . ALA A 1 363 ? -3.184 -8.290 37.874 1.00 97.69 363 ALA A O 1
ATOM 2885 N N . ASP A 1 364 ? -3.486 -8.607 35.671 1.00 98.00 364 ASP A N 1
ATOM 2886 C CA . ASP A 1 364 ? -3.296 -7.194 35.308 1.00 98.00 364 ASP A CA 1
ATOM 2887 C C . ASP A 1 364 ? -4.293 -6.262 36.008 1.00 98.00 364 ASP A C 1
ATOM 2889 O O . ASP A 1 364 ? -3.921 -5.178 36.459 1.00 98.00 364 ASP A O 1
ATOM 2893 N N . ILE A 1 365 ? -5.558 -6.667 36.131 1.00 98.31 365 ILE A N 1
ATOM 2894 C CA . ILE A 1 365 ? -6.575 -5.870 36.827 1.00 98.31 365 ILE A CA 1
ATOM 2895 C C . ILE A 1 365 ? -6.264 -5.791 38.329 1.00 98.31 365 ILE A C 1
ATOM 2897 O O . ILE A 1 365 ? -6.403 -4.722 38.933 1.00 98.31 365 ILE A O 1
ATOM 2901 N N . TYR A 1 366 ? -5.808 -6.883 38.949 1.00 98.25 366 TYR A N 1
ATOM 2902 C CA . TYR A 1 366 ? -5.364 -6.852 40.346 1.00 98.25 366 TYR A CA 1
ATOM 2903 C C . TYR A 1 366 ? -4.142 -5.960 40.547 1.00 98.25 366 TYR A C 1
ATOM 2905 O O . TYR A 1 366 ? -4.122 -5.196 41.512 1.00 98.25 366 TYR A O 1
ATOM 2913 N N . ARG A 1 367 ? -3.199 -5.969 39.603 1.00 97.25 367 ARG A N 1
ATOM 2914 C CA . ARG A 1 367 ? -2.044 -5.067 39.598 1.00 97.25 367 ARG A CA 1
ATOM 2915 C C . ARG A 1 367 ? -2.465 -3.600 39.550 1.00 97.25 367 ARG A C 1
ATOM 2917 O O . ARG A 1 367 ? -2.063 -2.812 40.398 1.00 97.25 367 ARG A O 1
ATOM 2924 N N . ILE A 1 368 ? -3.318 -3.235 38.587 1.00 96.88 368 ILE A N 1
ATOM 2925 C CA . ILE A 1 368 ? -3.808 -1.855 38.392 1.00 96.88 368 ILE A CA 1
ATOM 2926 C C . ILE A 1 368 ? -4.633 -1.372 39.594 1.00 96.88 368 ILE A C 1
ATOM 2928 O O . ILE A 1 368 ? -4.619 -0.190 39.927 1.00 96.88 368 ILE A O 1
ATOM 2932 N N . SER A 1 369 ? -5.339 -2.283 40.266 1.00 97.00 369 SER A N 1
ATOM 2933 C CA . SER A 1 369 ? -6.117 -1.982 41.472 1.00 97.00 369 SER A CA 1
ATOM 2934 C C . SER A 1 369 ? -5.327 -2.116 42.781 1.00 97.00 369 SER A C 1
ATOM 2936 O O . SER A 1 369 ? -5.933 -2.094 43.852 1.00 97.00 369 SER A O 1
ATOM 2938 N N . SER A 1 370 ? -3.997 -2.254 42.713 1.00 95.81 370 SER A N 1
ATOM 2939 C CA . SER A 1 370 ? -3.087 -2.370 43.863 1.00 95.81 370 SER A CA 1
ATOM 2940 C C . SER A 1 370 ? -3.385 -3.547 44.809 1.00 95.81 370 SER A C 1
ATOM 2942 O O . SER A 1 370 ? -3.040 -3.520 45.988 1.00 95.81 370 SER A O 1
ATOM 2944 N N . GLN A 1 371 ? -3.996 -4.622 44.305 1.00 95.62 371 GLN A N 1
ATOM 2945 C CA . GLN A 1 371 ? -4.328 -5.833 45.063 1.00 95.62 371 GLN A CA 1
ATOM 2946 C C . GLN A 1 371 ? -3.235 -6.907 44.911 1.00 95.62 371 GLN A C 1
ATOM 2948 O O . GLN A 1 371 ? -3.501 -8.015 44.442 1.00 95.62 371 GLN A O 1
ATOM 2953 N N . LYS A 1 372 ? -2.003 -6.593 45.340 1.00 93.44 372 LYS A N 1
ATOM 2954 C CA . LYS A 1 372 ? -0.795 -7.421 45.115 1.00 93.44 372 LYS A CA 1
ATOM 2955 C C . LYS A 1 372 ? -0.950 -8.893 45.526 1.00 93.44 372 LYS A C 1
ATOM 2957 O O . LYS A 1 372 ? -0.523 -9.785 44.801 1.00 93.44 372 LYS A O 1
ATOM 2962 N N . GLY A 1 373 ? -1.600 -9.177 46.658 1.00 94.50 373 GLY A N 1
ATOM 2963 C CA . GLY A 1 373 ? -1.824 -10.562 47.101 1.00 94.50 373 GLY A CA 1
ATOM 2964 C C . GLY A 1 373 ? -2.706 -11.373 46.139 1.00 94.50 373 GLY A C 1
ATOM 2965 O O . GLY A 1 373 ? -2.426 -12.541 45.860 1.00 94.50 373 GLY A O 1
ATOM 2966 N N . LYS A 1 374 ? -3.743 -10.740 45.575 1.00 97.00 374 LYS A N 1
ATOM 2967 C CA . LYS A 1 374 ? -4.626 -11.378 44.588 1.00 97.00 374 LYS A CA 1
ATOM 2968 C C . LYS A 1 374 ? -3.949 -11.519 43.233 1.00 97.00 374 LYS A C 1
ATOM 2970 O O . LYS A 1 374 ? -4.120 -12.545 42.586 1.00 97.00 374 LYS A O 1
ATOM 2975 N N . GLU A 1 375 ? -3.148 -10.532 42.840 1.00 97.12 375 GLU A N 1
ATOM 2976 C CA . GLU A 1 375 ? -2.309 -10.617 41.645 1.00 97.12 375 GLU A CA 1
ATOM 2977 C C . GLU A 1 375 ? -1.378 -11.833 41.710 1.00 97.12 375 GLU A C 1
ATOM 2979 O O . GLU A 1 375 ? -1.443 -12.685 40.831 1.00 97.12 375 GLU A O 1
ATOM 2984 N N . VAL A 1 376 ? -0.579 -11.970 42.776 1.00 96.19 376 VAL A N 1
ATOM 2985 C CA . VAL A 1 376 ? 0.352 -13.101 42.948 1.00 96.19 376 VAL A CA 1
ATOM 2986 C C . VAL A 1 376 ? -0.380 -14.443 42.912 1.00 96.19 376 VAL A C 1
ATOM 2988 O O . VAL A 1 376 ? 0.070 -15.382 42.255 1.00 96.19 376 VAL A O 1
ATOM 2991 N N . THR A 1 377 ? -1.533 -14.531 43.581 1.00 96.19 377 THR A N 1
ATOM 2992 C CA . THR A 1 377 ? -2.369 -15.741 43.568 1.00 96.19 377 THR A CA 1
ATOM 2993 C C . THR A 1 377 ? -2.835 -16.076 42.150 1.00 96.19 377 THR A C 1
ATOM 2995 O O . THR A 1 377 ? -2.735 -17.223 41.720 1.00 96.19 377 THR A O 1
ATOM 2998 N N . GLN A 1 378 ? -3.288 -15.075 41.394 1.00 97.06 378 GLN A N 1
ATOM 2999 C CA . GLN A 1 378 ? -3.734 -15.260 40.018 1.00 97.06 378 GLN A CA 1
ATOM 3000 C C . GLN A 1 378 ? -2.580 -15.641 39.079 1.00 97.06 378 GLN A C 1
ATOM 3002 O O . GLN A 1 378 ? -2.756 -16.518 38.239 1.00 97.06 378 GLN A O 1
ATOM 3007 N N . LEU A 1 379 ? -1.394 -15.044 39.226 1.00 96.88 379 LEU A N 1
ATOM 3008 C CA . LEU A 1 379 ? -0.217 -15.401 38.424 1.00 96.88 379 LEU A CA 1
ATOM 3009 C C . LEU A 1 379 ? 0.182 -16.868 38.636 1.00 96.88 379 LEU A C 1
ATOM 3011 O O . LEU A 1 379 ? 0.444 -17.575 37.667 1.00 96.88 379 LEU A O 1
ATOM 3015 N N . ARG A 1 380 ? 0.135 -17.365 39.881 1.00 95.19 380 ARG A N 1
ATOM 3016 C CA . ARG A 1 380 ? 0.342 -18.795 40.172 1.00 95.19 380 ARG A CA 1
ATOM 3017 C C . ARG A 1 380 ? -0.707 -19.678 39.494 1.00 95.19 380 ARG A C 1
ATOM 3019 O O . ARG A 1 380 ? -0.362 -20.718 38.944 1.00 95.19 380 ARG A O 1
ATOM 3026 N N . LEU A 1 381 ? -1.973 -19.253 39.476 1.00 94.88 381 LEU A N 1
ATOM 3027 C CA . LEU A 1 381 ? -3.024 -19.975 38.750 1.00 94.88 381 LEU A CA 1
ATOM 3028 C C . LEU A 1 381 ? -2.756 -20.030 37.241 1.00 94.88 381 LEU A C 1
ATOM 3030 O O . LEU A 1 381 ? -3.035 -21.059 36.630 1.00 94.88 381 LEU A O 1
ATOM 3034 N N . VAL A 1 382 ? -2.202 -18.969 36.643 1.00 95.31 382 VAL A N 1
ATOM 3035 C CA . VAL A 1 382 ? -1.821 -18.963 35.220 1.00 95.31 382 VAL A CA 1
ATOM 3036 C C . VAL A 1 382 ? -0.744 -20.015 34.937 1.00 95.31 382 VAL A C 1
ATOM 3038 O O . VAL A 1 382 ? -0.909 -20.775 33.984 1.00 95.31 382 VAL A O 1
ATOM 3041 N N . LEU A 1 383 ? 0.295 -20.108 35.779 1.00 94.50 383 LEU A N 1
ATOM 3042 C CA . LEU A 1 383 ? 1.354 -21.122 35.644 1.00 94.50 383 LEU A CA 1
ATOM 3043 C C . LEU A 1 383 ? 0.791 -22.548 35.677 1.00 94.50 383 LEU A C 1
ATOM 3045 O O . LEU A 1 383 ? 1.111 -23.368 34.821 1.00 94.50 383 LEU A O 1
ATOM 3049 N N . VAL A 1 384 ? -0.091 -22.827 36.641 1.00 93.88 384 VAL A N 1
ATOM 3050 C CA . VAL A 1 384 ? -0.658 -24.170 36.842 1.00 93.88 384 VAL A CA 1
ATOM 3051 C C . VAL A 1 384 ? -1.648 -24.544 35.738 1.00 93.88 384 VAL A C 1
ATOM 3053 O O . VAL A 1 384 ? -1.635 -25.672 35.253 1.00 93.88 384 VAL A O 1
ATOM 3056 N N . ARG A 1 385 ? -2.530 -23.620 35.339 1.00 92.81 385 ARG A N 1
ATOM 3057 C CA . ARG A 1 385 ? -3.603 -23.917 34.375 1.00 92.81 385 ARG A CA 1
ATOM 3058 C C . ARG A 1 385 ? -3.134 -23.888 32.924 1.00 92.81 385 ARG A C 1
ATOM 3060 O O . ARG A 1 385 ? -3.707 -24.594 32.099 1.00 92.81 385 ARG A O 1
ATOM 3067 N N . TYR A 1 386 ? -2.122 -23.081 32.601 1.00 94.06 386 TYR A N 1
ATOM 3068 C CA . TYR A 1 386 ? -1.700 -22.838 31.218 1.00 94.06 386 TYR A CA 1
ATOM 3069 C C . TYR A 1 386 ? -0.177 -22.950 31.015 1.00 94.06 386 TYR A C 1
ATOM 3071 O O . TYR A 1 386 ? 0.398 -22.081 30.352 1.00 94.06 386 TYR A O 1
ATOM 3079 N N . PRO A 1 387 ? 0.491 -24.018 31.495 1.00 91.69 387 PRO A N 1
ATOM 3080 C CA . PRO A 1 387 ? 1.955 -24.092 31.611 1.00 91.69 387 PRO A CA 1
ATOM 3081 C C . PRO A 1 387 ? 2.711 -23.955 30.279 1.00 91.69 387 PRO A C 1
ATOM 3083 O O . PRO A 1 387 ? 3.853 -23.510 30.255 1.00 91.69 387 PRO A O 1
ATOM 3086 N N . LYS A 1 388 ? 2.074 -24.305 29.153 1.00 91.88 388 LYS A N 1
ATOM 3087 C CA . LYS A 1 388 ? 2.663 -24.244 27.800 1.00 91.88 388 LYS A CA 1
ATOM 3088 C C . LYS A 1 388 ? 2.328 -22.952 27.034 1.00 91.88 388 LYS A C 1
ATOM 3090 O O . LYS A 1 388 ? 2.602 -22.858 25.842 1.00 91.88 388 LYS A O 1
ATOM 3095 N N . SER A 1 389 ? 1.681 -21.978 27.676 1.00 94.00 389 SER A N 1
ATOM 3096 C CA . SER A 1 389 ? 1.271 -20.718 27.040 1.00 94.00 389 SER A CA 1
ATOM 3097 C C . SER A 1 389 ? 2.323 -19.620 27.208 1.00 94.00 389 SER A C 1
ATOM 3099 O O . SER A 1 389 ? 3.031 -19.575 28.213 1.00 94.00 389 SER A O 1
ATOM 3101 N N . GLY A 1 390 ? 2.366 -18.659 26.280 1.00 93.50 390 GLY A N 1
ATOM 3102 C CA . GLY A 1 390 ? 3.192 -17.457 26.457 1.00 93.50 390 GLY A CA 1
ATOM 3103 C C . GLY A 1 390 ? 2.781 -16.628 27.684 1.00 93.50 390 GLY A C 1
ATOM 3104 O O . GLY A 1 390 ? 3.615 -15.968 28.296 1.00 93.50 390 GLY A O 1
ATOM 3105 N N . GLN A 1 391 ? 1.511 -16.706 28.097 1.00 96.56 391 GLN A N 1
ATOM 3106 C CA . GLN A 1 391 ? 1.012 -16.064 29.315 1.00 96.56 391 GLN A CA 1
ATOM 3107 C C . GLN A 1 391 ? 1.602 -16.685 30.586 1.00 96.56 391 GLN A C 1
ATOM 3109 O O . GLN A 1 391 ? 1.791 -15.969 31.566 1.00 96.56 391 GLN A O 1
ATOM 3114 N N . SER A 1 392 ? 1.932 -17.980 30.570 1.00 94.62 392 SER A N 1
ATOM 3115 C CA . SER A 1 392 ? 2.655 -18.631 31.667 1.00 94.62 392 SER A CA 1
ATOM 3116 C C . SER A 1 392 ? 4.080 -18.104 31.786 1.00 94.62 392 SER A C 1
ATOM 3118 O O . SER A 1 392 ? 4.505 -17.749 32.881 1.00 94.62 392 SER A O 1
ATOM 3120 N N . SER A 1 393 ? 4.798 -17.957 30.671 1.00 94.62 393 SER A N 1
ATOM 3121 C CA . SER A 1 393 ? 6.134 -17.345 30.679 1.00 94.62 393 SER A CA 1
ATOM 3122 C C . SER A 1 393 ? 6.103 -15.910 31.220 1.00 94.62 393 SER A C 1
ATOM 3124 O O . SER A 1 393 ? 6.914 -15.547 32.067 1.00 94.62 393 SER A O 1
ATOM 3126 N N . GLU A 1 394 ? 5.123 -15.105 30.802 1.00 96.25 394 GLU A N 1
ATOM 3127 C CA . GLU A 1 394 ? 4.927 -13.748 31.332 1.00 96.25 394 GLU A CA 1
ATOM 3128 C C . GLU A 1 394 ? 4.609 -13.756 32.839 1.00 96.25 394 GLU A C 1
ATOM 3130 O O . GLU A 1 394 ? 5.159 -12.957 33.599 1.00 96.25 394 GLU A O 1
ATOM 3135 N N . ALA A 1 395 ? 3.753 -14.674 33.299 1.00 96.12 395 ALA A N 1
ATOM 3136 C CA . ALA A 1 395 ? 3.422 -14.799 34.715 1.00 96.12 395 ALA A CA 1
ATOM 3137 C C . ALA A 1 395 ? 4.629 -15.223 35.567 1.00 96.12 395 ALA A C 1
ATOM 3139 O O . ALA A 1 395 ? 4.815 -14.687 36.661 1.00 96.12 395 ALA A O 1
ATOM 3140 N N . HIS A 1 396 ? 5.463 -16.130 35.049 1.00 94.75 396 HIS A N 1
ATOM 3141 C CA . HIS A 1 396 ? 6.705 -16.569 35.683 1.00 94.75 396 HIS A CA 1
ATOM 3142 C C . HIS A 1 396 ? 7.647 -15.384 35.907 1.00 94.75 396 HIS A C 1
ATOM 3144 O O . HIS A 1 396 ? 8.017 -15.098 37.044 1.00 94.75 396 HIS A O 1
ATOM 3150 N N . ASN A 1 397 ? 7.941 -14.633 34.841 1.00 94.62 397 ASN A N 1
ATOM 3151 C CA . ASN A 1 397 ? 8.836 -13.476 34.890 1.00 94.62 397 ASN A CA 1
ATOM 3152 C C . ASN A 1 397 ? 8.362 -12.422 35.902 1.00 94.62 397 ASN A C 1
ATOM 3154 O O . ASN A 1 397 ? 9.160 -11.825 36.622 1.00 94.62 397 ASN A O 1
ATOM 3158 N N . ARG A 1 398 ? 7.047 -12.183 35.992 1.00 94.81 398 ARG A N 1
ATOM 3159 C CA . ARG A 1 398 ? 6.487 -11.238 36.971 1.00 94.81 398 ARG A CA 1
ATOM 3160 C C . ARG A 1 398 ? 6.652 -11.716 38.411 1.00 94.81 398 ARG A C 1
ATOM 3162 O O . ARG A 1 398 ? 7.010 -10.913 39.267 1.00 94.81 398 ARG A O 1
ATOM 3169 N N . LEU A 1 399 ? 6.398 -12.996 38.683 1.00 95.06 399 LEU A N 1
ATOM 3170 C CA . LEU A 1 399 ? 6.559 -13.572 40.022 1.00 95.06 399 LEU A CA 1
ATOM 3171 C C . LEU A 1 399 ? 8.022 -13.560 40.478 1.00 95.06 399 LEU A C 1
ATOM 3173 O O . LEU A 1 399 ? 8.294 -13.202 41.625 1.00 95.06 399 LEU A O 1
ATOM 3177 N N . GLU A 1 400 ? 8.942 -13.883 39.571 1.00 92.75 400 GLU A N 1
ATOM 3178 C CA . GLU A 1 400 ? 10.385 -13.811 39.802 1.00 92.75 400 GLU A CA 1
ATOM 3179 C C . GLU A 1 400 ? 10.824 -12.379 40.142 1.00 92.75 400 GLU A C 1
ATOM 3181 O O . GLU A 1 400 ? 11.445 -12.153 41.180 1.00 92.75 400 GLU A O 1
ATOM 3186 N N . ASN A 1 401 ? 10.381 -11.387 39.359 1.00 92.38 401 ASN A N 1
ATOM 3187 C CA . ASN A 1 401 ? 10.633 -9.967 39.638 1.00 92.38 401 ASN A CA 1
ATOM 3188 C C . ASN A 1 401 ? 10.074 -9.500 40.995 1.00 92.38 401 ASN A C 1
ATOM 3190 O O . ASN A 1 401 ? 10.560 -8.525 41.567 1.00 92.38 401 ASN A O 1
ATOM 3194 N N . TYR A 1 402 ? 9.041 -10.162 41.521 1.00 92.81 402 TYR A N 1
ATOM 3195 C CA . TYR A 1 402 ? 8.484 -9.867 42.843 1.00 92.81 402 TYR A CA 1
ATOM 3196 C C . TYR A 1 402 ? 9.214 -10.572 43.992 1.00 92.81 402 TYR A C 1
ATOM 3198 O O . TYR A 1 402 ? 8.839 -10.349 45.145 1.00 92.81 402 TYR A O 1
ATOM 3206 N N . GLY A 1 403 ? 10.222 -11.406 43.706 1.00 88.56 403 GLY A N 1
ATOM 3207 C CA . GLY A 1 403 ? 10.920 -12.219 44.704 1.00 88.56 403 GLY A CA 1
ATOM 3208 C C . GLY A 1 403 ? 10.020 -13.278 45.346 1.00 88.56 403 GLY A C 1
ATOM 3209 O O . GLY A 1 403 ? 10.248 -13.687 46.483 1.00 88.56 403 GLY A O 1
ATOM 3210 N N . VAL A 1 404 ? 8.947 -13.688 44.661 1.00 85.19 404 VAL A N 1
ATOM 3211 C CA . VAL A 1 404 ? 7.999 -14.681 45.173 1.00 85.19 404 VAL A CA 1
ATOM 3212 C C . VAL A 1 404 ? 8.496 -16.075 44.811 1.00 85.19 404 VAL A C 1
ATOM 3214 O O . VAL A 1 404 ? 8.746 -16.352 43.642 1.00 85.19 404 VAL A O 1
ATOM 3217 N N . ALA A 1 405 ? 8.561 -16.980 45.794 1.00 74.44 405 ALA A N 1
ATOM 3218 C CA . ALA A 1 405 ? 8.900 -18.380 45.550 1.00 74.44 405 ALA A CA 1
ATOM 3219 C C . ALA A 1 405 ? 7.974 -18.989 44.480 1.00 74.44 405 ALA A C 1
ATOM 3221 O O . ALA A 1 405 ? 6.741 -19.043 44.645 1.00 74.44 405 ALA A O 1
ATOM 3222 N N . LEU A 1 406 ? 8.594 -19.417 43.380 1.00 67.56 406 LEU A N 1
ATOM 3223 C CA . LEU A 1 406 ? 7.951 -20.032 42.230 1.00 67.56 406 LEU A CA 1
ATOM 3224 C C . LEU A 1 406 ? 7.571 -21.463 42.606 1.00 67.56 406 LEU A C 1
ATOM 3226 O O . LEU A 1 406 ? 8.413 -22.337 42.762 1.00 67.56 406 LEU A O 1
ATOM 3230 N N . THR A 1 407 ? 6.279 -21.696 42.795 1.00 60.09 407 THR A N 1
ATOM 3231 C CA . THR A 1 407 ? 5.718 -23.034 42.992 1.00 60.09 407 THR A CA 1
ATOM 3232 C C . THR A 1 407 ? 4.955 -23.374 41.719 1.00 60.09 407 THR A C 1
ATOM 3234 O O . THR A 1 407 ? 3.890 -22.812 41.476 1.00 60.09 407 THR A O 1
ATOM 3237 N N . GLY A 1 408 ? 5.537 -24.234 40.874 1.00 50.50 408 GLY A N 1
ATOM 3238 C CA . GLY A 1 408 ? 4.881 -24.747 39.661 1.00 50.50 408 GLY A CA 1
ATOM 3239 C C . GLY A 1 408 ? 5.515 -24.361 38.320 1.00 50.50 408 GLY A C 1
ATOM 3240 O O . GLY A 1 408 ? 4.782 -24.043 37.390 1.00 50.50 408 GLY A O 1
ATOM 3241 N N . GLY A 1 409 ? 6.849 -24.384 38.212 1.00 40.88 409 GLY A N 1
ATOM 3242 C CA . GLY A 1 409 ? 7.578 -24.228 36.941 1.00 40.88 409 GLY A CA 1
ATOM 3243 C C . GLY A 1 409 ? 8.317 -25.482 36.453 1.00 40.88 409 GLY A C 1
ATOM 3244 O O . GLY A 1 409 ? 8.830 -25.483 35.340 1.00 40.88 409 GLY A O 1
ATOM 3245 N N . GLU A 1 410 ? 8.367 -26.558 37.241 1.00 41.81 410 GLU A N 1
ATOM 3246 C CA . GLU A 1 410 ? 8.969 -27.819 36.804 1.00 41.81 410 GLU A CA 1
ATOM 3247 C C . GLU A 1 410 ? 7.928 -28.623 36.026 1.00 41.81 410 GLU A C 1
ATOM 3249 O O . GLU A 1 410 ? 7.187 -29.445 36.569 1.00 41.81 410 GLU A O 1
ATOM 3254 N N . ALA A 1 411 ? 7.855 -28.374 34.719 1.00 40.47 411 ALA A N 1
ATOM 3255 C CA . ALA A 1 411 ? 7.438 -29.433 33.819 1.00 40.47 411 ALA A CA 1
ATOM 3256 C C . ALA A 1 411 ? 8.399 -30.601 34.072 1.00 40.47 411 ALA A C 1
ATOM 3258 O O . ALA A 1 411 ? 9.594 -30.476 33.808 1.00 40.47 411 ALA A O 1
ATOM 3259 N N . LYS A 1 412 ? 7.894 -31.711 34.626 1.00 33.97 412 LYS A N 1
ATOM 3260 C CA . LYS A 1 412 ? 8.610 -32.984 34.555 1.00 33.97 412 LYS A CA 1
ATOM 3261 C C . LYS A 1 412 ? 8.996 -33.165 33.091 1.00 33.97 412 LYS A C 1
ATOM 3263 O O . LYS A 1 412 ? 8.111 -33.187 32.236 1.00 33.97 412 LYS A O 1
ATOM 3268 N N . ALA A 1 413 ? 10.297 -33.197 32.821 1.00 31.03 413 ALA A N 1
ATOM 3269 C CA . ALA A 1 413 ? 10.800 -33.690 31.557 1.00 31.03 413 ALA A CA 1
ATOM 3270 C C . ALA A 1 413 ? 10.225 -35.104 31.406 1.00 31.03 413 ALA A C 1
ATOM 3272 O O . ALA A 1 413 ? 10.466 -35.962 32.253 1.00 31.03 413 ALA A O 1
ATOM 3273 N N . GLU A 1 414 ? 9.340 -35.286 30.431 1.00 32.53 414 GLU A N 1
ATOM 3274 C CA . GLU A 1 414 ? 8.990 -36.622 29.967 1.00 32.53 414 GLU A CA 1
ATOM 3275 C C . GLU A 1 414 ? 10.217 -37.132 29.202 1.00 32.53 414 GLU A C 1
ATOM 3277 O O . GLU A 1 414 ? 10.659 -36.466 28.261 1.00 32.53 414 GLU A O 1
ATOM 3282 N N . ASP A 1 415 ? 10.786 -38.238 29.690 1.00 31.92 415 ASP A N 1
ATOM 3283 C CA . ASP A 1 415 ? 11.834 -39.024 29.026 1.00 31.92 415 ASP A CA 1
ATOM 3284 C C . ASP A 1 415 ? 11.340 -39.650 27.711 1.00 31.92 415 ASP A C 1
ATOM 3286 O O . ASP A 1 415 ? 10.156 -40.069 27.655 1.00 31.92 415 ASP A O 1
#

Nearest PDB structures (foldseek):
  5g05-assembly1_C  TM=2.762E-01  e=4.819E-04  Homo sapiens
  4ui9-assembly1_J  TM=3.122E-01  e=4.598E-03  Homo sapiens
  5a31-assembly1_J  TM=3.122E-01  e=5.402E-03  Homo sapiens
  5g04-assembly1_J  TM=2.832E-01  e=9.120E-03  Homo sapiens
  4j0u-assembly1_A  TM=3.040E-01  e=3.888E-02  Homo sapiens

pLDDT: mean 92.08, std 11.19, range [31.03, 98.62]

Radius of gyration: 33.35 Å; Cα contacts (8 Å, |Δi|>4): 443; chains: 1; bounding box: 84×61×81 Å

Foldseek 3Di:
DPPVVVVVVVLVVLLVVLLCQLLVCLPPPQVSNLVSLLSNLLCCQQVPPDDVVLQVSCCSQCHSNSPNPHDPCLLLDPSSLVSSLCSLPVCVVPHDLVSSLVSLVVSLVSNDCPPLVPLVSQLSSLVSVCSNVVDPVSSVVSNVVSLVVDDDDPVSLLVVLVSCVVPNVVSVVSCVVRCVVVLVPDALVRLLVSLVVCVPPVVVNVVSVVSLVSRDCPPPALVVLLSSLVSCLVPDDPVVSLVSLVPHPPVLSSLVSLLVSLLVVCVVPLVSLVSNLVSLVVQCVDPVRVPCSLVVNLVSCVSNLVLVVSLVSLVVSVPPPSSLVSNLVSCVSVVVLVVSLVSLCVQLVVDDQSVLVSLLVNLVSCVSVVVPVVSLVSLLVSCAVPVPDPSVVVSVVVCVVVVHDRDRNDPPPDD

Mean predicted aligned error: 8.21 Å

Secondary structure (DSSP, 8-state):
-HHHHHHHHHHHHHHHHHHHHHHHTTTT-HHHHHHHHHHHHHIIIIIS--HHHHHHHHHHTTSTT-S----S-GGG-HHHHHHHHHHHHH-TTTS-HHHHHHHHHHHHHHHTTTTTT-HHHHHHHHHHHHHHH--HHHHHHHHHHHHTTS---HHHHHHHHHHTTT-HHHHHHHHHHHHHHHHHH--HHHHHHHHHHHHTTT--HHHHHHHHHT---TT--HHHHHHHHHHHTTTS-HHHHHHHHTT-S-HHHHHHHHHHHHHTT-TT-HHHHHHHHHHHHHHHTSHHHHTTHHHHHHHHHHHTT-HHHHHHHHHHH--TTHHHHHHHHHHHHTT-HHHHHHHHHGGGGG-HHHHHHHHHHHHHHHHHTT-HHHHHHHHHHHHHH-TTSHHHHHHHHHHHHTT----S-------

Sequence (415 aa):
TSGRRSGLGKFEEATEYHWRTAVAFLKTNDRAAAAARNAVIAHYVVRSPNHNKLMEFYTAASGFNGRGQKVDKPEEDTRYWAVVFSTILNRRAQIDADQRKRACAFWAVKMGNRFVEDDALRKAWIDAQLVVEKDADAWKARLDKQFATKAADIKRVLQWCEYYKPDPKKRADFFAEQSKPLLAAMKNDGRMSLMDQLRRPHGMHDEAQAVMRSVKTQGMPDEELVKYTQFVAHYETEETVLRYFARLKDQAMAGKGRFDYYVARSHRNNPNAEKALAEIPALLKNPKYAAGLSMRQAQLLQQVGRHEEAIKSYQAANVQPASTWGVTDCLVALKQYGKAVKTVQGLESVGGNTAAQAALKVADIYRISSQKGKEVTQLRLVLVRYPKSGQSSEAHNRLENYGVALTGGEAKAED